Protein AF-0000000084521783 (afdb_homodimer)

Secondary structure (DSSP, 8-state):
--EEEEEEEEEEE-SS-EEEEEEEEEETT-EEEEE--TTSSHHHHHHHHTTSS--SEEEEEETTEETTTSHHHHHTTEEEEETTTT--TTSBHHHHHHHHGGG-TT--HHHHHHHHHHTT--TTSBGGG--HHHHHHHHHHHHHTT--SEEEEESTTTT--HHHHHHHHHHHHHHHTSTT-EEEEE-S-HHHHHHH-SEEEEEETTEEEEEEEHHHHHHH-EEEEE-GGG--TTGGGGEEEEEE-SS-EEEEES-HHHHHHH--S-EEEPPPHHHHHHHHS---/--EEEEEEEEEEE-SS-EEEEEEEEEETT-EEEEE--TTSSHHHHHHHHTTSS--SEEEEEETTEETTTSHHHHHTTEEEEETTTT--TTSBHHHHHHHHGGG-TT--HHHHHHHHHHTT--TTSBGGG--HHHHHHHHHHHHHTT--SEEEEESTTTT--HHHHHHHHHHHHHHTTSTT-EEEEE-S-HHHHHHH-SEEEEEETTEEEEEEEHHHHHHH-EEEEE-GGG--TTGGGGEEEEEE-SS-EEEEES-HHHHHHH--S-EEEPPPHHHHHHHHS---

Radius of gyration: 25.08 Å; Cα contacts (8 Å, |Δi|>4): 1099; chains: 2; bounding box: 59×68×61 Å

Solvent-accessible surface area (backbone atoms only — not comparable to full-atom values): 30184 Å² total; per-residue (Å²): 130,59,59,40,33,40,37,40,45,28,24,35,80,54,95,92,48,48,36,55,54,28,60,52,71,40,52,52,58,32,33,32,35,39,32,46,54,81,86,14,39,67,65,61,50,52,34,34,75,71,58,79,34,79,64,74,40,59,48,50,30,42,71,84,33,47,40,89,84,35,45,69,68,46,52,45,32,43,13,60,37,54,63,81,52,96,69,64,45,85,34,25,46,49,56,48,45,63,67,54,46,76,75,31,91,53,50,33,68,67,55,28,50,49,39,35,56,75,66,70,56,60,51,82,40,42,48,66,75,46,52,73,66,52,45,48,52,49,39,45,27,63,25,60,16,30,70,37,38,34,37,40,28,39,32,69,54,68,95,50,31,63,70,60,42,50,50,49,53,51,51,52,54,57,55,48,70,45,85,68,22,25,37,41,34,31,44,63,60,47,73,61,41,74,75,62,42,44,28,36,32,35,32,52,76,16,27,61,77,46,74,46,45,41,65,60,54,40,69,49,30,32,32,38,32,34,56,56,87,69,56,47,87,68,54,52,68,52,34,62,28,78,46,77,56,98,84,20,29,43,28,36,24,70,44,55,72,56,42,66,74,70,47,79,86,49,50,76,41,81,46,53,67,55,59,54,52,54,35,68,54,62,85,122,131,60,58,39,34,40,37,40,46,28,23,34,80,54,95,92,48,47,38,55,56,29,58,52,71,40,50,52,59,30,33,33,35,40,32,47,53,83,85,15,39,66,66,60,50,52,34,34,73,72,59,77,34,77,65,74,42,59,50,50,28,43,72,84,34,47,41,89,84,35,45,68,68,46,52,45,33,43,15,59,35,55,62,83,52,95,68,63,44,87,34,25,46,48,56,46,44,64,66,52,45,75,76,31,91,55,51,34,69,66,55,30,51,49,40,36,56,75,67,69,56,61,50,82,40,42,48,65,75,48,51,72,65,52,46,47,50,49,38,45,28,63,25,60,16,28,68,38,40,34,38,40,30,40,33,69,54,68,95,49,31,62,69,60,43,50,50,50,55,51,50,52,54,56,55,48,69,45,85,69,22,25,36,40,33,31,43,63,60,49,72,61,42,74,75,63,41,46,28,35,32,34,31,50,75,16,27,63,75,47,74,46,47,41,63,60,53,40,70,48,31,31,31,38,33,33,56,55,88,69,57,47,86,70,53,52,69,52,34,64,28,77,45,77,57,98,85,19,30,43,28,36,25,70,44,57,70,57,43,65,72,71,48,80,84,50,50,76,41,80,46,52,67,56,59,54,51,52,32,70,54,58,85,121

InterPro domains:
  IPR003439 ABC transporter-like, ATP-binding domain [PF00005] (19-158)
  IPR003439 ABC transporter-like, ATP-binding domain [PS50893] (4-230)
  IPR003593 AAA+ ATPase domain [SM00382] (28-207)
  IPR017871 ABC transporter-like, conserved site [PS00211] (130-144)
  IPR027417 P-loop containing nucleoside triphosphate hydrolase [G3DSA:3.40.50.300] (1-245)
  IPR027417 P-loop containing nucleoside triphosphate hydrolase [SSF52540] (3-222)
  IPR051782 ABC Transporter Superfamily, Various Functions [PTHR42939] (1-279)

Structure (mmCIF, N/CA/C/O backbone):
data_AF-0000000084521783-model_v1
#
loop_
_entity.id
_entity.type
_entity.pdbx_description
1 polymer 'Sodium ABC transporter ATP-binding protein'
#
loop_
_atom_site.group_PDB
_atom_site.id
_atom_site.type_symbol
_atom_site.label_atom_id
_atom_site.label_alt_id
_atom_site.label_comp_id
_atom_site.label_asym_id
_atom_site.label_entity_id
_atom_site.label_seq_id
_atom_site.pdbx_PDB_ins_code
_atom_site.Cartn_x
_atom_site.Cartn_y
_atom_site.Cartn_z
_atom_site.occupancy
_atom_site.B_iso_or_equiv
_atom_site.auth_seq_id
_atom_site.auth_comp_id
_atom_site.auth_asym_id
_atom_site.auth_atom_id
_atom_site.pdbx_PDB_model_num
ATOM 1 N N . MET A 1 1 ? -7.75 -21.688 -22.938 1 65.25 1 MET A N 1
ATOM 2 C CA . MET A 1 1 ? -6.602 -21.734 -22.047 1 65.25 1 MET A CA 1
ATOM 3 C C . MET A 1 1 ? -6.844 -22.703 -20.891 1 65.25 1 MET A C 1
ATOM 5 O O . MET A 1 1 ? -7.98 -22.859 -20.438 1 65.25 1 MET A O 1
ATOM 9 N N . LYS A 1 2 ? -5.824 -23.547 -20.594 1 88.5 2 LYS A N 1
ATOM 10 C CA . LYS A 1 2 ? -5.961 -24.609 -19.594 1 88.5 2 LYS A CA 1
ATOM 11 C C . LYS A 1 2 ? -5.906 -24.031 -18.188 1 88.5 2 LYS A C 1
ATOM 13 O O . LYS A 1 2 ? -5.121 -23.125 -17.906 1 88.5 2 LYS A O 1
ATOM 18 N N . ALA A 1 3 ? -6.883 -24.469 -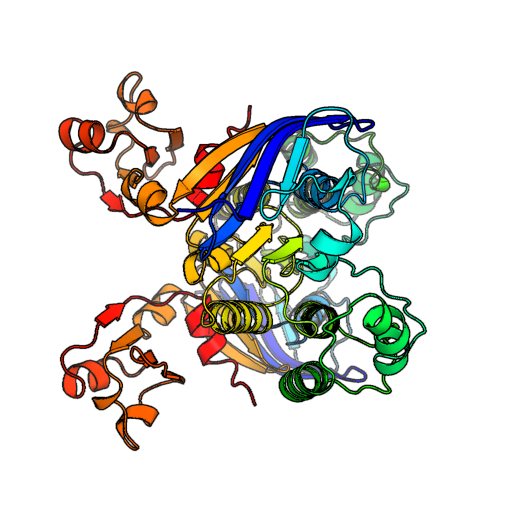17.359 1 94.69 3 ALA A N 1
ATOM 19 C CA . ALA A 1 3 ? -6.902 -24.016 -15.969 1 94.69 3 ALA A CA 1
ATOM 20 C C . ALA A 1 3 ? -5.871 -24.766 -15.133 1 94.69 3 ALA A C 1
ATOM 22 O O . ALA A 1 3 ? -5.781 -26 -15.203 1 94.69 3 ALA A O 1
ATOM 23 N N . VAL A 1 4 ? -5.062 -24.062 -14.414 1 97.31 4 VAL A N 1
ATOM 24 C CA . VAL A 1 4 ? -4.066 -24.688 -13.555 1 97.31 4 VAL A CA 1
ATOM 25 C C . VAL A 1 4 ? -4.652 -24.922 -12.164 1 97.31 4 VAL A C 1
ATOM 27 O O . VAL A 1 4 ? -4.219 -25.812 -11.43 1 97.31 4 VAL A O 1
ATOM 30 N N . LEU A 1 5 ? -5.645 -24.141 -11.766 1 97.94 5 LEU A N 1
ATOM 31 C CA . LEU A 1 5 ? -6.355 -24.234 -10.492 1 97.94 5 LEU A CA 1
ATOM 32 C C . LEU A 1 5 ? -7.848 -24 -10.688 1 97.94 5 LEU A C 1
ATOM 34 O O . LEU A 1 5 ? -8.242 -23.047 -11.375 1 97.94 5 LEU A O 1
ATOM 38 N N . GLU A 1 6 ? -8.625 -24.875 -10.172 1 97.94 6 GLU A N 1
ATOM 39 C CA . GLU A 1 6 ? -10.078 -24.75 -10.219 1 97.94 6 GLU A CA 1
ATOM 40 C C . GLU A 1 6 ? -10.688 -24.906 -8.828 1 97.94 6 GLU A C 1
ATOM 42 O O . GLU A 1 6 ? -10.398 -25.859 -8.117 1 97.94 6 GLU A O 1
ATOM 47 N N . VAL A 1 7 ? -11.422 -23.969 -8.445 1 98.12 7 VAL A N 1
ATOM 48 C CA . VAL A 1 7 ? -12.156 -23.969 -7.188 1 98.12 7 VAL A CA 1
ATOM 49 C C . VAL A 1 7 ? -13.664 -23.984 -7.465 1 98.12 7 VAL A C 1
ATOM 51 O O . VAL A 1 7 ? -14.18 -23.109 -8.156 1 98.12 7 VAL A O 1
ATOM 54 N N . ASN A 1 8 ? -14.32 -24.969 -6.953 1 97.38 8 ASN A N 1
ATOM 55 C CA . ASN A 1 8 ? -15.75 -25.125 -7.234 1 97.38 8 ASN A CA 1
ATOM 56 C C . ASN A 1 8 ? -16.562 -25.219 -5.949 1 97.38 8 ASN A C 1
ATOM 58 O O . ASN A 1 8 ? -16.375 -26.125 -5.141 1 97.38 8 ASN A O 1
ATOM 62 N N . ASN A 1 9 ? -17.469 -24.297 -5.773 1 97.5 9 ASN A N 1
ATOM 63 C CA . ASN A 1 9 ? -18.422 -24.281 -4.672 1 97.5 9 ASN A CA 1
ATOM 64 C C . ASN A 1 9 ? -17.719 -24.422 -3.32 1 97.5 9 ASN A C 1
ATOM 66 O O . ASN A 1 9 ? -18.156 -25.203 -2.475 1 97.5 9 ASN A O 1
ATOM 70 N N . LEU A 1 10 ? -16.672 -23.781 -3.178 1 97.88 10 LEU A N 1
ATOM 71 C CA . LEU A 1 10 ? -15.875 -23.875 -1.958 1 97.88 10 LEU A CA 1
ATOM 72 C C . LEU A 1 10 ? -16.578 -23.188 -0.794 1 97.88 10 LEU A C 1
ATOM 74 O O . LEU A 1 10 ? -17.016 -22.047 -0.914 1 97.88 10 LEU A O 1
ATOM 78 N N . LYS A 1 11 ? -16.734 -23.906 0.229 1 97.81 11 LYS A N 1
ATOM 79 C CA . LYS A 1 11 ? -17.312 -23.391 1.459 1 97.81 11 LYS A CA 1
ATOM 80 C C . LYS A 1 11 ? -16.391 -23.609 2.65 1 97.81 11 LYS A C 1
ATOM 82 O O . LYS A 1 11 ? -15.75 -24.656 2.76 1 97.81 11 LYS A O 1
ATOM 87 N N . LYS A 1 12 ? -16.203 -22.672 3.447 1 97.75 12 LYS A N 1
ATOM 88 C CA . LYS A 1 12 ? -15.477 -22.734 4.711 1 97.75 12 LYS A CA 1
ATOM 89 C C . LYS A 1 12 ? -16.125 -21.828 5.758 1 97.75 12 LYS A C 1
ATOM 91 O O . LYS A 1 12 ? -16.266 -20.625 5.547 1 97.75 12 LYS A O 1
ATOM 96 N N . GLU A 1 13 ? -16.5 -22.391 6.844 1 96.88 13 GLU A N 1
ATOM 97 C CA . GLU A 1 13 ? -17.125 -21.641 7.934 1 96.88 13 GLU A CA 1
ATOM 98 C C . GLU A 1 13 ? -16.125 -21.422 9.07 1 96.88 13 GLU A C 1
ATOM 100 O O . GLU A 1 13 ? -15.508 -22.359 9.555 1 96.88 13 GLU A O 1
ATOM 105 N N . LEU A 1 14 ? -15.961 -20.266 9.445 1 95.19 14 LEU A N 1
ATOM 106 C CA . LEU A 1 14 ? -15.211 -19.859 10.633 1 95.19 14 LEU A CA 1
ATOM 107 C C . LEU A 1 14 ? -16.125 -19.156 11.641 1 95.19 14 LEU A C 1
ATOM 109 O O . LEU A 1 14 ? -17.328 -1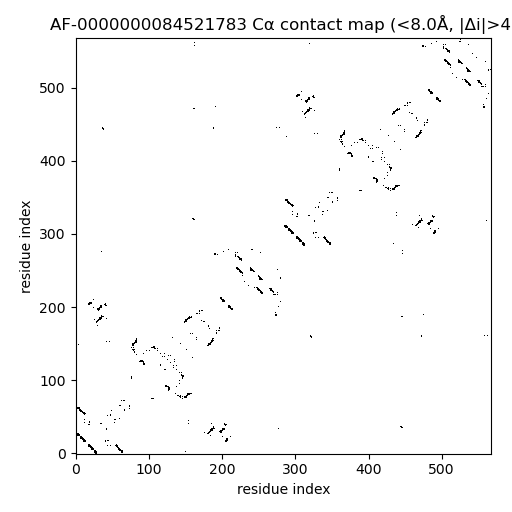9.078 11.43 1 95.19 14 LEU A O 1
ATOM 113 N N . ASP A 1 15 ? -15.68 -18.734 12.75 1 91.62 15 ASP A N 1
ATOM 114 C CA . ASP A 1 15 ? -16.5 -18.172 13.812 1 91.62 15 ASP A CA 1
ATOM 115 C C . ASP A 1 15 ? -17.266 -16.938 13.336 1 91.62 15 ASP A C 1
ATOM 117 O O . ASP A 1 15 ? -18.469 -16.844 13.516 1 91.62 15 ASP A O 1
ATOM 121 N N . ASN A 1 16 ? -16.594 -15.953 12.672 1 91.38 16 ASN A N 1
ATOM 122 C CA . ASN A 1 16 ? -17.234 -14.703 12.281 1 91.38 16 ASN A CA 1
ATOM 123 C C . ASN A 1 16 ? -17.078 -14.43 10.789 1 91.38 16 ASN A C 1
ATOM 125 O O . ASN A 1 16 ? -17.109 -13.281 10.359 1 91.38 16 ASN A O 1
ATOM 129 N N . PHE A 1 17 ? -16.844 -15.539 10.109 1 94.31 17 PHE A N 1
ATOM 130 C CA . PHE A 1 17 ? -16.625 -15.383 8.68 1 94.31 17 PHE A CA 1
ATOM 131 C C . PHE A 1 17 ? -16.875 -16.703 7.941 1 94.31 17 PHE A C 1
ATOM 133 O O . PHE A 1 17 ? -16.672 -17.781 8.508 1 94.31 17 PHE A O 1
ATOM 140 N N . SER A 1 18 ? -17.375 -16.594 6.621 1 96.31 18 SER A N 1
ATOM 141 C CA . SER A 1 18 ? -17.531 -17.812 5.828 1 96.31 18 SER A CA 1
ATOM 142 C C . SER A 1 18 ? -17.234 -17.547 4.352 1 96.31 18 SER A C 1
ATOM 144 O O . SER A 1 18 ? -17.531 -16.469 3.84 1 96.31 18 SER A O 1
ATOM 146 N N . LEU A 1 19 ? -16.531 -18.422 3.795 1 97.5 19 LEU A N 1
ATOM 147 C CA . LEU A 1 19 ? -16.531 -18.531 2.342 1 97.5 19 LEU A CA 1
ATOM 148 C C . LEU A 1 19 ? -17.812 -19.203 1.854 1 97.5 19 LEU A C 1
ATOM 150 O O . LEU A 1 19 ? -18.141 -20.312 2.299 1 97.5 19 LEU A O 1
ATOM 154 N N . ASP A 1 20 ? -18.5 -18.5 0.964 1 94.88 20 ASP A N 1
ATOM 155 C CA . ASP A 1 20 ? -19.797 -19 0.539 1 94.88 20 ASP A CA 1
ATOM 156 C C . ASP A 1 20 ? -19.828 -19.266 -0.965 1 94.88 20 ASP A C 1
ATOM 158 O O . ASP A 1 20 ? -20.125 -18.359 -1.752 1 94.88 20 ASP A O 1
ATOM 162 N N . LYS A 1 21 ? -19.688 -20.531 -1.355 1 94.94 21 LYS A N 1
ATOM 163 C CA . LYS A 1 21 ? -19.766 -21 -2.734 1 94.94 21 LYS A CA 1
ATOM 164 C C . LYS A 1 21 ? -18.797 -20.234 -3.639 1 94.94 21 LYS A C 1
ATOM 166 O O . LYS A 1 21 ? -19.203 -19.656 -4.648 1 94.94 21 LYS A O 1
ATOM 171 N N . VAL A 1 22 ? -17.594 -20.281 -3.246 1 97.5 22 VAL A N 1
ATOM 172 C CA . VAL A 1 22 ? -16.531 -19.609 -4.004 1 97.5 22 VAL A CA 1
ATOM 173 C C . VAL A 1 22 ? -16.188 -20.422 -5.25 1 97.5 22 VAL A C 1
ATOM 175 O O . VAL A 1 22 ? -15.859 -21.609 -5.152 1 97.5 22 VAL A O 1
ATOM 178 N N . ASP A 1 23 ? -16.375 -19.812 -6.43 1 97.94 23 ASP A N 1
ATOM 179 C CA . ASP A 1 23 ? -16.078 -20.422 -7.727 1 97.94 23 ASP A CA 1
ATOM 180 C C . ASP A 1 23 ? -15.133 -19.531 -8.539 1 97.94 23 ASP A C 1
ATOM 182 O O . ASP A 1 23 ? -15.453 -18.391 -8.852 1 97.94 23 ASP A O 1
ATOM 186 N N . PHE A 1 24 ? -13.977 -20.125 -8.883 1 98.12 24 PHE A N 1
ATOM 187 C CA . PHE A 1 24 ? -13.109 -19.422 -9.828 1 98.12 24 PHE A CA 1
ATOM 188 C C . PHE A 1 24 ? -12.023 -20.359 -10.352 1 98.12 24 PHE A C 1
ATOM 190 O O . PHE A 1 24 ? -11.875 -21.484 -9.867 1 98.12 24 PHE A O 1
ATOM 197 N N . SER A 1 25 ? -11.375 -19.922 -11.344 1 97.94 25 SER A N 1
ATOM 198 C CA . SER A 1 25 ? -10.25 -20.672 -11.898 1 97.94 25 SER A CA 1
ATOM 199 C C . SER A 1 25 ? -9.086 -19.734 -12.234 1 97.94 25 SER A C 1
ATOM 201 O O . SER A 1 25 ? -9.281 -18.531 -12.422 1 97.94 25 SER A O 1
ATOM 203 N N . ILE A 1 26 ? -7.945 -20.297 -12.195 1 97.75 26 ILE A N 1
ATOM 204 C CA . ILE A 1 26 ? -6.715 -19.609 -12.586 1 97.75 26 ILE A CA 1
ATOM 205 C C . ILE A 1 26 ? -6.188 -20.219 -13.883 1 97.75 26 ILE A C 1
ATOM 207 O O . ILE A 1 26 ? -6.012 -21.438 -13.984 1 97.75 26 ILE A O 1
ATOM 211 N N . LYS A 1 27 ? -5.898 -19.359 -14.828 1 96.75 27 LYS A N 1
ATOM 212 C CA . LYS A 1 27 ? -5.445 -19.812 -16.141 1 96.75 27 LYS A CA 1
ATOM 213 C C . LYS A 1 27 ? -3.932 -20.016 -16.156 1 96.75 27 LYS A C 1
ATOM 215 O O . LYS A 1 27 ? -3.186 -19.25 -15.547 1 96.75 27 LYS A O 1
ATOM 220 N N . GLU A 1 28 ? -3.566 -21.047 -16.875 1 96.69 28 GLU A N 1
ATOM 221 C CA . GLU A 1 28 ? -2.141 -21.297 -17.062 1 96.69 28 GLU A CA 1
ATOM 222 C C . GLU A 1 28 ? -1.469 -20.172 -17.828 1 96.69 28 GLU A C 1
ATOM 224 O O . GLU A 1 28 ? -2.059 -19.609 -18.766 1 96.69 28 GLU A O 1
ATOM 229 N N . GLY A 1 29 ? -0.315 -19.859 -17.391 1 96.88 29 GLY A N 1
ATOM 230 C CA . GLY A 1 29 ? 0.474 -18.891 -18.125 1 96.88 29 GLY A CA 1
ATOM 231 C C . GLY A 1 29 ? 0.111 -17.453 -17.781 1 96.88 29 GLY A C 1
ATOM 232 O O . GLY A 1 29 ? 0.516 -16.516 -18.484 1 96.88 29 GLY A O 1
ATOM 233 N N . CYS A 1 30 ? -0.661 -17.25 -16.703 1 97.75 30 CYS A N 1
ATOM 234 C CA . CYS A 1 30 ? -1.107 -15.898 -16.344 1 97.75 30 CYS A CA 1
ATOM 235 C C . CYS A 1 30 ? -0.719 -15.555 -14.914 1 97.75 30 CYS A C 1
ATOM 237 O O . CYS A 1 30 ? -0.564 -16.453 -14.078 1 97.75 30 CYS A O 1
ATOM 239 N N . ILE A 1 31 ? -0.487 -14.328 -14.719 1 98.62 31 ILE A N 1
ATOM 240 C CA . ILE A 1 31 ? -0.44 -13.789 -13.359 1 98.62 31 ILE A CA 1
ATOM 241 C C . ILE A 1 31 ? -1.831 -13.312 -12.945 1 98.62 31 ILE A C 1
ATOM 243 O O . ILE A 1 31 ? -2.395 -12.406 -13.562 1 98.62 31 ILE A O 1
ATOM 247 N N . THR A 1 32 ? -2.367 -13.938 -11.914 1 98.75 32 THR A N 1
ATOM 248 C CA . THR A 1 32 ? -3.703 -13.602 -11.438 1 98.75 32 THR A CA 1
ATOM 249 C C . THR A 1 32 ? -3.631 -12.914 -10.078 1 98.75 32 THR A C 1
ATOM 251 O O . THR A 1 32 ? -3.059 -13.453 -9.133 1 98.75 32 THR A O 1
ATOM 254 N N . GLY A 1 33 ? -4.16 -11.703 -10.039 1 98.69 33 GLY A N 1
ATOM 255 C CA . GLY A 1 33 ? -4.281 -10.984 -8.781 1 98.69 33 GLY A CA 1
ATOM 256 C C . GLY A 1 33 ? -5.586 -11.258 -8.062 1 98.69 33 GLY A C 1
ATOM 257 O O . GLY A 1 33 ? -6.66 -11.227 -8.672 1 98.69 33 GLY A O 1
ATOM 258 N N . PHE A 1 34 ? -5.484 -11.625 -6.84 1 98.62 34 PHE A N 1
ATOM 259 C CA . PHE A 1 34 ? -6.613 -11.859 -5.949 1 98.62 34 PHE A CA 1
ATOM 260 C C . PHE A 1 34 ? -6.809 -10.68 -5.004 1 98.62 34 PHE A C 1
ATOM 262 O O . PHE A 1 34 ? -6.059 -10.516 -4.039 1 98.62 34 PHE A O 1
ATOM 269 N N . ILE A 1 35 ? -7.844 -9.891 -5.281 1 98.06 35 ILE A N 1
ATOM 270 C CA . ILE A 1 35 ? -7.961 -8.617 -4.57 1 98.06 35 ILE A CA 1
ATOM 271 C C . ILE A 1 35 ? -9.258 -8.602 -3.762 1 98.06 35 ILE A C 1
ATOM 273 O O . ILE A 1 35 ? -10.172 -9.383 -4.02 1 98.06 35 ILE A O 1
ATOM 277 N N . GLY A 1 36 ? -9.328 -7.719 -2.816 1 95.88 36 GLY A N 1
ATOM 278 C CA . GLY A 1 36 ? -10.414 -7.52 -1.874 1 95.88 36 GLY A CA 1
ATOM 279 C C . GLY A 1 36 ? -10.016 -6.703 -0.659 1 95.88 36 GLY A C 1
ATOM 280 O O . GLY A 1 36 ? -8.828 -6.539 -0.383 1 95.88 36 GLY A O 1
ATOM 281 N N . ILE A 1 37 ? -11.008 -6.238 0.04 1 93.69 37 ILE A N 1
ATOM 282 C CA . ILE A 1 37 ? -10.727 -5.477 1.252 1 93.69 37 ILE A CA 1
ATOM 283 C C . ILE A 1 37 ? -10.289 -6.422 2.369 1 93.69 37 ILE A C 1
ATOM 285 O O . ILE A 1 37 ? -10.375 -7.645 2.221 1 93.69 37 ILE A O 1
ATOM 289 N N . ASN A 1 38 ? -9.781 -5.852 3.443 1 92.56 38 ASN A N 1
ATOM 290 C CA . ASN A 1 38 ? -9.406 -6.68 4.582 1 92.56 38 ASN A CA 1
ATOM 291 C C . ASN A 1 38 ? -10.609 -7.441 5.141 1 92.56 38 ASN A C 1
ATOM 293 O O . ASN A 1 38 ? -11.688 -6.875 5.293 1 92.56 38 ASN A O 1
ATOM 297 N N . GLY A 1 39 ? -10.438 -8.703 5.348 1 93.12 39 GLY A N 1
ATOM 298 C CA . GLY A 1 39 ? -11.5 -9.531 5.895 1 93.12 39 GLY A CA 1
ATOM 299 C C . GLY A 1 39 ? -12.43 -10.078 4.832 1 93.12 39 GLY A C 1
ATOM 300 O O . GLY A 1 39 ? -13.453 -10.695 5.152 1 93.12 39 GLY A O 1
ATOM 301 N N . SER A 1 40 ? -12.07 -9.922 3.584 1 95.56 40 SER A N 1
ATOM 302 C CA . SER A 1 40 ? -12.977 -10.32 2.512 1 95.56 40 SER A CA 1
ATOM 303 C C . SER A 1 40 ? -12.922 -11.828 2.27 1 95.56 40 SER A C 1
ATOM 305 O O . SER A 1 40 ? -13.797 -12.391 1.606 1 95.56 40 SER A O 1
ATOM 307 N N . GLY A 1 41 ? -11.836 -12.477 2.732 1 96.88 41 GLY A N 1
ATOM 308 C CA . GLY A 1 41 ? -11.727 -13.914 2.572 1 96.88 41 GLY A CA 1
ATOM 309 C C . GLY A 1 41 ? -10.508 -14.336 1.774 1 96.88 41 GLY A C 1
ATOM 310 O O . GLY A 1 41 ? -10.352 -15.516 1.447 1 96.88 41 GLY A O 1
ATOM 311 N N . LYS A 1 42 ? -9.617 -13.414 1.42 1 97.44 42 LYS A N 1
ATOM 312 C CA . LYS A 1 42 ? -8.438 -13.719 0.609 1 97.44 42 LYS A CA 1
ATOM 313 C C . LYS A 1 42 ? -7.57 -14.781 1.273 1 97.44 42 LYS A C 1
ATOM 315 O O . LYS A 1 42 ? -7.32 -15.836 0.689 1 97.44 42 LYS A O 1
ATOM 320 N N . THR A 1 43 ? -7.184 -14.562 2.527 1 96.5 43 THR A N 1
ATOM 3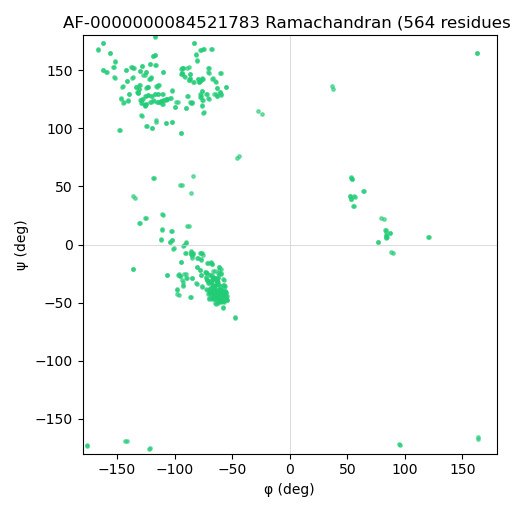21 C CA . THR A 1 43 ? -6.324 -15.469 3.277 1 96.5 43 THR A CA 1
ATOM 322 C C . THR A 1 43 ? -7.016 -16.812 3.504 1 96.5 43 THR A C 1
ATOM 324 O O . THR A 1 43 ? -6.414 -17.859 3.305 1 96.5 43 THR A O 1
ATOM 327 N N . THR A 1 44 ? -8.312 -16.781 3.885 1 97.25 44 THR A N 1
ATOM 328 C CA . THR A 1 44 ? -9.062 -18 4.105 1 97.25 44 THR A CA 1
ATOM 329 C C . THR A 1 44 ? -9.117 -18.844 2.83 1 97.25 44 THR A C 1
ATOM 331 O O . THR A 1 44 ? -8.93 -20.062 2.871 1 97.25 44 THR A O 1
ATOM 334 N N . THR A 1 45 ? -9.32 -18.172 1.719 1 98.12 45 THR A N 1
ATOM 335 C CA . THR A 1 45 ? -9.383 -18.875 0.437 1 98.12 45 THR A CA 1
ATOM 336 C C . THR A 1 45 ? -8.055 -19.547 0.115 1 98.12 45 THR A C 1
ATOM 338 O O . THR A 1 45 ? -8.016 -20.734 -0.184 1 98.12 45 THR A O 1
ATOM 341 N N . ILE A 1 46 ? -6.965 -18.812 0.222 1 97.38 46 ILE A N 1
ATOM 342 C CA . ILE A 1 46 ? -5.648 -19.312 -0.141 1 97.38 46 ILE A CA 1
ATOM 343 C C . ILE A 1 46 ? -5.254 -20.453 0.805 1 97.38 46 ILE A C 1
ATOM 345 O O . ILE A 1 46 ? -4.785 -21.5 0.363 1 97.38 46 ILE A O 1
ATOM 349 N N . LYS A 1 47 ? -5.504 -20.312 2.084 1 95.62 47 LYS A N 1
ATOM 350 C CA . LYS A 1 47 ? -5.164 -21.344 3.055 1 95.62 47 LYS A CA 1
ATOM 351 C C . LYS A 1 47 ? -5.988 -22.609 2.822 1 95.62 47 LYS A C 1
ATOM 353 O O . LYS A 1 47 ? -5.496 -23.719 3.012 1 95.62 47 LYS A O 1
ATOM 358 N N . THR A 1 48 ? -7.238 -22.406 2.439 1 96.25 48 THR A N 1
ATOM 359 C CA . THR A 1 48 ? -8.086 -23.562 2.143 1 96.25 48 THR A CA 1
ATOM 360 C C . THR A 1 48 ? -7.613 -24.266 0.877 1 96.25 48 THR A C 1
ATOM 362 O O . THR A 1 48 ? -7.57 -25.5 0.829 1 96.25 48 THR A O 1
ATOM 365 N N . ILE A 1 49 ? -7.191 -23.484 -0.097 1 96.31 49 ILE A N 1
ATOM 366 C CA . ILE A 1 49 ? -6.664 -24.031 -1.338 1 96.31 49 ILE A CA 1
ATOM 367 C C . ILE A 1 49 ? -5.422 -24.875 -1.04 1 96.31 49 ILE A C 1
ATOM 369 O O . ILE A 1 49 ? -5.262 -25.969 -1.586 1 96.31 49 ILE A O 1
ATOM 373 N N . LEU A 1 50 ? -4.617 -24.406 -0.113 1 93.88 50 LEU A N 1
ATOM 374 C CA . LEU A 1 50 ? -3.35 -25.062 0.204 1 93.88 50 LEU A CA 1
ATOM 375 C C . LEU A 1 50 ? -3.557 -26.203 1.185 1 93.88 50 LEU A C 1
ATOM 377 O O . LEU A 1 50 ? -2.609 -26.922 1.517 1 93.88 50 LEU A O 1
ATOM 381 N N . GLY A 1 51 ? -4.766 -26.328 1.691 1 92.44 51 GLY A N 1
ATOM 382 C CA . GLY A 1 51 ? -5.082 -27.406 2.617 1 92.44 51 GLY A CA 1
ATOM 383 C C . GLY A 1 51 ? -4.711 -27.094 4.051 1 92.44 51 GLY A C 1
ATOM 384 O O . GLY A 1 51 ? -4.734 -27.969 4.914 1 92.44 51 GLY A O 1
ATOM 385 N N . LEU A 1 52 ? -4.301 -25.891 4.312 1 90.69 52 LEU A N 1
ATOM 386 C CA . LEU A 1 52 ? -3.994 -25.469 5.672 1 90.69 52 LEU A CA 1
ATOM 387 C C . LEU A 1 52 ? -5.27 -25.328 6.5 1 90.69 52 LEU A C 1
ATOM 389 O O . LEU A 1 52 ? -5.238 -25.469 7.723 1 90.69 52 LEU A O 1
ATOM 393 N N . TYR A 1 53 ? -6.352 -24.922 5.859 1 93.06 53 TYR A N 1
ATOM 394 C CA . TYR A 1 53 ? -7.703 -25 6.406 1 93.06 53 TYR A CA 1
ATOM 395 C C . TYR A 1 53 ? -8.523 -26.062 5.695 1 93.06 53 TYR A C 1
ATOM 397 O O . TYR A 1 53 ? -8.625 -26.062 4.465 1 93.06 53 TYR A O 1
ATOM 405 N N . PRO A 1 54 ? -9.055 -27 6.473 1 93.88 54 PRO A N 1
ATOM 406 C CA . PRO A 1 54 ? -9.938 -27.969 5.824 1 93.88 54 PRO A CA 1
ATOM 407 C C . PRO A 1 54 ? -11.203 -27.328 5.25 1 93.88 54 PRO A C 1
ATOM 409 O O . PRO A 1 54 ? -11.867 -26.547 5.938 1 93.88 54 PRO A O 1
ATOM 412 N N . LYS A 1 55 ? -11.469 -27.609 4.055 1 95.12 55 LYS A N 1
ATOM 413 C CA . LYS A 1 55 ? -12.703 -27.094 3.459 1 95.12 55 LYS A CA 1
ATOM 414 C C . LYS A 1 55 ? -13.93 -27.797 4.055 1 95.12 55 LYS A C 1
ATOM 416 O O . LYS A 1 55 ? -13.844 -28.938 4.48 1 95.12 55 LYS A O 1
ATOM 421 N N . ASP A 1 56 ? -15.062 -27.141 4.082 1 97.06 56 ASP A N 1
ATOM 422 C CA . ASP A 1 56 ? -16.312 -27.734 4.559 1 97.06 56 ASP A CA 1
ATOM 423 C C . ASP A 1 56 ? -17.109 -28.344 3.404 1 97.06 56 ASP A C 1
ATOM 425 O O . ASP A 1 56 ? -17.844 -29.312 3.594 1 97.06 56 ASP A O 1
ATOM 429 N N . ASN A 1 57 ? -16.984 -27.75 2.244 1 96.62 57 ASN A N 1
ATOM 430 C CA . ASN A 1 57 ? -17.641 -28.219 1.03 1 96.62 57 ASN A CA 1
ATOM 431 C C . ASN A 1 57 ? -16.906 -27.75 -0.223 1 96.62 57 ASN A C 1
ATOM 433 O O . ASN A 1 57 ? -15.984 -26.938 -0.141 1 96.62 57 ASN A O 1
ATOM 437 N N . GLY A 1 58 ? -17.219 -28.359 -1.317 1 96.81 58 GLY A N 1
ATOM 438 C CA . GLY A 1 58 ? -16.656 -27.969 -2.598 1 96.81 58 GLY A CA 1
ATOM 439 C C . GLY A 1 58 ? -15.438 -28.797 -2.99 1 96.81 58 GLY A C 1
ATOM 440 O O . GLY A 1 58 ? -15.172 -29.828 -2.393 1 96.81 58 GLY A O 1
ATOM 441 N N . SER A 1 59 ? -14.828 -28.359 -4.059 1 96.44 59 SER A N 1
ATOM 442 C CA . SER A 1 59 ? -13.664 -29.094 -4.551 1 96.44 59 SER A CA 1
ATOM 443 C C . SER A 1 59 ? -12.594 -28.141 -5.07 1 96.44 59 SER A C 1
ATOM 445 O O . SER A 1 59 ? -12.906 -27.031 -5.496 1 96.44 59 SER A O 1
ATOM 447 N N . ILE A 1 60 ? -11.414 -28.594 -4.953 1 96.81 60 ILE A N 1
ATOM 448 C CA . ILE A 1 60 ? -10.242 -27.859 -5.438 1 96.81 60 ILE A CA 1
ATOM 449 C C . ILE A 1 60 ? -9.383 -28.781 -6.293 1 96.81 60 ILE A C 1
ATOM 451 O O . ILE A 1 60 ? -9.023 -29.891 -5.867 1 96.81 60 ILE A O 1
ATOM 455 N N . SER A 1 61 ? -9.133 -28.391 -7.449 1 96.5 61 SER A N 1
ATOM 456 C CA . SER A 1 61 ? -8.258 -29.141 -8.336 1 96.5 61 SER A CA 1
ATOM 457 C C . SER A 1 61 ? -7.09 -28.281 -8.82 1 96.5 61 SER A C 1
ATOM 459 O O . SER A 1 61 ? -7.27 -27.109 -9.141 1 96.5 61 SER A O 1
ATOM 461 N N . VAL A 1 62 ? -5.934 -28.844 -8.805 1 96.19 62 VAL A N 1
ATOM 462 C CA . VAL A 1 62 ? -4.719 -28.203 -9.305 1 96.19 62 VAL A CA 1
ATOM 463 C C . VAL A 1 62 ? -4.055 -29.109 -10.344 1 96.19 62 VAL A C 1
ATOM 465 O O . VAL A 1 62 ? -3.848 -30.297 -10.102 1 96.19 62 VAL A O 1
ATOM 468 N N . PHE A 1 63 ? -3.795 -28.547 -11.43 1 95.56 63 PHE A N 1
ATOM 469 C CA . PHE A 1 63 ? -3.227 -29.297 -12.539 1 95.56 63 PHE A CA 1
ATOM 470 C C . PHE A 1 63 ? -4.102 -30.5 -12.883 1 95.56 63 PHE A C 1
ATOM 472 O O . PHE A 1 63 ? -3.59 -31.594 -13.133 1 95.56 63 PHE A O 1
ATOM 479 N N . GLY A 1 64 ? -5.34 -30.312 -12.711 1 93.5 64 GLY A N 1
ATOM 480 C CA . GLY A 1 64 ? -6.301 -31.344 -13.102 1 93.5 64 GLY A CA 1
ATOM 481 C C . GLY A 1 64 ? -6.484 -32.406 -12.047 1 93.5 64 GLY A C 1
ATOM 482 O O . GLY A 1 64 ? -7.191 -33.406 -12.281 1 93.5 64 GLY A O 1
ATOM 483 N N . LYS A 1 65 ? -5.906 -32.25 -10.938 1 94.5 65 LYS A N 1
ATOM 484 C CA . LYS A 1 65 ? -5.988 -33.25 -9.875 1 94.5 65 LYS A CA 1
ATOM 485 C C . LYS A 1 65 ? -6.602 -32.656 -8.609 1 94.5 65 LYS A C 1
ATOM 487 O O . LYS A 1 65 ? -6.324 -31.516 -8.25 1 94.5 65 LYS A O 1
ATOM 492 N N . GLU A 1 66 ? -7.336 -33.469 -7.98 1 92.12 66 GLU A N 1
ATOM 493 C CA . GLU A 1 66 ? -7.863 -33.031 -6.684 1 92.12 66 GLU A CA 1
ATOM 494 C C . GLU A 1 66 ? -6.766 -33 -5.629 1 92.12 66 GLU A C 1
ATOM 496 O O . GLU A 1 66 ? -6.051 -33.969 -5.426 1 92.12 66 GLU A O 1
ATOM 501 N N . ILE A 1 67 ? -6.656 -31.953 -4.961 1 88.38 67 ILE A N 1
ATOM 502 C CA . ILE A 1 67 ? -5.523 -31.719 -4.07 1 88.38 67 ILE A CA 1
ATOM 503 C C . ILE A 1 67 ? -5.559 -32.719 -2.912 1 88.38 67 ILE A C 1
ATOM 505 O O . ILE A 1 67 ? -4.52 -33.219 -2.502 1 88.38 67 ILE A O 1
ATOM 509 N N . GLU A 1 68 ? -6.703 -33.031 -2.383 1 86.88 68 GLU A N 1
ATOM 510 C CA . GLU A 1 68 ? -6.828 -33.875 -1.217 1 86.88 68 GLU A CA 1
ATOM 511 C C . GLU A 1 68 ? -6.309 -35.281 -1.516 1 86.88 68 GLU A C 1
ATOM 513 O O . GLU A 1 68 ? -5.715 -35.938 -0.651 1 86.88 68 GLU A O 1
ATOM 518 N N . LYS A 1 69 ? -6.465 -35.688 -2.738 1 89.5 69 LYS A N 1
ATOM 519 C CA . LYS A 1 69 ? -6.113 -37.062 -3.123 1 89.5 69 LYS A CA 1
ATOM 520 C C . LYS A 1 69 ? -4.695 -37.125 -3.686 1 89.5 69 LYS A C 1
ATOM 522 O O . LYS A 1 69 ? -4.129 -38.219 -3.83 1 89.5 69 LYS A O 1
ATOM 527 N N . ASN A 1 70 ? -4.184 -36 -4.008 1 91.81 70 ASN A N 1
ATOM 528 C CA . ASN A 1 70 ? -2.889 -35.969 -4.68 1 91.81 70 ASN A CA 1
ATOM 529 C C . ASN A 1 70 ? -1.986 -34.875 -4.066 1 91.81 70 ASN A C 1
ATOM 531 O O . ASN A 1 70 ? -1.316 -34.156 -4.785 1 91.81 70 ASN A O 1
ATOM 535 N N . GLU A 1 71 ? -2.008 -34.781 -2.812 1 88.62 71 GLU A N 1
ATOM 536 C CA . GLU A 1 71 ? -1.387 -33.688 -2.084 1 88.62 71 GLU A CA 1
ATOM 537 C C . GLU A 1 71 ? 0.105 -33.594 -2.391 1 88.62 71 GLU A C 1
ATOM 539 O O . GLU A 1 71 ? 0.604 -32.531 -2.754 1 88.62 71 GLU A O 1
ATOM 544 N N . TYR A 1 72 ? 0.766 -34.719 -2.318 1 89.56 72 TYR A N 1
ATOM 545 C CA . TYR A 1 72 ? 2.215 -34.719 -2.496 1 89.56 72 TYR A CA 1
ATOM 546 C C . TYR A 1 72 ? 2.59 -34.281 -3.906 1 89.56 72 TYR A C 1
ATOM 548 O O . TYR A 1 72 ? 3.441 -33.406 -4.086 1 89.56 72 TYR A O 1
ATOM 556 N N . ILE A 1 73 ? 1.909 -34.781 -4.863 1 91.31 73 ILE A N 1
ATOM 557 C CA . ILE A 1 73 ? 2.199 -34.5 -6.266 1 91.31 73 ILE A CA 1
ATOM 558 C C . ILE A 1 73 ? 1.913 -33.031 -6.566 1 91.31 73 ILE A C 1
ATOM 560 O O . ILE A 1 73 ? 2.723 -32.375 -7.199 1 91.31 73 ILE A O 1
ATOM 564 N N . VAL A 1 74 ? 0.83 -32.625 -6.062 1 92.44 74 VAL A N 1
ATOM 565 C CA . VAL A 1 74 ? 0.392 -31.266 -6.332 1 92.44 74 VAL A CA 1
ATOM 566 C C . VAL A 1 74 ? 1.297 -30.266 -5.602 1 92.44 74 VAL A C 1
ATOM 568 O O . VAL A 1 74 ? 1.783 -29.312 -6.195 1 92.44 74 VAL A O 1
ATOM 571 N N . LYS A 1 75 ? 1.63 -30.562 -4.41 1 91.81 75 LYS A N 1
ATOM 572 C CA . LYS A 1 75 ? 2.402 -29.641 -3.586 1 91.81 75 LYS A CA 1
ATOM 573 C C . LYS A 1 75 ? 3.848 -29.562 -4.066 1 91.81 75 LYS A C 1
ATOM 575 O O . LYS A 1 75 ? 4.508 -28.531 -3.881 1 91.81 75 LYS A O 1
ATOM 580 N N . ASN A 1 76 ? 4.266 -30.625 -4.727 1 95.38 76 ASN A N 1
ATOM 581 C CA . ASN A 1 76 ? 5.602 -30.625 -5.312 1 95.38 76 ASN A CA 1
ATOM 582 C C . ASN A 1 76 ? 5.711 -29.625 -6.457 1 95.38 76 ASN A C 1
ATOM 584 O O . ASN A 1 76 ? 6.812 -29.234 -6.836 1 95.38 76 ASN A O 1
ATOM 588 N N . ARG A 1 77 ? 4.566 -29.203 -6.953 1 96.19 77 ARG A N 1
ATOM 589 C CA . ARG A 1 77 ? 4.547 -28.375 -8.148 1 96.19 77 ARG A CA 1
ATOM 590 C C . ARG A 1 77 ? 4.09 -26.953 -7.82 1 96.19 77 ARG A C 1
ATOM 592 O O . ARG A 1 77 ? 3.928 -26.125 -8.719 1 96.19 77 ARG A O 1
ATOM 599 N N . ILE A 1 78 ? 3.871 -26.688 -6.523 1 97.5 78 ILE A N 1
ATOM 600 C CA . ILE A 1 78 ? 3.373 -25.391 -6.109 1 97.5 78 ILE A CA 1
ATOM 601 C C . ILE A 1 78 ? 4.395 -24.703 -5.195 1 97.5 78 ILE A C 1
ATOM 603 O O . ILE A 1 78 ? 4.898 -25.328 -4.258 1 97.5 78 ILE A O 1
ATOM 607 N N . GLY A 1 79 ? 4.809 -23.516 -5.562 1 97.56 79 GLY A N 1
ATOM 608 C CA . GLY A 1 79 ? 5.516 -22.656 -4.625 1 97.56 79 GLY A CA 1
ATOM 609 C C . GLY A 1 79 ? 4.586 -21.797 -3.785 1 97.56 79 GLY A C 1
ATOM 610 O O . GLY A 1 79 ? 3.574 -21.297 -4.285 1 97.56 79 GLY A O 1
ATOM 611 N N . VAL A 1 80 ? 4.949 -21.641 -2.51 1 96.88 80 VAL A N 1
ATOM 612 C CA . VAL A 1 80 ? 4.039 -20.953 -1.609 1 96.88 80 VAL A CA 1
ATOM 613 C C . VAL A 1 80 ? 4.805 -19.891 -0.82 1 96.88 80 VAL A C 1
ATOM 615 O O . VAL A 1 80 ? 5.902 -20.141 -0.322 1 96.88 80 VAL A O 1
ATOM 618 N N . VAL A 1 81 ? 4.254 -18.672 -0.8 1 96.94 81 VAL A N 1
ATOM 619 C CA . VAL A 1 81 ? 4.723 -17.594 0.066 1 96.94 81 VAL A CA 1
ATOM 620 C C . VAL A 1 81 ? 3.559 -17.047 0.886 1 96.94 81 VAL A C 1
ATOM 622 O O . VAL A 1 81 ? 2.588 -16.516 0.329 1 96.94 81 VAL A O 1
ATOM 625 N N . LEU A 1 82 ? 3.654 -17.109 2.152 1 94.5 82 LEU A N 1
ATOM 626 C CA . LEU A 1 82 ? 2.607 -16.609 3.037 1 94.5 82 LEU A CA 1
ATOM 627 C C . LEU A 1 82 ? 3.072 -15.359 3.775 1 94.5 82 LEU A C 1
ATOM 629 O O . LEU A 1 82 ? 4.277 -15.141 3.938 1 94.5 82 LEU A O 1
ATOM 633 N N . ASP A 1 83 ? 2.273 -14.359 4.145 1 83.56 83 ASP A N 1
ATOM 634 C CA . ASP A 1 83 ? 2.568 -13.078 4.77 1 83.56 83 ASP A CA 1
ATOM 635 C C . ASP A 1 83 ? 3.504 -13.242 5.965 1 83.56 83 ASP A C 1
ATOM 637 O O . ASP A 1 83 ? 4.5 -12.531 6.086 1 83.56 83 ASP A O 1
ATOM 641 N N . GLU A 1 84 ? 3.371 -13.852 7.043 1 71.19 84 GLU A N 1
ATOM 642 C CA . GLU A 1 84 ? 4.25 -13.953 8.203 1 71.19 84 GLU A CA 1
ATOM 643 C C . GLU A 1 84 ? 5.219 -15.125 8.062 1 71.19 84 GLU A C 1
ATOM 645 O O . GLU A 1 84 ? 6.148 -15.266 8.859 1 71.19 84 GLU A O 1
ATOM 650 N N . GLY A 1 85 ? 5.289 -15.539 6.969 1 71.81 85 GLY A N 1
ATOM 651 C CA . GLY A 1 85 ? 6.109 -16.734 6.836 1 71.81 85 GLY A CA 1
ATOM 652 C C . GLY A 1 85 ? 5.969 -17.688 8 1 71.81 85 GLY A C 1
ATOM 653 O O . GLY A 1 85 ? 5.453 -17.312 9.062 1 71.81 85 GLY A O 1
ATOM 654 N N . TYR A 1 86 ? 5.812 -18.953 7.977 1 80.56 86 TYR A N 1
ATOM 655 C CA . TYR A 1 86 ? 5.777 -19.938 9.047 1 80.56 86 TYR A CA 1
ATOM 656 C C . TYR A 1 86 ? 7.16 -20.547 9.281 1 80.56 86 TYR A C 1
ATOM 658 O O . TYR A 1 86 ? 7.324 -21.766 9.258 1 80.56 86 TYR A O 1
ATOM 666 N N . PHE A 1 87 ? 8.117 -19.516 9.43 1 90.75 87 PHE A N 1
ATOM 667 C CA . PHE A 1 87 ? 9.484 -19.984 9.625 1 90.75 87 PHE A CA 1
ATOM 668 C C . PHE A 1 87 ? 9.797 -20.109 11.109 1 90.75 87 PHE A C 1
ATOM 670 O O . PHE A 1 87 ? 9.227 -19.406 11.938 1 90.75 87 PHE A O 1
ATOM 677 N N . TYR A 1 88 ? 10.68 -21 11.414 1 93.56 88 TYR A N 1
ATOM 678 C CA . TYR A 1 88 ? 11.25 -21.062 12.75 1 93.56 88 TYR A CA 1
ATOM 679 C C . TYR A 1 88 ? 12.258 -19.938 12.969 1 93.56 88 TYR A C 1
ATOM 681 O O . TYR A 1 88 ? 13.375 -20 12.461 1 93.56 88 TYR A O 1
ATOM 689 N N . GLU A 1 89 ? 11.961 -19.078 13.797 1 94.56 89 GLU A N 1
ATOM 690 C CA . GLU A 1 89 ? 12.68 -17.812 13.93 1 94.56 89 GLU A CA 1
ATOM 691 C C . GLU A 1 89 ? 14.109 -18.031 14.422 1 94.56 89 GLU A C 1
ATOM 693 O O . GLU A 1 89 ? 15.008 -17.266 14.094 1 94.56 89 GLU A O 1
ATOM 698 N N . GLU A 1 90 ? 14.25 -19.062 15.156 1 96.75 90 GLU A N 1
ATOM 699 C CA . GLU A 1 90 ? 15.547 -19.281 15.789 1 96.75 90 GLU A CA 1
ATOM 700 C C . GLU A 1 90 ? 16.5 -20.031 14.844 1 96.75 90 GLU A C 1
ATOM 702 O O . GLU A 1 90 ? 17.688 -20.156 15.125 1 96.75 90 GLU A O 1
ATOM 707 N N . MET A 1 91 ? 16.078 -20.484 13.734 1 97.81 91 MET A N 1
ATOM 708 C CA . MET A 1 91 ? 16.906 -21.188 12.766 1 97.81 91 MET A CA 1
ATOM 709 C C . MET A 1 91 ? 17.578 -20.203 11.812 1 97.81 91 MET A C 1
ATOM 711 O O . MET A 1 91 ? 17.062 -19.109 11.578 1 97.81 91 MET A O 1
ATOM 715 N N . THR A 1 92 ? 18.703 -20.625 11.32 1 98.31 92 THR A N 1
ATOM 716 C CA . THR A 1 92 ? 19.328 -19.906 10.227 1 98.31 92 THR A CA 1
ATOM 717 C C . THR A 1 92 ? 18.641 -20.219 8.898 1 98.31 92 THR A C 1
ATOM 719 O O . THR A 1 92 ? 17.844 -21.141 8.812 1 98.31 92 THR A O 1
ATOM 722 N N . LEU A 1 93 ? 18.969 -19.438 7.91 1 98.44 93 LEU A N 1
ATOM 723 C CA . LEU A 1 93 ? 18.406 -19.688 6.586 1 98.44 93 LEU A CA 1
ATOM 724 C C . LEU A 1 93 ? 18.812 -21.062 6.078 1 98.44 93 LEU A C 1
ATOM 726 O O . LEU A 1 93 ? 18 -21.781 5.492 1 98.44 93 LEU A O 1
ATOM 730 N N . LYS A 1 94 ? 20.01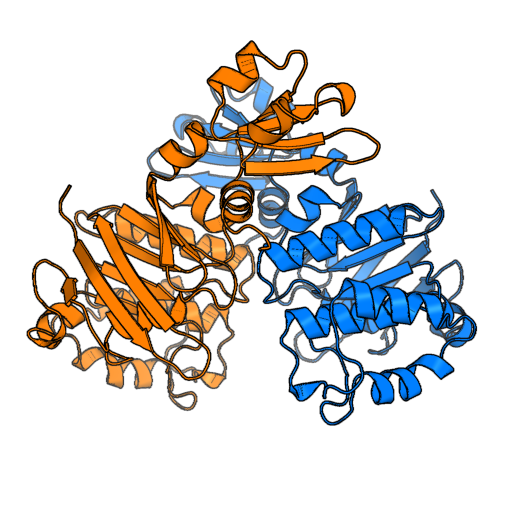6 -21.391 6.348 1 98.5 94 LYS A N 1
ATOM 731 C CA . LYS A 1 94 ? 20.531 -22.703 5.934 1 98.5 94 LYS A CA 1
ATOM 732 C C . LYS A 1 94 ? 19.797 -23.828 6.629 1 98.5 94 LYS A C 1
ATOM 734 O O . LYS A 1 94 ? 19.406 -24.812 5.988 1 98.5 94 LYS A O 1
ATOM 739 N N . GLU A 1 95 ? 19.594 -23.688 7.902 1 98.44 95 GLU A N 1
ATOM 740 C CA . GLU A 1 95 ? 18.875 -24.703 8.664 1 98.44 95 GLU A CA 1
ATOM 741 C C . GLU A 1 95 ? 17.438 -24.844 8.188 1 98.44 95 GLU A C 1
ATOM 743 O O . GLU A 1 95 ? 16.938 -25.953 8.008 1 98.44 95 GLU A O 1
ATOM 748 N N . MET A 1 96 ? 16.828 -23.734 7.992 1 97.69 96 MET A N 1
ATOM 749 C CA . MET A 1 96 ? 15.445 -23.75 7.527 1 97.69 96 MET A CA 1
ATOM 750 C C . MET A 1 96 ? 15.344 -24.406 6.156 1 97.69 96 MET A C 1
ATOM 752 O O . MET A 1 96 ? 14.445 -25.219 5.914 1 97.69 96 MET A O 1
ATOM 756 N N . LYS A 1 97 ? 16.266 -24.031 5.301 1 98.19 97 LYS A N 1
ATOM 757 C CA . LYS A 1 97 ? 16.312 -24.656 3.984 1 98.19 97 LYS A CA 1
ATOM 758 C C . LYS A 1 97 ? 16.438 -26.172 4.102 1 98.19 97 LYS A C 1
ATOM 760 O O . LYS A 1 97 ? 15.773 -26.922 3.379 1 98.19 97 LYS A O 1
ATOM 765 N N . SER A 1 98 ? 17.219 -26.641 5.02 1 98.06 98 SER A N 1
ATOM 766 C CA . SER A 1 98 ? 17.453 -28.078 5.199 1 98.06 98 SER A CA 1
ATOM 767 C C . SER A 1 98 ? 16.188 -28.781 5.664 1 98.06 98 SER A C 1
ATOM 769 O O . SER A 1 98 ? 15.992 -29.969 5.395 1 98.06 98 SER A O 1
ATOM 771 N N . VAL A 1 99 ? 15.398 -28.062 6.332 1 96.88 99 VAL A N 1
ATOM 772 C CA . VAL A 1 99 ? 14.125 -28.609 6.797 1 96.88 99 VAL A CA 1
ATOM 773 C C . VAL A 1 99 ? 13.141 -28.672 5.633 1 96.88 99 VAL A C 1
ATOM 775 O O . VAL A 1 99 ? 12.391 -29.656 5.508 1 96.88 99 VAL A O 1
ATOM 778 N N . ILE A 1 100 ? 13.141 -27.75 4.727 1 96.12 100 ILE A N 1
ATOM 779 C CA . ILE A 1 100 ? 12.109 -27.562 3.715 1 96.12 100 ILE A CA 1
ATOM 780 C C . ILE A 1 100 ? 12.492 -28.312 2.443 1 96.12 100 ILE A C 1
ATOM 782 O O . ILE A 1 100 ? 11.648 -28.953 1.811 1 96.12 100 ILE A O 1
ATOM 786 N N . ALA A 1 101 ? 13.734 -28.359 2.115 1 97.56 101 ALA A N 1
ATOM 787 C CA . ALA A 1 101 ? 14.234 -28.859 0.832 1 97.56 101 ALA A CA 1
ATOM 788 C C . ALA A 1 101 ? 13.844 -30.312 0.617 1 97.56 101 ALA A C 1
ATOM 790 O O . ALA A 1 101 ? 13.398 -30.688 -0.469 1 97.56 101 ALA A O 1
ATOM 791 N N . PRO A 1 102 ? 13.883 -31.109 1.644 1 96.69 102 PRO A N 1
ATOM 792 C CA . PRO A 1 102 ? 13.602 -32.531 1.441 1 96.69 102 PRO A CA 1
ATOM 793 C C . PRO A 1 102 ? 12.148 -32.781 1.08 1 96.69 102 PRO A C 1
ATOM 795 O O . PRO A 1 102 ? 11.812 -33.875 0.599 1 96.69 102 PRO A O 1
ATOM 798 N N . ALA A 1 103 ? 11.32 -31.906 1.281 1 94.44 103 ALA A N 1
ATOM 799 C CA . ALA A 1 103 ? 9.898 -32.094 0.99 1 94.44 103 ALA A CA 1
ATOM 800 C C . ALA A 1 103 ? 9.641 -32 -0.512 1 94.44 103 ALA A C 1
ATOM 802 O O . ALA A 1 103 ? 8.555 -32.375 -0.975 1 94.44 103 ALA A O 1
ATOM 803 N N . TYR A 1 104 ? 10.664 -31.625 -1.253 1 97 104 TYR A N 1
ATOM 804 C CA . TYR A 1 104 ? 10.484 -31.453 -2.689 1 97 104 TYR A CA 1
ATOM 805 C C . TYR A 1 104 ? 11.398 -32.375 -3.473 1 97 104 TYR A C 1
ATOM 807 O O . TYR A 1 104 ? 12.617 -32.375 -3.289 1 97 104 TYR A O 1
ATOM 815 N N . THR A 1 105 ? 10.82 -33.094 -4.359 1 96.44 105 THR A N 1
ATOM 816 C CA . THR A 1 105 ? 11.578 -34.062 -5.148 1 96.44 105 THR A CA 1
ATOM 817 C C . THR A 1 105 ? 12.445 -33.344 -6.18 1 96.44 105 THR A C 1
ATOM 819 O O . THR A 1 105 ? 13.484 -33.875 -6.59 1 96.44 105 THR A O 1
ATOM 822 N N . ASN A 1 106 ? 12.102 -32.156 -6.57 1 95.94 106 ASN A N 1
ATOM 823 C CA . ASN A 1 106 ? 12.812 -31.453 -7.625 1 95.94 106 ASN A CA 1
ATOM 824 C C . ASN A 1 106 ? 13.586 -30.266 -7.074 1 95.94 106 ASN A C 1
ATOM 826 O O . ASN A 1 106 ? 13.758 -29.25 -7.762 1 95.94 106 ASN A O 1
ATOM 830 N N . TRP A 1 107 ? 13.898 -30.438 -5.824 1 97.88 107 TRP A N 1
ATOM 831 C CA . TRP A 1 107 ? 14.695 -29.359 -5.242 1 97.88 107 TRP A CA 1
ATOM 832 C C . TRP A 1 107 ? 15.969 -29.125 -6.055 1 97.88 107 TRP A C 1
ATOM 834 O O . TRP A 1 107 ? 16.641 -30.078 -6.449 1 97.88 107 TRP A O 1
ATOM 844 N N . ASP A 1 108 ? 16.266 -27.906 -6.297 1 98.44 108 ASP A N 1
ATOM 845 C CA . ASP A 1 108 ? 17.453 -27.5 -7.047 1 98.44 108 ASP A CA 1
ATOM 846 C C . ASP A 1 108 ? 18.312 -26.531 -6.238 1 98.44 108 ASP A C 1
ATOM 848 O O . ASP A 1 108 ? 18.047 -25.328 -6.207 1 98.44 108 ASP A O 1
ATOM 852 N N . GLU A 1 109 ? 19.375 -27.062 -5.688 1 98.31 109 GLU A N 1
ATOM 853 C CA . GLU A 1 109 ? 20.25 -26.297 -4.805 1 98.31 109 GLU A CA 1
ATOM 854 C C . GLU A 1 109 ? 20.906 -25.141 -5.543 1 98.31 109 GLU A C 1
ATOM 856 O O . GLU A 1 109 ? 21.109 -24.062 -4.969 1 98.31 109 GLU A O 1
ATOM 861 N N . SER A 1 110 ? 21.203 -25.281 -6.742 1 98.44 110 SER A N 1
ATOM 862 C CA . SER A 1 110 ? 21.828 -24.234 -7.527 1 98.44 110 SER A CA 1
ATOM 863 C C . SER A 1 110 ? 20.891 -23.047 -7.707 1 98.44 110 SER A C 1
ATOM 865 O O . SER A 1 110 ? 21.312 -21.891 -7.578 1 98.44 110 SER A O 1
ATOM 867 N N . VAL A 1 111 ? 19.656 -23.375 -7.988 1 97.94 111 VAL A N 1
ATOM 868 C CA . VAL A 1 111 ? 18.656 -22.312 -8.133 1 97.94 111 VAL A CA 1
ATOM 869 C C . VAL A 1 111 ? 18.5 -21.578 -6.805 1 97.94 111 VAL A C 1
ATOM 871 O O . VAL A 1 111 ? 18.484 -20.344 -6.773 1 97.94 111 VAL A O 1
ATOM 874 N N . PHE A 1 112 ? 18.438 -22.375 -5.754 1 98.56 112 PHE A N 1
ATOM 875 C CA . PHE A 1 112 ? 18.297 -21.781 -4.422 1 98.56 112 PHE A CA 1
ATOM 876 C C . PHE A 1 112 ? 19.453 -20.828 -4.133 1 98.56 112 PHE A C 1
ATOM 878 O O . PHE A 1 112 ? 19.219 -19.672 -3.754 1 98.56 112 PHE A O 1
ATOM 885 N N . LEU A 1 113 ? 20.641 -21.219 -4.355 1 98.5 113 LEU A N 1
ATOM 886 C CA . LEU A 1 113 ? 21.812 -20.422 -4.059 1 98.5 113 LEU A CA 1
ATOM 887 C C . LEU A 1 113 ? 21.875 -19.188 -4.949 1 98.5 113 LEU A C 1
ATOM 889 O O . LEU A 1 113 ? 22.328 -18.125 -4.52 1 98.5 113 LEU A O 1
ATOM 893 N N . ASN A 1 114 ? 21.453 -19.328 -6.133 1 98 114 ASN A N 1
ATOM 894 C CA . ASN A 1 114 ? 21.391 -18.172 -7.031 1 98 114 ASN A CA 1
ATOM 895 C C . ASN A 1 114 ? 20.469 -17.094 -6.492 1 98 114 ASN A C 1
ATOM 897 O O . ASN A 1 114 ? 20.797 -15.906 -6.547 1 98 114 ASN A O 1
ATOM 901 N N . TYR A 1 115 ? 19.312 -17.516 -6 1 97.81 115 TYR A N 1
ATOM 902 C CA . TYR A 1 115 ? 18.391 -16.547 -5.422 1 97.81 115 TYR A CA 1
ATOM 903 C C . TYR A 1 115 ? 18.953 -15.93 -4.148 1 97.81 115 TYR A C 1
ATOM 905 O O . TYR A 1 115 ? 18.828 -14.727 -3.91 1 97.81 115 TYR A O 1
ATOM 913 N N . ILE A 1 116 ? 19.594 -16.75 -3.299 1 98.44 116 ILE A N 1
ATOM 914 C CA . ILE A 1 116 ? 20.203 -16.266 -2.07 1 98.44 116 ILE A CA 1
ATOM 915 C C . ILE A 1 116 ? 21.234 -15.18 -2.404 1 98.44 116 ILE A C 1
ATOM 917 O O . ILE A 1 116 ? 21.266 -14.125 -1.76 1 98.44 116 ILE A O 1
ATOM 921 N N . ASN A 1 117 ? 21.969 -15.398 -3.428 1 98.06 117 ASN A N 1
ATOM 922 C CA . ASN A 1 117 ? 22.969 -14.438 -3.869 1 98.06 117 ASN A CA 1
ATOM 923 C C . ASN A 1 117 ? 22.312 -13.188 -4.457 1 98.06 117 ASN A C 1
ATOM 925 O O . ASN A 1 117 ? 22.688 -12.062 -4.105 1 98.06 117 ASN A O 1
ATOM 929 N N . ARG A 1 118 ? 21.359 -13.414 -5.297 1 96.06 118 ARG A N 1
ATOM 930 C CA . ARG A 1 118 ? 20.641 -12.312 -5.938 1 96.06 118 ARG A CA 1
ATOM 931 C C . ARG A 1 118 ? 20 -11.398 -4.902 1 96.06 118 ARG A C 1
ATOM 933 O O . ARG A 1 118 ? 19.969 -10.18 -5.078 1 96.06 118 ARG A O 1
ATOM 940 N N . PHE A 1 119 ? 19.562 -12.039 -3.844 1 96.94 119 PHE A N 1
ATOM 941 C CA . PHE A 1 119 ? 18.828 -11.297 -2.826 1 96.94 119 PHE A CA 1
ATOM 942 C C . PHE A 1 119 ? 19.766 -10.789 -1.74 1 96.94 119 PHE A C 1
ATOM 944 O O . PHE A 1 119 ? 19.328 -10.148 -0.784 1 96.94 119 PHE A O 1
ATOM 951 N N . HIS A 1 120 ? 21.062 -11.094 -1.844 1 96.75 120 HIS A N 1
ATOM 952 C CA . HIS A 1 120 ? 22.094 -10.68 -0.894 1 96.75 120 HIS A CA 1
ATOM 953 C C . HIS A 1 120 ? 21.75 -11.133 0.52 1 96.75 120 HIS A C 1
ATOM 955 O O . HIS A 1 120 ? 21.844 -10.352 1.47 1 96.75 120 HIS A O 1
ATOM 961 N N . LEU A 1 121 ? 21.281 -12.32 0.622 1 98 121 LEU A N 1
ATOM 962 C CA . LEU A 1 121 ? 20.984 -12.938 1.912 1 98 121 LEU A CA 1
ATOM 963 C C . LEU A 1 121 ? 22.172 -13.766 2.391 1 98 121 LEU A C 1
ATOM 965 O O . LEU A 1 121 ? 22.969 -14.242 1.581 1 98 121 LEU A O 1
ATOM 969 N N . LYS A 1 122 ? 22.328 -13.891 3.695 1 98 122 LYS A N 1
ATOM 970 C CA . LYS A 1 122 ? 23.391 -14.703 4.309 1 98 122 LYS A CA 1
ATOM 971 C C . LYS A 1 122 ? 22.812 -15.977 4.914 1 98 122 LYS A C 1
ATOM 973 O O . LYS A 1 122 ? 21.984 -15.922 5.828 1 98 122 LYS A O 1
ATOM 978 N N . LEU A 1 123 ? 23.297 -17.062 4.535 1 98.25 123 LEU A N 1
ATOM 979 C CA . LEU A 1 123 ? 22.734 -18.359 4.902 1 98.25 123 LEU A CA 1
ATOM 980 C C . LEU A 1 123 ? 22.891 -18.625 6.398 1 98.25 123 LEU A C 1
ATOM 982 O O . LEU A 1 123 ? 22.078 -19.344 6.996 1 98.25 123 LEU A O 1
ATOM 986 N N . ASN A 1 124 ? 23.875 -18.031 6.988 1 98.06 124 ASN A N 1
ATOM 987 C CA . ASN A 1 124 ? 24.156 -18.297 8.398 1 98.06 124 ASN A CA 1
ATOM 988 C C . ASN A 1 124 ? 23.406 -17.344 9.312 1 98.06 124 ASN A C 1
ATOM 990 O O . ASN A 1 124 ? 23.484 -17.453 10.531 1 98.06 124 ASN A O 1
ATOM 994 N N . GLN A 1 125 ? 22.641 -16.5 8.758 1 97.31 125 GLN A N 1
ATOM 995 C CA . GLN A 1 125 ? 21.875 -15.531 9.531 1 97.31 125 GLN A CA 1
ATOM 996 C C . GLN A 1 125 ? 20.594 -16.141 10.055 1 97.31 125 GLN A C 1
ATOM 998 O O . GLN A 1 125 ? 19.922 -16.906 9.352 1 97.31 125 GLN A O 1
ATOM 1003 N N . LYS A 1 126 ? 20.281 -15.805 11.266 1 97.81 126 LYS A N 1
ATOM 1004 C CA . LYS A 1 126 ? 19.031 -16.25 11.844 1 97.81 126 LYS A CA 1
ATOM 1005 C C . LYS A 1 126 ? 17.844 -15.555 11.195 1 97.81 126 LYS A C 1
ATOM 1007 O O . LYS A 1 126 ? 17.906 -14.359 10.898 1 97.81 126 LYS A O 1
ATOM 1012 N N . ILE A 1 127 ? 16.75 -16.219 11.102 1 96.69 127 ILE A N 1
ATOM 1013 C CA . ILE A 1 127 ? 15.555 -15.688 10.461 1 96.69 127 ILE A CA 1
ATOM 1014 C C . ILE A 1 127 ? 14.984 -14.539 11.297 1 96.69 127 ILE A C 1
ATOM 1016 O O . ILE A 1 127 ? 14.469 -13.562 10.75 1 96.69 127 ILE A O 1
ATOM 1020 N N . ALA A 1 128 ? 15.148 -14.633 12.578 1 95.88 128 ALA A N 1
ATOM 1021 C CA . ALA A 1 128 ? 14.648 -13.609 13.492 1 95.88 128 ALA A CA 1
ATOM 1022 C C . ALA A 1 128 ? 15.289 -12.258 13.211 1 95.88 128 ALA A C 1
ATOM 1024 O O . ALA A 1 128 ? 14.719 -11.211 13.531 1 95.88 128 ALA A O 1
ATOM 1025 N N . ALA A 1 129 ? 16.422 -12.234 12.586 1 95.31 129 ALA A N 1
ATOM 1026 C CA . ALA A 1 129 ? 17.172 -11.008 12.344 1 95.31 129 ALA A CA 1
ATOM 1027 C C . ALA A 1 129 ? 16.781 -10.367 11.016 1 95.31 129 ALA A C 1
ATOM 1029 O O . ALA A 1 129 ? 17.188 -9.242 10.711 1 95.31 129 ALA A O 1
ATOM 1030 N N . LEU A 1 130 ? 16 -11.023 10.266 1 94.88 130 LEU A N 1
ATOM 1031 C CA . LEU A 1 130 ? 15.656 -10.547 8.93 1 94.88 130 LEU A CA 1
ATOM 1032 C C . LEU A 1 130 ? 14.609 -9.445 9.008 1 94.88 130 LEU A C 1
ATOM 1034 O O . LEU A 1 130 ? 13.68 -9.516 9.812 1 94.88 130 LEU A O 1
ATOM 1038 N N . SER A 1 131 ? 14.797 -8.453 8.148 1 92.81 131 SER A N 1
ATOM 1039 C CA . SER A 1 131 ? 13.711 -7.508 7.926 1 92.81 131 SER A CA 1
ATOM 1040 C C . SER A 1 131 ? 12.539 -8.172 7.207 1 92.81 131 SER A C 1
ATOM 1042 O O . SER A 1 131 ? 12.664 -9.297 6.715 1 92.81 131 SER A O 1
ATOM 1044 N N . LYS A 1 132 ? 11.43 -7.527 7.148 1 92.31 132 LYS A N 1
ATOM 1045 C CA . LYS A 1 132 ? 10.258 -8.047 6.453 1 92.31 132 LYS A CA 1
ATOM 1046 C C . LYS A 1 132 ? 10.562 -8.32 4.98 1 92.31 132 LYS A C 1
ATOM 1048 O O . LYS A 1 132 ? 10.156 -9.344 4.434 1 92.31 132 LYS A O 1
ATOM 1053 N N . GLY A 1 133 ? 11.289 -7.367 4.344 1 94.19 133 GLY A N 1
ATOM 1054 C CA . GLY A 1 133 ? 11.672 -7.547 2.951 1 94.19 133 GLY A CA 1
ATOM 1055 C C . GLY A 1 133 ? 12.602 -8.727 2.732 1 94.19 133 GLY A C 1
ATOM 1056 O O . GLY A 1 133 ? 12.438 -9.484 1.773 1 94.19 133 GLY A O 1
ATOM 1057 N N . MET A 1 134 ? 13.5 -8.891 3.631 1 94.94 134 MET A N 1
ATOM 1058 C CA . MET A 1 134 ? 14.438 -10.008 3.545 1 94.94 134 MET A CA 1
ATOM 1059 C C . MET A 1 134 ? 13.727 -11.336 3.756 1 94.94 134 MET A C 1
ATOM 1061 O O . MET A 1 134 ? 14.039 -12.328 3.092 1 94.94 134 MET A O 1
ATOM 1065 N N . ARG A 1 135 ? 12.844 -11.344 4.684 1 95.62 135 ARG A N 1
ATOM 1066 C CA . ARG A 1 135 ? 12.07 -12.547 4.953 1 95.62 135 ARG A CA 1
ATOM 1067 C C . ARG A 1 135 ? 11.266 -12.961 3.727 1 95.62 135 ARG A C 1
ATOM 1069 O O . ARG A 1 135 ? 11.211 -14.148 3.383 1 95.62 135 ARG A O 1
ATOM 1076 N N . MET A 1 136 ? 10.602 -12.008 3.137 1 95.81 136 MET A N 1
ATOM 1077 C CA . MET A 1 136 ? 9.844 -12.273 1.915 1 95.81 136 MET A CA 1
ATOM 1078 C C . MET A 1 136 ? 10.758 -12.836 0.827 1 95.81 136 MET A C 1
ATOM 1080 O O . MET A 1 136 ? 10.398 -13.805 0.158 1 95.81 136 MET A O 1
ATOM 1084 N N . LYS A 1 137 ? 11.945 -12.273 0.666 1 96.56 137 LYS A N 1
ATOM 1085 C CA . LYS A 1 137 ? 12.906 -12.734 -0.328 1 96.56 137 LYS A CA 1
ATOM 1086 C C . LYS A 1 137 ? 13.344 -14.172 -0.052 1 96.56 137 LYS A C 1
ATOM 1088 O O . LYS A 1 137 ? 13.453 -14.984 -0.977 1 96.56 137 LYS A O 1
ATOM 1093 N N . PHE A 1 138 ? 13.539 -14.469 1.214 1 97.38 138 PHE A N 1
ATOM 1094 C CA . PHE A 1 138 ? 13.922 -15.828 1.585 1 97.38 138 PHE A CA 1
ATOM 1095 C C . PHE A 1 138 ? 12.789 -16.812 1.275 1 97.38 138 PHE A C 1
ATOM 1097 O O . PHE A 1 138 ? 13.023 -17.875 0.698 1 97.38 138 PHE A O 1
ATOM 1104 N N . ALA A 1 139 ? 11.586 -16.422 1.673 1 97.12 139 ALA A N 1
ATOM 1105 C CA . ALA A 1 139 ? 10.43 -17.25 1.36 1 97.12 139 ALA A CA 1
ATOM 1106 C C . ALA A 1 139 ? 10.328 -17.516 -0.141 1 97.12 139 ALA A C 1
ATOM 1108 O O . ALA A 1 139 ? 10.047 -18.641 -0.568 1 97.12 139 ALA A O 1
ATOM 1109 N N . LEU A 1 140 ? 10.586 -16.5 -0.885 1 97.44 140 LEU A N 1
ATOM 1110 C CA . LEU A 1 140 ? 10.539 -16.609 -2.34 1 97.44 140 LEU A CA 1
ATOM 1111 C C . LEU A 1 140 ? 11.625 -17.547 -2.852 1 97.44 140 LEU A C 1
ATOM 1113 O O . LEU A 1 140 ? 11.375 -18.359 -3.742 1 97.44 140 LEU A O 1
ATOM 1117 N N . ALA A 1 141 ? 12.805 -17.359 -2.314 1 97.62 141 ALA A N 1
ATOM 1118 C CA . ALA A 1 141 ? 13.906 -18.234 -2.707 1 97.62 141 ALA A CA 1
ATOM 1119 C C . ALA A 1 141 ? 13.539 -19.703 -2.504 1 97.62 141 ALA A C 1
ATOM 1121 O O . ALA A 1 141 ? 13.789 -20.547 -3.373 1 97.62 141 ALA A O 1
ATOM 1122 N N . LEU A 1 142 ? 12.945 -20 -1.401 1 97.44 142 LEU A N 1
ATOM 1123 C CA . LEU A 1 142 ? 12.523 -21.359 -1.118 1 97.44 142 LEU A CA 1
ATOM 1124 C C . LEU A 1 142 ? 11.445 -21.812 -2.1 1 97.44 142 LEU A C 1
ATOM 1126 O O . LEU A 1 142 ? 11.516 -22.922 -2.641 1 97.44 142 LEU A O 1
ATOM 1130 N N . ALA A 1 143 ? 10.516 -20.922 -2.369 1 97.44 143 ALA A N 1
ATOM 1131 C CA . ALA A 1 143 ? 9.352 -21.25 -3.193 1 97.44 143 ALA A CA 1
ATOM 1132 C C . ALA A 1 143 ? 9.758 -21.484 -4.645 1 97.44 143 ALA A C 1
ATOM 1134 O O . ALA A 1 143 ? 9.109 -22.25 -5.363 1 97.44 143 ALA A O 1
ATOM 1135 N N . LEU A 1 144 ? 10.844 -20.891 -5.062 1 97.5 144 LEU A N 1
ATOM 1136 C CA . LEU A 1 144 ? 11.211 -20.891 -6.473 1 97.5 144 LEU A CA 1
ATOM 1137 C C . LEU A 1 144 ? 12.312 -21.906 -6.738 1 97.5 144 LEU A C 1
ATOM 1139 O O . LEU A 1 144 ? 12.742 -22.094 -7.883 1 97.5 144 LEU A O 1
ATOM 1143 N N . SER A 1 145 ? 12.719 -22.672 -5.742 1 98.19 145 SER A N 1
ATOM 1144 C CA . SER A 1 145 ? 13.938 -23.469 -5.875 1 98.19 145 SER A CA 1
ATOM 1145 C C . SER A 1 145 ? 13.609 -24.938 -6.141 1 98.19 145 SER A C 1
ATOM 1147 O O . SER A 1 145 ? 14.477 -25.797 -6.008 1 98.19 145 SER A O 1
ATOM 1149 N N . HIS A 1 146 ? 12.391 -25.25 -6.438 1 97.75 146 HIS A N 1
ATOM 1150 C CA . HIS A 1 146 ? 12.039 -26.625 -6.746 1 97.75 146 HIS A CA 1
ATOM 1151 C C . HIS A 1 146 ? 11.234 -26.719 -8.039 1 97.75 146 HIS A C 1
ATOM 1153 O O . HIS A 1 146 ? 10.461 -27.656 -8.234 1 97.75 146 HIS A O 1
ATOM 1159 N N . HIS A 1 147 ? 11.352 -25.625 -8.812 1 96.44 147 HIS A N 1
ATOM 1160 C CA . HIS A 1 147 ? 10.789 -25.578 -10.156 1 96.44 147 HIS A CA 1
ATOM 1161 C C . HIS A 1 147 ? 9.266 -25.688 -10.125 1 96.44 147 HIS A C 1
ATOM 1163 O O . HIS A 1 147 ? 8.688 -26.5 -10.844 1 96.44 147 HIS A O 1
ATOM 1169 N N . ALA A 1 148 ? 8.672 -24.953 -9.266 1 97.31 148 ALA A N 1
ATOM 1170 C CA . ALA A 1 148 ? 7.215 -24.922 -9.164 1 97.31 148 ALA A CA 1
ATOM 1171 C C . ALA A 1 148 ? 6.586 -24.438 -10.469 1 97.31 148 ALA A C 1
ATOM 1173 O O . ALA A 1 148 ? 7.168 -23.609 -11.18 1 97.31 148 ALA A O 1
ATOM 1174 N N . ASP A 1 149 ? 5.418 -24.953 -10.758 1 97.75 149 ASP A N 1
ATOM 1175 C CA . ASP A 1 149 ? 4.668 -24.547 -11.945 1 97.75 149 ASP A CA 1
ATOM 1176 C C . ASP A 1 149 ? 3.656 -23.453 -11.602 1 97.75 149 ASP A C 1
ATOM 1178 O O . ASP A 1 149 ? 3.283 -22.656 -12.461 1 97.75 149 ASP A O 1
ATOM 1182 N N . LEU A 1 150 ? 3.227 -23.453 -10.391 1 98.31 150 LEU A N 1
ATOM 1183 C CA . LEU A 1 150 ? 2.277 -22.469 -9.875 1 98.31 150 LEU A CA 1
ATOM 1184 C C . LEU A 1 150 ? 2.791 -21.828 -8.594 1 98.31 150 LEU A C 1
ATOM 1186 O O . LEU A 1 150 ? 3.15 -22.531 -7.645 1 98.31 150 LEU A O 1
ATOM 1190 N N . LEU A 1 151 ? 2.93 -20.531 -8.586 1 98.56 151 LEU A N 1
ATOM 1191 C CA . LEU A 1 151 ? 3.305 -19.781 -7.391 1 98.56 151 LEU A CA 1
ATOM 1192 C C . LEU A 1 151 ? 2.08 -19.156 -6.738 1 98.56 151 LEU A C 1
ATOM 1194 O O . LEU A 1 151 ? 1.343 -18.406 -7.383 1 98.56 151 LEU A O 1
ATOM 1198 N N . ILE A 1 152 ? 1.775 -19.516 -5.508 1 98.38 152 ILE A N 1
ATOM 1199 C CA . ILE A 1 152 ? 0.66 -18.969 -4.742 1 98.38 152 ILE A CA 1
ATOM 1200 C C . ILE A 1 152 ? 1.19 -18.141 -3.574 1 98.38 152 ILE A C 1
ATOM 1202 O O . ILE A 1 152 ? 1.977 -18.625 -2.762 1 98.38 152 ILE A O 1
ATOM 1206 N N . MET A 1 153 ? 0.788 -16.906 -3.523 1 98.31 153 MET A N 1
ATOM 1207 C CA . MET A 1 153 ? 1.289 -16.031 -2.463 1 98.31 153 MET A CA 1
ATOM 1208 C C . MET A 1 153 ? 0.143 -15.305 -1.771 1 98.31 153 MET A C 1
ATOM 1210 O O . MET A 1 153 ? -0.804 -14.867 -2.426 1 98.31 153 MET A O 1
ATOM 1214 N N . ASP A 1 154 ? 0.204 -15.242 -0.524 1 97.62 154 ASP A N 1
ATOM 1215 C CA . ASP A 1 154 ? -0.778 -14.516 0.276 1 97.62 154 ASP A CA 1
ATOM 1216 C C . ASP A 1 154 ? -0.186 -13.227 0.836 1 97.62 154 ASP A C 1
ATOM 1218 O O . ASP A 1 154 ? 0.594 -13.258 1.79 1 97.62 154 ASP A O 1
ATOM 1222 N N . GLU A 1 155 ? -0.535 -12.094 0.268 1 96.25 155 GLU A N 1
ATOM 1223 C CA . GLU A 1 155 ? -0.132 -10.75 0.67 1 96.25 155 GLU A CA 1
ATOM 1224 C C . GLU A 1 155 ? 1.387 -10.641 0.776 1 96.25 155 GLU A C 1
ATOM 1226 O O . GLU A 1 155 ? 1.911 -10.188 1.798 1 96.25 155 GLU A O 1
ATOM 1231 N N . PRO A 1 156 ? 2.047 -10.93 -0.307 1 96.12 156 PRO A N 1
ATOM 1232 C CA . PRO A 1 156 ? 3.51 -10.953 -0.25 1 96.12 156 PRO A CA 1
ATOM 1233 C C . PRO A 1 156 ? 4.117 -9.555 -0.129 1 96.12 156 PRO A C 1
ATOM 1235 O O . PRO A 1 156 ? 5.297 -9.422 0.212 1 96.12 156 PRO A O 1
ATOM 1238 N N . THR A 1 157 ? 3.297 -8.555 -0.413 1 93.38 157 THR A N 1
ATOM 1239 C CA . THR A 1 157 ? 3.861 -7.211 -0.446 1 93.38 157 THR A CA 1
ATOM 1240 C C . THR A 1 157 ? 3.469 -6.43 0.804 1 93.38 157 THR A C 1
ATOM 1242 O O . THR A 1 157 ? 3.783 -5.242 0.925 1 93.38 157 THR A O 1
ATOM 1245 N N . SER A 1 158 ? 2.795 -7.055 1.65 1 90.62 158 SER A N 1
ATOM 1246 C CA . SER A 1 158 ? 2.328 -6.367 2.852 1 90.62 158 SER A CA 1
ATOM 1247 C C . SER A 1 158 ? 3.498 -5.824 3.666 1 90.62 158 SER A C 1
ATOM 1249 O O . SER A 1 158 ? 4.453 -6.547 3.951 1 90.62 158 SER A O 1
ATOM 1251 N N . GLY A 1 159 ? 3.414 -4.543 4.004 1 89.69 159 GLY A N 1
ATOM 1252 C CA . GLY A 1 159 ? 4.426 -3.926 4.848 1 89.69 159 GLY A CA 1
ATOM 1253 C C . GLY A 1 159 ? 5.707 -3.607 4.109 1 89.69 159 GLY A C 1
ATOM 1254 O O . GLY A 1 159 ? 6.672 -3.123 4.707 1 89.69 159 GLY A O 1
ATOM 1255 N N . LEU A 1 160 ? 5.762 -3.863 2.82 1 93.56 160 LEU A N 1
ATOM 1256 C CA . LEU A 1 160 ? 6.965 -3.613 2.033 1 93.56 160 LEU A CA 1
ATOM 1257 C C . LEU A 1 160 ? 6.91 -2.238 1.378 1 93.56 160 LEU A C 1
ATOM 1259 O O . LEU A 1 160 ? 5.832 -1.754 1.028 1 93.56 160 LEU A O 1
ATOM 1263 N N . ASP A 1 161 ? 8.055 -1.631 1.224 1 94 161 ASP A N 1
ATOM 1264 C CA . ASP A 1 161 ? 8.109 -0.346 0.533 1 94 161 ASP A CA 1
ATOM 1265 C C . ASP A 1 161 ? 8.148 -0.538 -0.982 1 94 161 ASP A C 1
ATOM 1267 O O . ASP A 1 161 ? 8.258 -1.665 -1.468 1 94 161 ASP A O 1
ATOM 1271 N N . PRO A 1 162 ? 8.07 0.52 -1.753 1 93.88 162 PRO A N 1
ATOM 1272 C CA . PRO A 1 162 ? 7.949 0.419 -3.209 1 93.88 162 PRO A CA 1
ATOM 1273 C C . PRO A 1 162 ? 9.172 -0.232 -3.859 1 93.88 162 PRO A C 1
ATOM 1275 O O . PRO A 1 162 ? 9.039 -0.915 -4.879 1 93.88 162 PRO A O 1
ATOM 1278 N N . LEU A 1 163 ? 10.312 -0.048 -3.277 1 92.88 163 LEU A N 1
ATOM 1279 C CA . LEU A 1 163 ? 11.523 -0.619 -3.859 1 92.88 163 LEU A CA 1
ATOM 1280 C C . LEU A 1 163 ? 11.477 -2.143 -3.838 1 92.88 163 LEU A C 1
ATOM 1282 O O . LEU A 1 163 ? 11.672 -2.789 -4.867 1 92.88 163 LEU A O 1
ATOM 1286 N N . ILE A 1 164 ? 11.172 -2.686 -2.693 1 94.19 164 ILE A N 1
ATOM 1287 C CA . ILE A 1 164 ? 11.117 -4.133 -2.52 1 94.19 164 ILE A CA 1
ATOM 1288 C C . ILE A 1 164 ? 9.93 -4.703 -3.289 1 94.19 164 ILE A C 1
ATOM 1290 O O . ILE A 1 164 ? 10.023 -5.781 -3.879 1 94.19 164 ILE A O 1
ATOM 1294 N N . ARG A 1 165 ? 8.852 -4.016 -3.309 1 95.12 165 ARG A N 1
ATOM 1295 C CA . ARG A 1 165 ? 7.684 -4.453 -4.062 1 95.12 165 ARG A CA 1
ATOM 1296 C C . ARG A 1 165 ? 8 -4.555 -5.551 1 95.12 165 ARG A C 1
ATOM 1298 O O . ARG A 1 165 ? 7.625 -5.531 -6.203 1 95.12 165 ARG A O 1
ATOM 1305 N N . ASN A 1 166 ? 8.656 -3.537 -6.043 1 92.88 166 ASN A N 1
ATOM 1306 C CA . ASN A 1 166 ? 9.039 -3.561 -7.453 1 92.88 166 ASN A CA 1
ATOM 1307 C C . ASN A 1 166 ? 9.969 -4.73 -7.762 1 92.88 166 ASN A C 1
ATOM 1309 O O . ASN A 1 166 ? 9.867 -5.344 -8.82 1 92.88 166 ASN A O 1
ATOM 1313 N N . GLU A 1 167 ? 10.852 -4.957 -6.863 1 93.56 167 GLU A N 1
ATOM 1314 C CA . GLU A 1 167 ? 11.734 -6.102 -7.031 1 93.56 167 GLU A CA 1
ATOM 1315 C C . GLU A 1 167 ? 10.945 -7.402 -7.133 1 93.56 167 GLU A C 1
ATOM 1317 O O . GLU A 1 167 ? 11.234 -8.242 -7.988 1 93.56 167 GLU A O 1
ATOM 1322 N N . LEU A 1 168 ? 9.984 -7.551 -6.266 1 96.5 168 LEU A N 1
ATOM 1323 C CA . LEU A 1 168 ? 9.141 -8.742 -6.316 1 96.5 168 LEU A CA 1
ATOM 1324 C C . LEU A 1 168 ? 8.438 -8.844 -7.664 1 96.5 168 LEU A C 1
ATOM 1326 O O . LEU A 1 168 ? 8.383 -9.93 -8.258 1 96.5 168 LEU A O 1
ATOM 1330 N N . MET A 1 169 ? 7.875 -7.758 -8.148 1 96.19 169 MET A N 1
ATOM 1331 C CA . MET A 1 169 ? 7.195 -7.773 -9.445 1 96.19 169 MET A CA 1
ATOM 1332 C C . MET A 1 169 ? 8.141 -8.227 -10.555 1 96.19 169 MET A C 1
ATOM 1334 O O . MET A 1 169 ? 7.75 -9 -11.422 1 96.19 169 MET A O 1
ATOM 1338 N N . GLU A 1 170 ? 9.359 -7.734 -10.469 1 92.94 170 GLU A N 1
ATOM 1339 C CA . GLU A 1 170 ? 10.352 -8.133 -11.461 1 92.94 170 GLU A CA 1
ATOM 1340 C C . GLU A 1 170 ? 10.633 -9.633 -11.398 1 92.94 170 GLU A C 1
ATOM 1342 O O . GLU A 1 170 ? 10.766 -10.289 -12.43 1 92.94 170 GLU A O 1
ATOM 1347 N N . ILE A 1 171 ? 10.727 -10.117 -10.234 1 95.69 171 ILE A N 1
ATOM 1348 C CA . ILE A 1 171 ? 10.984 -11.539 -10.039 1 95.69 171 ILE A CA 1
ATOM 1349 C C . ILE A 1 171 ? 9.82 -12.359 -10.602 1 95.69 171 ILE A C 1
ATOM 1351 O O . ILE A 1 171 ? 10.039 -13.398 -11.242 1 95.69 171 ILE A O 1
ATOM 1355 N N . LEU A 1 172 ? 8.594 -11.906 -10.414 1 97.44 172 LEU A N 1
ATOM 1356 C CA . LEU A 1 172 ? 7.426 -12.602 -10.945 1 97.44 172 LEU A CA 1
ATOM 1357 C C . LEU A 1 172 ? 7.445 -12.617 -12.469 1 97.44 172 LEU A C 1
ATOM 1359 O O . LEU A 1 172 ? 7.125 -13.633 -13.086 1 97.44 172 LEU A O 1
ATOM 1363 N N . LEU A 1 173 ? 7.848 -11.5 -13.047 1 95.06 173 LEU A N 1
ATOM 1364 C CA . LEU A 1 173 ? 7.926 -11.43 -14.5 1 95.06 173 LEU A CA 1
ATOM 1365 C C . LEU A 1 173 ? 8.992 -12.375 -15.031 1 95.06 173 LEU A C 1
ATOM 1367 O O . LEU A 1 173 ? 8.789 -13.047 -16.047 1 95.06 173 LEU A O 1
ATOM 1371 N N . ASP A 1 174 ? 10.109 -12.438 -14.305 1 93.88 174 ASP A N 1
ATOM 1372 C CA . ASP A 1 174 ? 11.156 -13.391 -14.672 1 93.88 174 ASP A CA 1
ATOM 1373 C C . ASP A 1 174 ? 10.648 -14.828 -14.594 1 93.88 174 ASP A C 1
ATOM 1375 O O . ASP A 1 174 ? 10.906 -15.625 -15.492 1 93.88 174 ASP A O 1
ATOM 1379 N N . PHE A 1 175 ? 9.969 -15.148 -13.562 1 96.38 175 PHE A N 1
ATOM 1380 C CA . PHE A 1 175 ? 9.391 -16.469 -13.352 1 96.38 175 PHE A CA 1
ATOM 1381 C C . PHE A 1 175 ? 8.477 -16.859 -14.508 1 96.38 175 PHE A C 1
ATOM 1383 O O . PHE A 1 175 ? 8.484 -18 -14.961 1 96.38 175 PHE A O 1
ATOM 1390 N N . MET A 1 176 ? 7.789 -15.891 -15.055 1 96.75 176 MET A N 1
ATOM 1391 C CA . MET A 1 176 ? 6.785 -16.125 -16.094 1 96.75 176 MET A CA 1
ATOM 1392 C C . MET A 1 176 ? 7.438 -16.312 -17.453 1 96.75 176 MET A C 1
ATOM 1394 O O . MET A 1 176 ? 6.773 -16.703 -18.422 1 96.75 176 MET A O 1
ATOM 1398 N N . GLU A 1 177 ? 8.664 -16.031 -17.562 1 93.25 177 GLU A N 1
ATOM 1399 C CA . GLU A 1 177 ? 9.352 -16.172 -18.828 1 93.25 177 GLU A CA 1
ATOM 1400 C C . GLU A 1 177 ? 9.383 -17.641 -19.281 1 93.25 177 GLU A C 1
ATOM 1402 O O . GLU A 1 177 ? 9.406 -17.922 -20.484 1 93.25 177 GLU A O 1
ATOM 1407 N N . GLU A 1 178 ? 9.391 -18.5 -18.297 1 92.44 178 GLU A N 1
ATOM 1408 C CA . GLU A 1 178 ? 9.328 -19.922 -18.625 1 92.44 178 GLU A CA 1
ATOM 1409 C C . GLU A 1 178 ? 7.898 -20.344 -18.969 1 92.44 178 GLU A C 1
ATOM 1411 O O . GLU A 1 178 ? 6.945 -19.922 -18.297 1 92.44 178 GLU A O 1
ATOM 1416 N N . GLU A 1 179 ? 7.758 -21.125 -19.891 1 91.31 179 GLU A N 1
ATOM 1417 C CA . GLU A 1 179 ? 6.434 -21.562 -20.328 1 91.31 179 GLU A CA 1
ATOM 1418 C C . GLU A 1 179 ? 5.758 -22.422 -19.266 1 91.31 179 GLU A C 1
ATOM 1420 O O . GLU A 1 179 ? 6.422 -23.203 -18.578 1 91.31 179 GLU A O 1
ATOM 1425 N N . GLY A 1 180 ? 4.512 -22.219 -19.172 1 93.31 180 GLY A N 1
ATOM 1426 C CA . GLY A 1 180 ? 3.713 -23.078 -18.297 1 93.31 180 GLY A CA 1
ATOM 1427 C C . GLY A 1 180 ? 3.629 -22.547 -16.875 1 93.31 180 GLY A C 1
ATOM 1428 O O . GLY A 1 180 ? 2.902 -23.109 -16.047 1 93.31 180 GLY A O 1
ATOM 1429 N N . LYS A 1 181 ? 4.363 -21.516 -16.547 1 97.38 181 LYS A N 1
ATOM 1430 C CA . LYS A 1 181 ? 4.367 -20.969 -15.195 1 97.38 181 LYS A CA 1
ATOM 1431 C C . LYS A 1 181 ? 3.145 -20.078 -14.953 1 97.38 181 LYS A C 1
ATOM 1433 O O . LYS A 1 181 ? 2.658 -19.422 -15.875 1 97.38 181 LYS A O 1
ATOM 1438 N N . SER A 1 182 ? 2.615 -20.141 -13.773 1 98.44 182 SER A N 1
ATOM 1439 C CA . SER A 1 182 ? 1.468 -19.344 -13.367 1 98.44 182 SER A CA 1
ATOM 1440 C C . SER A 1 182 ? 1.665 -18.75 -11.977 1 98.44 182 SER A C 1
ATOM 1442 O O . SER A 1 182 ? 2.391 -19.312 -11.156 1 98.44 182 SER A O 1
ATOM 1444 N N . VAL A 1 183 ? 1.047 -17.641 -11.75 1 98.69 183 VAL A N 1
ATOM 1445 C CA . VAL A 1 183 ? 1.133 -16.984 -10.445 1 98.69 183 VAL A CA 1
ATOM 1446 C C . VAL A 1 183 ? -0.266 -16.609 -9.969 1 98.69 183 VAL A C 1
ATOM 1448 O O . VAL A 1 183 ? -1.102 -16.156 -10.758 1 98.69 183 VAL A O 1
ATOM 1451 N N . PHE A 1 184 ? -0.526 -16.891 -8.766 1 98.75 184 PHE A N 1
ATOM 1452 C CA . PHE A 1 184 ? -1.727 -16.469 -8.055 1 98.75 184 PHE A CA 1
ATOM 1453 C C . PHE A 1 184 ? -1.365 -15.805 -6.727 1 98.75 184 PHE A C 1
ATOM 1455 O O . PHE A 1 184 ? -0.848 -16.469 -5.82 1 98.75 184 PHE A O 1
ATOM 1462 N N . PHE A 1 185 ? -1.608 -14.406 -6.633 1 98.31 185 PHE A N 1
ATOM 1463 C CA . PHE A 1 185 ? -1.246 -13.828 -5.348 1 98.31 185 PHE A CA 1
ATOM 1464 C C . PHE A 1 185 ? -2.266 -12.773 -4.922 1 98.31 185 PHE A C 1
ATOM 1466 O O . PHE A 1 185 ? -2.828 -12.07 -5.762 1 98.31 185 PHE A O 1
ATOM 1473 N N . SER A 1 186 ? -2.543 -12.781 -3.65 1 98 186 SER A N 1
ATOM 1474 C CA . SER A 1 186 ? -3.443 -11.789 -3.072 1 98 186 SER A CA 1
ATOM 1475 C C . SER A 1 186 ? -2.691 -10.516 -2.691 1 98 186 SER A C 1
ATOM 1477 O O . SER A 1 186 ? -1.506 -10.562 -2.357 1 98 186 SER A O 1
ATOM 1479 N N . THR A 1 187 ? -3.312 -9.422 -2.803 1 95.75 187 THR A N 1
ATOM 1480 C CA . THR A 1 187 ? -2.734 -8.156 -2.363 1 95.75 187 THR A CA 1
ATOM 1481 C C . THR A 1 187 ? -3.818 -7.098 -2.199 1 95.75 187 THR A C 1
ATOM 1483 O O . THR A 1 187 ? -4.848 -7.145 -2.875 1 95.75 187 THR A O 1
ATOM 1486 N N . HIS A 1 188 ? -3.561 -6.207 -1.3 1 91.94 188 HIS A N 1
ATOM 1487 C CA . HIS A 1 188 ? -4.422 -5.031 -1.196 1 91.94 188 HIS A CA 1
ATOM 1488 C C . HIS A 1 188 ? -3.779 -3.816 -1.854 1 91.94 188 HIS A C 1
ATOM 1490 O O . HIS A 1 188 ? -4.391 -2.746 -1.921 1 91.94 188 HIS A O 1
ATOM 1496 N N . ILE A 1 189 ? -2.629 -3.957 -2.309 1 92.12 189 ILE A N 1
ATOM 1497 C CA . ILE A 1 189 ? -1.939 -2.904 -3.047 1 92.12 189 ILE A CA 1
ATOM 1498 C C . ILE A 1 189 ? -2.146 -3.105 -4.547 1 92.12 189 ILE A C 1
ATOM 1500 O O . ILE A 1 189 ? -1.329 -3.742 -5.215 1 92.12 189 ILE A O 1
ATOM 1504 N N . THR A 1 190 ? -3.047 -2.482 -5.133 1 93.81 190 THR A N 1
ATOM 1505 C CA . THR A 1 190 ? -3.51 -2.771 -6.484 1 93.81 190 THR A CA 1
ATOM 1506 C C . THR A 1 190 ? -2.541 -2.207 -7.52 1 93.81 190 THR A C 1
ATOM 1508 O O . THR A 1 190 ? -2.52 -2.656 -8.672 1 93.81 190 THR A O 1
ATOM 1511 N N . SER A 1 191 ? -1.745 -1.205 -7.121 1 92.19 191 SER A N 1
ATOM 1512 C CA . SER A 1 191 ? -0.797 -0.628 -8.07 1 92.19 191 SER A CA 1
ATOM 1513 C C . SER A 1 191 ? 0.223 -1.664 -8.531 1 92.19 191 SER A C 1
ATOM 1515 O O . SER A 1 191 ? 0.748 -1.573 -9.641 1 92.19 191 SER A O 1
ATOM 1517 N N . ASP A 1 192 ? 0.497 -2.627 -7.688 1 94.69 192 ASP A N 1
ATOM 1518 C CA . ASP A 1 192 ? 1.403 -3.707 -8.062 1 94.69 192 ASP A CA 1
ATOM 1519 C C . ASP A 1 192 ? 0.822 -4.539 -9.203 1 94.69 192 ASP A C 1
ATOM 1521 O O . ASP A 1 192 ? 1.556 -4.992 -10.086 1 94.69 192 ASP A O 1
ATOM 1525 N N . LEU A 1 193 ? -0.455 -4.68 -9.156 1 96.62 193 LEU A N 1
ATOM 1526 C CA . LEU A 1 193 ? -1.148 -5.496 -10.148 1 96.62 193 LEU A CA 1
ATOM 1527 C C . LEU A 1 193 ? -1.188 -4.789 -11.5 1 96.62 193 LEU A C 1
ATOM 1529 O O . LEU A 1 193 ? -1.198 -5.441 -12.539 1 96.62 193 LEU A O 1
ATOM 1533 N N . ASP A 1 194 ? -1.174 -3.473 -11.469 1 92 194 ASP A N 1
ATOM 1534 C CA . ASP A 1 194 ? -1.107 -2.709 -12.711 1 92 194 ASP A CA 1
ATOM 1535 C C . ASP A 1 194 ? 0.126 -3.09 -13.523 1 92 194 ASP A C 1
ATOM 1537 O O . ASP A 1 194 ? 0.074 -3.135 -14.758 1 92 194 ASP A O 1
ATOM 1541 N N . LYS A 1 195 ? 1.111 -3.461 -12.852 1 89.69 195 LYS A N 1
ATOM 1542 C CA . LYS A 1 195 ? 2.406 -3.695 -13.484 1 89.69 195 LYS A CA 1
ATOM 1543 C C . LYS A 1 195 ? 2.486 -5.102 -14.062 1 89.69 195 LYS A C 1
ATOM 1545 O O . LYS A 1 195 ? 3.158 -5.324 -15.078 1 89.69 195 LYS A O 1
ATOM 1550 N N . VAL A 1 196 ? 1.725 -6.016 -13.422 1 96.12 196 VAL A N 1
ATOM 1551 C CA . VAL A 1 196 ? 2.158 -7.363 -13.773 1 96.12 196 VAL A CA 1
ATOM 1552 C C . VAL A 1 196 ? 0.939 -8.242 -14.047 1 96.12 196 VAL A C 1
ATOM 1554 O O . VAL A 1 196 ? 1.055 -9.297 -14.68 1 96.12 196 VAL A O 1
ATOM 1557 N N . ALA A 1 197 ? -0.238 -7.914 -13.57 1 98.19 197 ALA A N 1
ATOM 1558 C CA . ALA A 1 197 ? -1.356 -8.852 -13.57 1 98.19 197 ALA A CA 1
ATOM 1559 C C . ALA A 1 197 ? -1.964 -8.992 -14.961 1 98.19 197 ALA A C 1
ATOM 1561 O O . ALA A 1 197 ? -2.096 -8 -15.688 1 98.19 197 ALA A O 1
ATOM 1562 N N . ASP A 1 198 ? -2.371 -10.195 -15.305 1 98 198 ASP A N 1
ATOM 1563 C CA . ASP A 1 198 ? -3.166 -10.492 -16.484 1 98 198 ASP A CA 1
ATOM 1564 C C . ASP A 1 198 ? -4.648 -10.602 -16.141 1 98 198 ASP A C 1
ATOM 1566 O O . ASP A 1 198 ? -5.504 -10.117 -16.891 1 98 198 ASP A O 1
ATOM 1570 N N . MET A 1 199 ? -4.883 -11.258 -15.062 1 98.44 199 MET A N 1
ATOM 1571 C CA . MET A 1 199 ? -6.234 -11.555 -14.594 1 98.44 199 MET A CA 1
ATOM 1572 C C . MET A 1 199 ? -6.465 -10.977 -13.203 1 98.44 199 MET A C 1
ATOM 1574 O O . MET A 1 199 ? -5.516 -10.812 -12.43 1 98.44 199 MET A O 1
ATOM 1578 N N . LEU A 1 200 ? -7.711 -10.742 -12.922 1 98.5 200 LEU A N 1
ATOM 1579 C CA . LEU A 1 200 ? -8.102 -10.25 -11.609 1 98.5 200 LEU A CA 1
ATOM 1580 C C . LEU A 1 200 ? -9.289 -11.031 -11.062 1 98.5 200 LEU A C 1
ATOM 1582 O O . LEU A 1 200 ? -10.227 -11.336 -11.805 1 98.5 200 LEU A O 1
ATOM 1586 N N . ILE A 1 201 ? -9.219 -11.391 -9.844 1 98.62 201 ILE A N 1
ATOM 1587 C CA . ILE A 1 201 ? -10.328 -11.969 -9.094 1 98.62 201 ILE A CA 1
ATOM 1588 C C . ILE A 1 201 ? -10.641 -11.102 -7.879 1 98.62 201 ILE A C 1
ATOM 1590 O O . ILE A 1 201 ? -9.758 -10.82 -7.066 1 98.62 201 ILE A O 1
ATOM 1594 N N . LEU A 1 202 ? -11.797 -10.656 -7.789 1 98 202 LEU A N 1
ATOM 1595 C CA . LEU A 1 202 ? -12.234 -9.836 -6.66 1 98 202 LEU A CA 1
ATOM 1596 C C . LEU A 1 202 ? -13.148 -10.633 -5.734 1 98 202 LEU A C 1
ATOM 1598 O O . LEU A 1 202 ? -14.133 -11.219 -6.18 1 98 202 LEU A O 1
ATOM 1602 N N . ILE A 1 203 ? -12.805 -10.672 -4.531 1 97.88 203 ILE A N 1
ATOM 1603 C CA . ILE A 1 203 ? -13.633 -11.336 -3.527 1 97.88 203 ILE A CA 1
ATOM 1604 C C . ILE A 1 203 ? -14.164 -10.305 -2.537 1 97.88 203 ILE A C 1
ATOM 1606 O O . ILE A 1 203 ? -13.453 -9.375 -2.154 1 97.88 203 ILE A O 1
ATOM 1610 N N . ASP A 1 204 ? -15.367 -10.445 -2.217 1 96.31 204 ASP A N 1
ATOM 1611 C CA . ASP A 1 204 ? -16.031 -9.594 -1.235 1 96.31 204 ASP A CA 1
ATOM 1612 C C . ASP A 1 204 ? -16.969 -10.406 -0.352 1 96.31 204 ASP A C 1
ATOM 1614 O O . ASP A 1 204 ? -17.859 -11.109 -0.854 1 96.31 204 ASP A O 1
ATOM 1618 N N . LYS A 1 205 ? -16.766 -10.336 0.968 1 95.06 205 LYS A N 1
ATOM 1619 C CA . LYS A 1 205 ? -17.594 -11 1.962 1 95.06 205 LYS A CA 1
ATOM 1620 C C . LYS A 1 205 ? -17.719 -12.492 1.659 1 95.06 205 LYS A C 1
ATOM 1622 O O . LYS A 1 205 ? -18.828 -13.047 1.692 1 95.06 205 LYS A O 1
ATOM 1627 N N . GLY A 1 206 ? -16.641 -13.055 1.223 1 96.88 206 GLY A N 1
ATOM 1628 C CA . GLY A 1 206 ? -16.562 -14.492 1.058 1 96.88 206 GLY A CA 1
ATOM 1629 C C . GLY A 1 206 ? -17.141 -14.977 -0.265 1 96.88 206 GLY A C 1
ATOM 1630 O O . GLY A 1 206 ? -17.312 -16.172 -0.471 1 96.88 206 GLY A O 1
ATOM 1631 N N . ARG A 1 207 ? -17.438 -14.055 -1.187 1 96.75 207 ARG A N 1
ATOM 1632 C CA . ARG A 1 207 ? -17.969 -14.398 -2.502 1 96.75 207 ARG A CA 1
ATOM 1633 C C . ARG A 1 207 ? -17.141 -13.758 -3.609 1 96.75 207 ARG A C 1
ATOM 1635 O O . ARG A 1 207 ? -16.672 -12.625 -3.467 1 96.75 207 ARG A O 1
ATOM 1642 N N . ILE A 1 208 ? -17.016 -14.445 -4.719 1 97.81 208 ILE A N 1
ATOM 1643 C CA . ILE A 1 208 ? -16.312 -13.891 -5.871 1 97.81 208 ILE A CA 1
ATOM 1644 C C . ILE A 1 208 ? -17.219 -12.891 -6.59 1 97.81 208 ILE A C 1
ATOM 1646 O O . ILE A 1 208 ? -18.344 -13.219 -6.961 1 97.81 208 ILE A O 1
ATOM 1650 N N . VAL A 1 209 ? -16.75 -11.727 -6.797 1 96.38 209 VAL A N 1
ATOM 1651 C CA . VAL A 1 209 ? -17.516 -10.648 -7.41 1 96.38 209 VAL A CA 1
ATOM 1652 C C . VAL A 1 209 ? -17.188 -10.562 -8.898 1 96.38 209 VAL A C 1
ATOM 1654 O O . VAL A 1 209 ? -18.078 -10.297 -9.719 1 96.38 209 VAL A O 1
ATOM 1657 N N . LEU A 1 210 ? -15.961 -10.766 -9.266 1 95.81 210 LEU A N 1
ATOM 1658 C CA . LEU A 1 210 ? -15.539 -10.781 -10.664 1 95.81 210 LEU A CA 1
ATOM 1659 C C . LEU A 1 210 ? -14.297 -11.648 -10.852 1 95.81 210 LEU A C 1
ATOM 1661 O O . LEU A 1 210 ? -13.547 -11.867 -9.898 1 95.81 210 LEU A O 1
ATOM 1665 N N . ASN A 1 211 ? -14.117 -12.164 -11.93 1 97 211 ASN A N 1
ATOM 1666 C CA . ASN A 1 211 ? -12.984 -12.953 -12.414 1 97 211 ASN A CA 1
ATOM 1667 C C . ASN A 1 211 ? -12.766 -12.758 -13.914 1 97 211 ASN A C 1
ATOM 1669 O O . ASN A 1 211 ? -13.383 -13.445 -14.734 1 97 211 ASN A O 1
ATOM 1673 N N . GLU A 1 212 ? -11.828 -11.906 -14.234 1 96.88 212 GLU A N 1
ATOM 1674 C CA . GLU A 1 212 ? -11.711 -11.562 -15.648 1 96.88 212 GLU A CA 1
ATOM 1675 C C . GLU A 1 212 ? -10.352 -10.93 -15.953 1 96.88 212 GLU A C 1
ATOM 1677 O O . GLU A 1 212 ? -9.547 -10.711 -15.039 1 96.88 212 GLU A O 1
ATOM 1682 N N . SER A 1 213 ? -10.156 -10.734 -17.234 1 97.81 213 SER A N 1
ATOM 1683 C CA . SER A 1 213 ? -8.93 -10.086 -17.703 1 97.81 213 SER A CA 1
ATOM 1684 C C . SER A 1 213 ? -8.844 -8.648 -17.188 1 97.81 213 SER A C 1
ATOM 1686 O O . SER A 1 213 ? -9.836 -7.91 -17.219 1 97.81 213 SER A O 1
ATOM 1688 N N . LYS A 1 214 ? -7.625 -8.281 -16.688 1 98.19 214 LYS A N 1
ATOM 1689 C CA . LYS A 1 214 ? -7.398 -6.93 -16.188 1 98.19 214 LYS A CA 1
ATOM 1690 C C . LYS A 1 214 ? -7.73 -5.887 -17.25 1 98.19 214 LYS A C 1
ATOM 1692 O O . LYS A 1 214 ? -8.477 -4.941 -16.984 1 98.19 214 LYS A O 1
ATOM 1697 N N . ASP A 1 215 ? -7.266 -6.113 -18.453 1 96.94 215 ASP A N 1
ATOM 1698 C CA . ASP A 1 215 ? -7.441 -5.133 -19.516 1 96.94 215 ASP A CA 1
ATOM 1699 C C . ASP A 1 215 ? -8.906 -5.039 -19.938 1 96.94 215 ASP A C 1
ATOM 1701 O O . ASP A 1 215 ? -9.438 -3.941 -20.125 1 96.94 215 ASP A O 1
ATOM 1705 N N . GLU A 1 216 ? -9.508 -6.195 -20.031 1 96.81 216 GLU A N 1
ATOM 1706 C CA . GLU A 1 216 ? -10.922 -6.195 -20.391 1 96.81 216 GLU A CA 1
ATOM 1707 C C . GLU A 1 216 ? -11.75 -5.469 -19.328 1 96.81 216 GLU A C 1
ATOM 1709 O O . GLU A 1 216 ? -12.648 -4.691 -19.656 1 96.81 216 GLU A O 1
ATOM 1714 N N . LEU A 1 217 ? -11.398 -5.727 -18.125 1 96.88 217 LEU A N 1
ATOM 1715 C CA . LEU A 1 217 ? -12.094 -5.086 -17.016 1 96.88 217 LEU A CA 1
ATOM 1716 C C . LEU A 1 217 ? -11.953 -3.568 -17.094 1 96.88 217 LEU A C 1
ATOM 1718 O O . LEU A 1 217 ? -12.945 -2.844 -16.984 1 96.88 217 LEU A O 1
ATOM 1722 N N . LEU A 1 218 ? -10.758 -3.084 -17.281 1 97.06 218 LEU A N 1
ATOM 1723 C CA . LEU A 1 218 ? -10.492 -1.649 -17.266 1 97.06 218 LEU A CA 1
ATOM 1724 C C . LEU A 1 218 ? -11.055 -0.986 -18.531 1 97.06 218 LEU A C 1
ATOM 1726 O O . LEU A 1 218 ? -11.484 0.168 -18.484 1 97.06 218 LEU A O 1
ATOM 1730 N N . ASP A 1 219 ? -11.102 -1.709 -19.625 1 96.06 219 ASP A N 1
ATOM 1731 C CA . ASP A 1 219 ? -11.617 -1.168 -20.875 1 96.06 219 ASP A CA 1
ATOM 1732 C C . ASP A 1 219 ? -13.133 -1.002 -20.812 1 96.06 219 ASP A C 1
ATOM 1734 O O . ASP A 1 219 ? -13.695 -0.112 -21.453 1 96.06 219 ASP A O 1
ATOM 1738 N N . ARG A 1 220 ? -13.734 -1.838 -20.062 1 95.19 220 ARG A N 1
ATOM 1739 C CA . ARG A 1 220 ? -15.188 -1.816 -19.984 1 95.19 220 ARG A CA 1
ATOM 1740 C C . ARG A 1 220 ? -15.664 -0.808 -18.938 1 95.19 220 ARG A C 1
ATOM 1742 O O . ARG A 1 220 ? -16.859 -0.495 -18.875 1 95.19 220 ARG A O 1
ATOM 1749 N N . HIS A 1 221 ? -14.773 -0.274 -18.203 1 97.19 221 HIS A N 1
ATOM 1750 C CA . HIS A 1 221 ? -15.109 0.703 -17.172 1 97.19 221 HIS A CA 1
ATOM 1751 C C . HIS A 1 221 ? -14.469 2.055 -17.469 1 97.19 221 HIS A C 1
ATOM 1753 O O . HIS A 1 221 ? -13.562 2.148 -18.297 1 97.19 221 HIS A O 1
ATOM 1759 N N . ALA A 1 222 ? -14.984 3.064 -16.797 1 97.56 222 ALA A N 1
ATOM 1760 C CA . ALA A 1 222 ? -14.414 4.398 -16.938 1 97.56 222 ALA A CA 1
ATOM 1761 C C . ALA A 1 222 ? -14.641 5.23 -15.68 1 97.56 222 ALA A C 1
ATOM 1763 O O . ALA A 1 222 ? -15.633 5.039 -14.977 1 97.56 222 ALA A O 1
ATOM 1764 N N . LEU A 1 223 ? -13.664 6.02 -15.414 1 96.56 223 LEU A N 1
ATOM 1765 C CA . LEU A 1 223 ? -13.844 7.098 -14.453 1 96.56 223 LEU A CA 1
ATOM 1766 C C . LEU A 1 223 ? -14.406 8.344 -15.125 1 96.56 223 LEU A C 1
ATOM 1768 O O . LEU A 1 223 ? -13.812 8.867 -16.078 1 96.56 223 LEU A O 1
ATOM 1772 N N . VAL A 1 224 ? -15.547 8.836 -14.656 1 96.75 224 VAL A N 1
ATOM 1773 C CA . VAL A 1 224 ? -16.219 9.977 -15.273 1 96.75 224 VAL A CA 1
ATOM 1774 C C . VAL A 1 224 ? -16.281 11.141 -14.289 1 96.75 224 VAL A C 1
ATOM 1776 O O . VAL A 1 224 ? -16.641 10.953 -13.125 1 96.75 224 VAL A O 1
ATOM 1779 N N . LYS A 1 225 ? -15.867 12.234 -14.75 1 96.06 225 LYS A N 1
ATOM 1780 C CA . LYS A 1 225 ? -15.953 13.469 -13.969 1 96.06 225 LYS A CA 1
ATOM 1781 C C . LYS A 1 225 ? -16.766 14.531 -14.703 1 96.06 225 LYS A C 1
ATOM 1783 O O . LYS A 1 225 ? -16.656 14.664 -15.922 1 96.06 225 LYS A O 1
ATOM 1788 N N . GLY A 1 226 ? -17.547 15.312 -13.992 1 95.75 226 GLY A N 1
ATOM 1789 C CA . GLY A 1 226 ? -18.344 16.344 -14.609 1 95.75 226 GLY A CA 1
ATOM 1790 C C . GLY A 1 226 ? -19.109 17.203 -13.609 1 95.75 226 GLY A C 1
ATOM 1791 O O . GLY A 1 226 ? -18.844 17.125 -12.406 1 95.75 226 GLY A O 1
ATOM 1792 N N . ASP A 1 227 ? -19.922 18.016 -14.156 1 95.5 227 ASP A N 1
ATOM 1793 C CA . ASP A 1 227 ? -20.719 18.938 -13.344 1 95.5 227 ASP A CA 1
ATOM 1794 C C . ASP A 1 227 ? -21.875 18.219 -12.664 1 95.5 227 ASP A C 1
ATOM 1796 O O . ASP A 1 227 ? -22.516 17.344 -13.266 1 95.5 227 ASP A O 1
ATOM 1800 N N . ASN A 1 228 ? -22.125 18.656 -11.461 1 95.62 228 ASN A N 1
ATOM 1801 C CA . ASN A 1 228 ? -23.203 18.047 -10.68 1 95.62 228 ASN A CA 1
ATOM 1802 C C . ASN A 1 228 ? -24.547 18.188 -11.391 1 95.62 228 ASN A C 1
ATOM 1804 O O . ASN A 1 228 ? -25.469 17.406 -11.125 1 95.62 228 ASN A O 1
ATOM 1808 N N . ARG A 1 229 ? -24.719 19.172 -12.242 1 94.19 229 ARG A N 1
ATOM 1809 C CA . ARG A 1 229 ? -25.984 19.406 -12.961 1 94.19 229 ARG A CA 1
ATOM 1810 C C . ARG A 1 229 ? -26.328 18.203 -13.844 1 94.19 229 ARG A C 1
ATOM 1812 O O . ARG A 1 229 ? -27.484 18.031 -14.211 1 94.19 229 ARG A O 1
ATOM 1819 N N . LEU A 1 230 ? -25.297 17.422 -14.109 1 94.25 230 LEU A N 1
ATOM 1820 C CA . LEU A 1 230 ? -25.5 16.281 -15 1 94.25 230 LEU A CA 1
ATOM 1821 C C . LEU A 1 230 ? -26.031 15.086 -14.227 1 94.25 230 LEU A C 1
ATOM 1823 O O . LEU A 1 230 ? -26.422 14.078 -14.828 1 94.25 230 LEU A O 1
ATOM 1827 N N . ILE A 1 231 ? -26.016 15.133 -12.961 1 95 231 ILE A N 1
ATOM 1828 C CA . ILE A 1 231 ? -26.422 14 -12.133 1 95 231 ILE A CA 1
ATOM 1829 C C . ILE A 1 231 ? -27.875 14.164 -11.695 1 95 231 ILE A C 1
ATOM 1831 O O . ILE A 1 231 ? -28.25 15.203 -11.148 1 95 231 ILE A O 1
ATOM 1835 N N . ASN A 1 232 ? -28.734 13.219 -11.992 1 94.5 232 ASN A N 1
ATOM 1836 C CA . ASN A 1 232 ? -30.125 13.133 -11.578 1 94.5 232 ASN A CA 1
ATOM 1837 C C . ASN A 1 232 ? -30.547 11.688 -11.281 1 94.5 232 ASN A C 1
ATOM 1839 O O . ASN A 1 232 ? -29.688 10.805 -11.188 1 94.5 232 ASN A O 1
ATOM 1843 N N . LYS A 1 233 ? -31.828 11.445 -11.109 1 94 233 LYS A N 1
ATOM 1844 C CA . LYS A 1 233 ? -32.312 10.125 -10.719 1 94 233 LYS A CA 1
ATOM 1845 C C . LYS A 1 233 ? -32 9.094 -11.797 1 94 233 LYS A C 1
ATOM 1847 O O . LYS A 1 233 ? -31.781 7.922 -11.492 1 94 233 LYS A O 1
ATOM 1852 N N . HIS A 1 234 ? -31.953 9.492 -12.953 1 92.31 234 HIS A N 1
ATOM 1853 C CA . HIS A 1 234 ? -31.75 8.586 -14.07 1 92.31 234 HIS A CA 1
ATOM 1854 C C . HIS A 1 234 ? -30.25 8.359 -14.312 1 92.31 234 HIS A C 1
ATOM 1856 O O . HIS A 1 234 ? -29.812 7.215 -14.43 1 92.31 234 HIS A O 1
ATOM 1862 N N . THR A 1 235 ? -29.516 9.445 -14.289 1 94 235 THR A N 1
ATOM 1863 C CA . THR A 1 235 ? -28.109 9.344 -14.672 1 94 235 THR A CA 1
ATOM 1864 C C . THR A 1 235 ? -27.281 8.742 -13.531 1 94 235 THR A C 1
ATOM 1866 O O . THR A 1 235 ? -26.219 8.172 -13.766 1 94 235 THR A O 1
ATOM 1869 N N . SER A 1 236 ? -27.719 8.898 -12.305 1 95 236 SER A N 1
ATOM 1870 C CA . SER A 1 236 ? -27 8.336 -11.164 1 95 236 SER A CA 1
ATOM 1871 C C . SER A 1 236 ? -26.938 6.812 -11.25 1 95 236 SER A C 1
ATOM 1873 O O . SER A 1 236 ? -25.984 6.199 -10.766 1 95 236 SER A O 1
ATOM 1875 N N . LYS A 1 237 ? -27.891 6.207 -11.953 1 94.81 237 LYS A N 1
ATOM 1876 C CA . LYS A 1 237 ? -27.984 4.754 -12.062 1 94.81 237 LYS A CA 1
ATOM 1877 C C . LYS A 1 237 ? -26.953 4.211 -13.047 1 94.81 237 LYS A C 1
ATOM 1879 O O . LYS A 1 237 ? -26.703 3.004 -13.094 1 94.81 237 LYS A O 1
ATOM 1884 N N . LEU A 1 238 ? -26.375 5.129 -13.781 1 95.38 238 LEU A N 1
ATOM 1885 C CA . LEU A 1 238 ? -25.391 4.715 -14.773 1 95.38 238 LEU A CA 1
ATOM 1886 C C . LEU A 1 238 ? -24.047 4.402 -14.117 1 95.38 238 LEU A C 1
ATOM 1888 O O . LEU A 1 238 ? -23.156 3.846 -14.758 1 95.38 238 LEU A O 1
ATOM 1892 N N . PHE A 1 239 ? -23.969 4.691 -12.852 1 96.44 239 PHE A N 1
ATOM 1893 C CA . PHE A 1 239 ? -22.672 4.594 -12.188 1 96.44 239 PHE A CA 1
ATOM 1894 C C . PHE A 1 239 ? -22.703 3.516 -11.109 1 96.44 239 PHE A C 1
ATOM 1896 O O . PHE A 1 239 ? -23.688 3.393 -10.375 1 96.44 239 PHE A O 1
ATOM 1903 N N . LEU A 1 240 ? -21.641 2.744 -11.102 1 95.5 240 LEU A N 1
ATOM 1904 C CA . LEU A 1 240 ? -21.438 1.773 -10.031 1 95.5 240 LEU A CA 1
ATOM 1905 C C . LEU A 1 240 ? -21.125 2.475 -8.711 1 95.5 240 LEU A C 1
ATOM 1907 O O . LEU A 1 240 ? -21.484 1.989 -7.641 1 95.5 240 LEU A O 1
ATOM 1911 N N . SER A 1 241 ? -20.328 3.492 -8.828 1 94.25 241 SER A N 1
ATOM 1912 C CA . SER A 1 241 ? -20.016 4.383 -7.711 1 94.25 241 SER A CA 1
ATOM 1913 C C . SER A 1 241 ? -20.062 5.844 -8.141 1 94.25 241 SER A C 1
ATOM 1915 O O . SER A 1 241 ? -19.719 6.18 -9.273 1 94.25 241 SER A O 1
ATOM 1917 N N . LEU A 1 242 ? -20.531 6.691 -7.238 1 94.5 242 LEU A N 1
ATOM 1918 C CA . LEU A 1 242 ? -20.703 8.109 -7.547 1 94.5 242 LEU A CA 1
ATOM 1919 C C . LEU A 1 242 ? -20.438 8.969 -6.316 1 94.5 242 LEU A C 1
ATOM 1921 O O . LEU A 1 242 ? -20.953 8.68 -5.23 1 94.5 242 LEU A O 1
ATOM 1925 N N . ARG A 1 243 ? -19.547 9.891 -6.508 1 91.69 243 ARG A N 1
ATOM 1926 C CA . ARG A 1 243 ? -19.25 10.859 -5.457 1 91.69 243 ARG A CA 1
ATOM 1927 C C . ARG A 1 243 ? -19.453 12.281 -5.953 1 91.69 243 ARG A C 1
ATOM 1929 O O . ARG A 1 243 ? -18.938 12.664 -7.004 1 91.69 243 ARG A O 1
ATOM 1936 N N . GLN A 1 244 ? -20.188 13.023 -5.211 1 92.06 244 GLN A N 1
ATOM 1937 C CA . GLN A 1 244 ? -20.453 14.422 -5.559 1 92.06 244 GLN A CA 1
ATOM 1938 C C . GLN A 1 244 ? -19.828 15.367 -4.535 1 92.06 244 GLN A C 1
ATOM 1940 O O . GLN A 1 244 ? -19.906 15.117 -3.328 1 92.06 244 GLN A O 1
ATOM 1945 N N . THR A 1 245 ? -19.141 16.266 -5.074 1 86.69 245 THR A N 1
ATOM 1946 C CA . THR A 1 245 ? -18.578 17.328 -4.25 1 86.69 245 THR A CA 1
ATOM 1947 C C . THR A 1 245 ? -19.047 18.688 -4.727 1 86.69 245 THR A C 1
ATOM 1949 O O . THR A 1 245 ? -19.891 18.781 -5.629 1 86.69 245 THR A O 1
ATOM 1952 N N . ALA A 1 246 ? -18.531 19.812 -4.113 1 84.44 246 ALA A N 1
ATOM 1953 C CA . ALA A 1 246 ? -18.906 21.172 -4.484 1 84.44 246 ALA A CA 1
ATOM 1954 C C . ALA A 1 246 ? -18.453 21.5 -5.902 1 84.44 246 ALA A C 1
ATOM 1956 O O . ALA A 1 246 ? -19.094 22.297 -6.598 1 84.4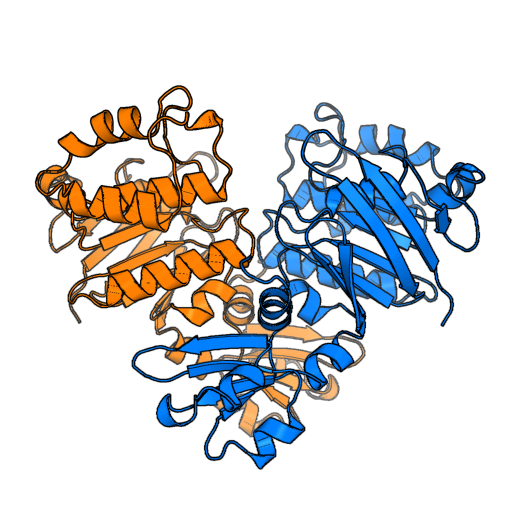4 246 ALA A O 1
ATOM 1957 N N . VAL A 1 247 ? -17.469 20.781 -6.371 1 87.19 247 VAL A N 1
ATOM 1958 C CA . VAL A 1 247 ? -16.844 21.141 -7.641 1 87.19 247 VAL A CA 1
ATOM 1959 C C . VAL A 1 247 ? -17.453 20.312 -8.766 1 87.19 247 VAL A C 1
ATOM 1961 O O . VAL A 1 247 ? -17.375 20.688 -9.938 1 87.19 247 VAL A O 1
ATOM 1964 N N . GLY A 1 248 ? -17.922 19.219 -8.391 1 94.19 248 GLY A N 1
ATOM 1965 C CA . GLY A 1 248 ? -18.469 18.312 -9.398 1 94.19 248 GLY A CA 1
ATOM 1966 C C . GLY A 1 248 ? -18.641 16.891 -8.891 1 94.19 248 GLY A C 1
ATOM 1967 O O . GLY A 1 248 ? -18.703 16.656 -7.684 1 94.19 248 GLY A O 1
ATOM 1968 N 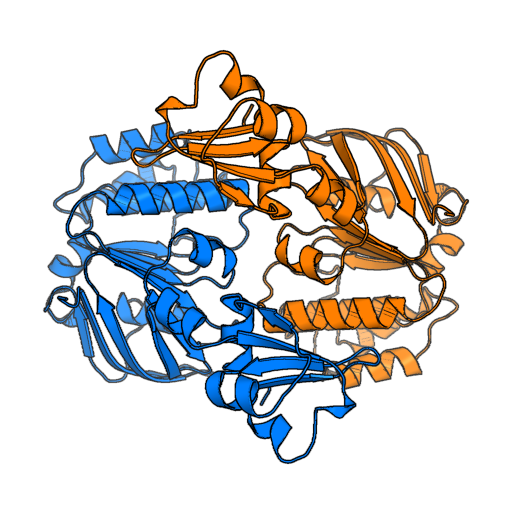N . PHE A 1 249 ? -18.844 16.047 -9.922 1 95.38 249 PHE A N 1
ATOM 1969 C CA . PHE A 1 249 ? -19 14.641 -9.531 1 95.38 249 PHE A CA 1
ATOM 1970 C C . PHE A 1 249 ? -17.891 13.789 -10.117 1 95.38 249 PHE A C 1
ATOM 1972 O O . PHE A 1 249 ? -17.219 14.203 -11.07 1 95.38 249 PHE A O 1
ATOM 1979 N N . GLU A 1 250 ? -17.609 12.734 -9.492 1 95.38 250 GLU A N 1
ATOM 1980 C CA . GLU A 1 250 ? -16.734 11.664 -9.969 1 95.38 250 GLU A CA 1
ATOM 1981 C C . GLU A 1 250 ? -17.391 10.297 -9.773 1 95.38 250 GLU A C 1
ATOM 1983 O O . GLU A 1 250 ? -17.953 10.023 -8.711 1 95.38 250 GLU A O 1
ATOM 1988 N N . GLY A 1 251 ? -17.375 9.477 -10.852 1 95.81 251 GLY A N 1
ATOM 1989 C CA . GLY A 1 251 ? -18 8.172 -10.727 1 95.81 251 GLY A CA 1
ATOM 1990 C C . GLY A 1 251 ? -17.391 7.129 -11.641 1 95.81 251 GLY A C 1
ATOM 1991 O O . GLY A 1 251 ? -16.734 7.469 -12.625 1 95.81 251 GLY A O 1
ATOM 1992 N N . ILE A 1 252 ? -17.547 5.883 -11.273 1 97.25 252 ILE A N 1
ATOM 1993 C CA . ILE A 1 252 ? -17.125 4.75 -12.094 1 97.25 252 ILE A CA 1
ATOM 1994 C C . ILE A 1 252 ? -18.344 4.145 -12.789 1 97.25 252 ILE A C 1
ATOM 1996 O O . ILE A 1 252 ? -19.375 3.896 -12.156 1 97.25 252 ILE A O 1
ATOM 2000 N N . THR A 1 253 ? -18.219 3.91 -14.047 1 97.5 253 THR A N 1
ATOM 2001 C CA . THR A 1 253 ? -19.312 3.324 -14.789 1 97.5 253 THR A CA 1
ATOM 2002 C C . THR A 1 253 ? -18.844 2.131 -15.617 1 97.5 253 THR A C 1
ATOM 2004 O O . THR A 1 253 ? -17.672 2.045 -15.977 1 97.5 253 THR A O 1
ATOM 2007 N N . ASP A 1 254 ? -19.797 1.148 -15.805 1 96.19 254 ASP A N 1
ATOM 2008 C CA . ASP A 1 254 ? -19.578 0.073 -16.766 1 96.19 254 ASP A CA 1
ATOM 2009 C C . ASP A 1 254 ? -20.516 0.209 -17.953 1 96.19 254 ASP A C 1
ATOM 2011 O O . ASP A 1 254 ? -20.703 -0.745 -18.719 1 96.19 254 ASP A O 1
ATOM 2015 N N . LYS A 1 255 ? -21.156 1.362 -18.078 1 95.88 255 LYS A N 1
ATOM 2016 C CA . LYS A 1 255 ? -22.062 1.688 -19.172 1 95.88 255 LYS A CA 1
ATOM 2017 C C . LYS A 1 255 ? -21.562 2.883 -19.969 1 95.88 255 LYS A C 1
ATOM 2019 O O . LYS A 1 255 ? -22.281 3.854 -20.172 1 95.88 255 LYS A O 1
ATOM 2024 N N . LEU A 1 256 ? -20.391 2.68 -20.422 1 92.12 256 LEU A N 1
ATOM 2025 C CA . LEU A 1 256 ? -19.688 3.777 -21.078 1 92.12 256 LEU A CA 1
ATOM 2026 C C . LEU A 1 256 ? -20.469 4.281 -22.281 1 92.12 256 LEU A C 1
ATOM 2028 O O . LEU A 1 256 ? -20.562 5.488 -22.516 1 92.12 256 LEU A O 1
ATOM 2032 N N . ASP A 1 257 ? -21.062 3.406 -23.016 1 92.12 257 ASP A N 1
ATOM 2033 C CA . ASP A 1 257 ? -21.812 3.756 -24.219 1 92.12 257 ASP A CA 1
ATOM 2034 C C . ASP A 1 257 ? -22.984 4.68 -23.891 1 92.12 257 ASP A C 1
ATOM 2036 O O . ASP A 1 257 ? -23.234 5.645 -24.609 1 92.12 257 ASP A O 1
ATOM 2040 N N . VAL A 1 258 ? -23.594 4.387 -22.844 1 93.06 258 VAL A N 1
ATOM 2041 C CA . VAL A 1 258 ? -24.75 5.176 -22.438 1 93.06 258 VAL A CA 1
ATOM 2042 C C . VAL A 1 258 ? -24.297 6.543 -21.938 1 93.06 258 VAL A C 1
ATOM 2044 O O . VAL A 1 258 ? -24.938 7.562 -22.219 1 93.06 258 VAL A O 1
ATOM 2047 N N . VAL A 1 259 ? -23.156 6.527 -21.203 1 92.88 259 VAL A N 1
ATOM 2048 C CA . VAL A 1 259 ? -22.609 7.777 -20.688 1 92.88 259 VAL A CA 1
ATOM 2049 C C . VAL A 1 259 ? -22.219 8.695 -21.844 1 92.88 259 VAL A C 1
ATOM 2051 O O . VAL A 1 259 ? -22.531 9.891 -21.828 1 92.88 259 VAL A O 1
ATOM 2054 N N . TYR A 1 260 ? -21.625 8.164 -22.844 1 89 260 TYR A N 1
ATOM 2055 C CA . TYR A 1 260 ? -21.234 8.938 -24.016 1 89 260 TYR A CA 1
ATOM 2056 C C . TYR A 1 260 ? -22.438 9.555 -24.688 1 89 260 TYR A C 1
ATOM 2058 O O . TYR A 1 260 ? -22.375 10.68 -25.203 1 89 260 TYR A O 1
ATOM 2066 N N . GLU A 1 261 ? -23.469 8.883 -24.672 1 90.12 261 GLU A N 1
ATOM 2067 C CA . GLU A 1 261 ? -24.688 9.32 -25.375 1 90.12 261 GLU A CA 1
ATOM 2068 C C . GLU A 1 261 ? -25.453 10.344 -24.547 1 90.12 261 GLU A C 1
ATOM 2070 O O . GLU A 1 261 ? -26.016 11.297 -25.109 1 90.12 261 GLU A O 1
ATOM 2075 N N . GLN A 1 262 ? -25.391 10.172 -23.281 1 90.25 262 GLN A N 1
ATOM 2076 C CA . GLN A 1 262 ? -26.328 10.922 -22.469 1 90.25 262 GLN A CA 1
ATOM 2077 C C . GLN A 1 262 ? -25.625 12.062 -21.734 1 90.25 262 GLN A C 1
ATOM 2079 O O . GLN A 1 262 ? -26.281 12.992 -21.25 1 90.25 262 GLN A O 1
ATOM 2084 N N . MET A 1 263 ? -24.438 11.945 -21.5 1 89.38 263 MET A N 1
ATOM 2085 C CA . MET A 1 263 ? -23.719 12.945 -20.688 1 89.38 263 MET A CA 1
ATOM 2086 C C . MET A 1 263 ? -22.656 13.641 -21.516 1 89.38 263 MET A C 1
ATOM 2088 O O . MET A 1 263 ? -21.562 13.094 -21.719 1 89.38 263 MET A O 1
ATOM 2092 N N . ASN A 1 264 ? -23.062 14.875 -21.781 1 84.75 264 ASN A N 1
ATOM 2093 C CA . ASN A 1 264 ? -22.141 15.68 -22.562 1 84.75 264 ASN A CA 1
ATOM 2094 C C . ASN A 1 264 ? -21.203 16.484 -21.672 1 84.75 264 ASN A C 1
ATOM 2096 O O . ASN A 1 264 ? -21.516 16.734 -20.5 1 84.75 264 ASN A O 1
ATOM 2100 N N . ASP A 1 265 ? -19.906 16.719 -22.047 1 89.56 265 ASP A N 1
ATOM 2101 C CA . ASP A 1 265 ? -18.969 17.609 -21.375 1 89.56 265 ASP A CA 1
ATOM 2102 C C . ASP A 1 265 ? -18.375 16.953 -20.125 1 89.56 265 ASP A C 1
ATOM 2104 O O . ASP A 1 265 ? -18.203 17.609 -19.094 1 89.56 265 ASP A O 1
ATOM 2108 N N . CYS A 1 266 ? -18.391 15.656 -20.094 1 94.25 266 CYS A N 1
ATOM 2109 C CA . CYS A 1 266 ? -17.719 14.953 -19.016 1 94.25 266 CYS A CA 1
ATOM 2110 C C . CYS A 1 266 ? -16.297 14.562 -19.406 1 94.25 266 CYS A C 1
ATOM 2112 O O . CYS A 1 266 ? -16.016 14.383 -20.594 1 94.25 266 CYS A O 1
ATOM 2114 N N . LEU A 1 267 ? -15.5 14.57 -18.469 1 95.12 267 LEU A N 1
ATOM 2115 C CA . LEU A 1 267 ? -14.164 14.008 -18.656 1 95.12 267 LEU A CA 1
ATOM 2116 C C . LEU A 1 267 ? -14.172 12.5 -18.406 1 95.12 267 LEU A C 1
ATOM 2118 O O . LEU A 1 267 ? -14.609 12.047 -17.344 1 95.12 267 LEU A O 1
ATOM 2122 N N . ILE A 1 268 ? -13.781 11.758 -19.359 1 95.38 268 ILE A N 1
ATOM 2123 C CA . ILE A 1 268 ? -13.758 10.297 -19.266 1 95.38 268 ILE A CA 1
ATOM 2124 C C . ILE A 1 268 ? -12.32 9.797 -19.281 1 95.38 268 ILE A C 1
ATOM 2126 O O . ILE A 1 268 ? -11.555 10.109 -20.203 1 95.38 268 ILE A O 1
ATOM 2130 N N . GLU A 1 269 ? -11.938 9.078 -18.266 1 94.94 269 GLU A N 1
ATOM 2131 C CA . GLU A 1 269 ? -10.578 8.57 -18.109 1 94.94 269 GLU A CA 1
ATOM 2132 C C . GLU A 1 269 ? -10.57 7.066 -17.844 1 94.94 269 GLU A C 1
ATOM 2134 O O . GLU A 1 269 ? -11.57 6.512 -17.375 1 94.94 269 GLU A O 1
ATOM 2139 N N . ARG A 1 270 ? -9.461 6.445 -18.234 1 94.62 270 ARG A N 1
ATOM 2140 C CA . ARG A 1 270 ? -9.258 5.051 -17.859 1 94.62 270 ARG A CA 1
ATOM 2141 C C . ARG A 1 270 ? -9.164 4.895 -16.344 1 94.62 270 ARG A C 1
ATOM 2143 O O . ARG A 1 270 ? -8.414 5.617 -15.68 1 94.62 270 ARG A O 1
ATOM 2150 N N . PRO A 1 271 ? -9.938 4.02 -15.773 1 95.25 271 PRO A N 1
ATOM 2151 C CA . PRO A 1 271 ? -9.922 3.885 -14.312 1 95.25 271 PRO A CA 1
ATOM 2152 C C . PRO A 1 271 ? -8.742 3.049 -13.812 1 95.25 271 PRO A C 1
ATOM 2154 O O . PRO A 1 271 ? -8.109 2.334 -14.594 1 95.25 271 PRO A O 1
ATOM 2157 N N . SER A 1 272 ? -8.406 3.23 -12.586 1 93.75 272 SER A N 1
ATOM 2158 C CA . SER A 1 272 ? -7.441 2.352 -11.93 1 93.75 272 SER A CA 1
ATOM 2159 C C . SER A 1 272 ? -8.102 1.063 -11.453 1 93.75 272 SER A C 1
ATOM 2161 O O . SER A 1 272 ? -9.328 0.994 -11.336 1 93.75 272 SER A O 1
ATOM 2163 N N . ILE A 1 273 ? -7.305 0.062 -11.148 1 96.5 273 ILE A N 1
ATOM 2164 C CA . ILE A 1 273 ? -7.809 -1.181 -10.578 1 96.5 273 ILE A CA 1
ATOM 2165 C C . ILE A 1 273 ? -8.508 -0.893 -9.25 1 96.5 273 ILE A C 1
ATOM 2167 O O . ILE A 1 273 ? -9.594 -1.415 -8.984 1 96.5 273 ILE A O 1
ATOM 2171 N N . GLU A 1 274 ? -7.941 -0.035 -8.477 1 94.81 274 GLU A N 1
ATOM 2172 C CA . GLU A 1 274 ? -8.477 0.306 -7.164 1 94.81 274 GLU A CA 1
ATOM 2173 C C . GLU A 1 274 ? -9.867 0.919 -7.277 1 94.81 274 GLU A C 1
ATOM 2175 O O . GLU A 1 274 ? -10.781 0.547 -6.535 1 94.81 274 GLU A O 1
ATOM 2180 N N . SER A 1 275 ? -10 1.872 -8.195 1 93.75 275 SER A N 1
ATOM 2181 C CA . SER A 1 275 ? -11.289 2.547 -8.352 1 93.75 275 SER A CA 1
ATOM 2182 C C . SER A 1 275 ? -12.375 1.571 -8.773 1 93.75 275 SER A C 1
ATOM 2184 O O . SER A 1 275 ? -13.508 1.65 -8.297 1 93.75 275 SER A O 1
ATOM 2186 N N . VAL A 1 276 ? -12 0.665 -9.664 1 95.56 276 VAL A N 1
ATOM 2187 C CA . VAL A 1 276 ? -12.961 -0.334 -10.117 1 95.56 276 VAL A CA 1
ATOM 2188 C C . VAL A 1 276 ? -13.312 -1.277 -8.969 1 95.56 276 VAL A C 1
ATOM 2190 O O . VAL A 1 276 ? -14.484 -1.564 -8.727 1 95.56 276 VAL A O 1
ATOM 2193 N N . MET A 1 277 ? -12.273 -1.741 -8.266 1 95.38 277 MET A N 1
ATOM 2194 C CA . MET A 1 277 ? -12.492 -2.621 -7.117 1 95.38 277 MET A CA 1
ATOM 2195 C C . MET A 1 277 ? -13.453 -1.99 -6.121 1 95.38 277 MET A C 1
ATOM 2197 O O . MET A 1 277 ? -14.422 -2.625 -5.703 1 95.38 277 MET A O 1
ATOM 2201 N N . LEU A 1 278 ? -13.219 -0.762 -5.801 1 94.44 278 LEU A N 1
ATOM 2202 C CA . LEU A 1 278 ? -14.008 -0.073 -4.789 1 94.44 278 LEU A CA 1
ATOM 2203 C C . LEU A 1 278 ? -15.438 0.142 -5.27 1 94.44 278 LEU A C 1
ATOM 2205 O O . LEU A 1 278 ? -16.375 0.172 -4.465 1 94.44 278 LEU A O 1
ATOM 2209 N N . ALA A 1 279 ? -15.594 0.302 -6.555 1 95.31 279 ALA A N 1
ATOM 2210 C CA . ALA A 1 279 ? -16.922 0.491 -7.125 1 95.31 279 ALA A CA 1
ATOM 2211 C C . ALA A 1 279 ? -17.781 -0.755 -6.938 1 95.31 279 ALA A C 1
ATOM 2213 O O . ALA A 1 279 ? -19.016 -0.663 -6.859 1 95.31 279 ALA A O 1
ATOM 2214 N N . TYR A 1 280 ? -17.125 -1.894 -6.891 1 94.75 280 TYR A N 1
ATOM 2215 C CA . TYR A 1 280 ? -17.859 -3.15 -6.773 1 94.75 280 TYR A CA 1
ATOM 2216 C C . TYR A 1 280 ? -18.078 -3.521 -5.309 1 94.75 280 TYR A C 1
ATOM 2218 O O . TYR A 1 280 ? -18.922 -4.359 -4.996 1 94.75 280 TYR A O 1
ATOM 2226 N N . VAL A 1 281 ? -17.172 -3.094 -4.441 1 90.31 281 VAL A N 1
ATOM 2227 C CA . VAL A 1 281 ? -17.25 -3.471 -3.033 1 90.31 281 VAL A CA 1
ATOM 2228 C C . VAL A 1 281 ? -18.188 -2.529 -2.289 1 90.31 281 VAL A C 1
ATOM 2230 O O . VAL A 1 281 ? -17.984 -1.312 -2.289 1 90.31 281 VAL A O 1
ATOM 2233 N N . LYS A 1 282 ? -19.484 -2.369 -2.619 1 63.72 282 LYS A N 1
ATOM 2234 C CA . LYS A 1 282 ? -20.594 -1.566 -2.084 1 63.72 282 LYS A CA 1
ATOM 2235 C C . LYS A 1 282 ? -20.359 -1.235 -0.612 1 63.72 282 LYS A C 1
ATOM 2237 O O . LYS A 1 282 ? -19.812 -2.053 0.138 1 63.72 282 LYS A O 1
ATOM 2242 N N . GLU A 1 283 ? -20.109 0.089 -0.224 1 56.53 283 GLU A N 1
ATOM 2243 C CA . GLU A 1 283 ? -20.406 0.345 1.183 1 56.53 283 GLU A CA 1
ATOM 2244 C C . GLU A 1 283 ? -21.75 -0.247 1.579 1 56.53 283 GLU A C 1
ATOM 2246 O O . GLU A 1 283 ? -22.766 0.006 0.921 1 56.53 283 GLU A O 1
ATOM 2251 N N . ARG A 1 284 ? -22.016 -1.486 1.77 1 39.53 284 ARG A N 1
ATOM 2252 C CA . ARG A 1 284 ? -23.297 -1.714 2.439 1 39.53 284 ARG A CA 1
ATOM 2253 C C . ARG A 1 284 ? -23.359 -0.966 3.766 1 39.53 284 ARG A C 1
ATOM 2255 O O . ARG A 1 284 ? -22.328 -0.783 4.43 1 39.53 284 ARG A O 1
ATOM 2262 N N . MET B 1 1 ? 4.082 32.125 0.784 1 65.5 1 MET B N 1
ATOM 2263 C CA . MET B 1 1 ? 3.27 31.297 1.659 1 65.5 1 MET B CA 1
ATOM 2264 C C . MET B 1 1 ? 3.965 31.062 2.996 1 65.5 1 MET B C 1
ATOM 2266 O O . MET B 1 1 ? 5.191 30.984 3.059 1 65.5 1 MET B O 1
ATOM 2270 N N . LYS B 1 2 ? 3.199 31.219 4.117 1 88.56 2 LYS B N 1
ATOM 2271 C CA . LYS B 1 2 ? 3.76 31.156 5.465 1 88.56 2 LYS B CA 1
ATOM 2272 C C . LYS B 1 2 ? 4.043 29.703 5.867 1 88.56 2 LYS B C 1
ATOM 2274 O O . LYS B 1 2 ? 3.254 28.812 5.566 1 88.56 2 LYS B O 1
ATOM 2279 N N . ALA B 1 3 ? 5.258 29.484 6.398 1 94.69 3 ALA B N 1
ATOM 2280 C CA . ALA B 1 3 ? 5.625 28.156 6.859 1 94.69 3 ALA B CA 1
ATOM 2281 C C . ALA B 1 3 ? 4.992 27.844 8.211 1 94.69 3 ALA B C 1
ATOM 2283 O O . ALA B 1 3 ? 5.062 28.656 9.133 1 94.69 3 ALA B O 1
ATOM 2284 N N . VAL B 1 4 ? 4.348 26.734 8.32 1 97.31 4 VAL B N 1
ATOM 2285 C CA . VAL B 1 4 ? 3.74 26.344 9.586 1 97.31 4 VAL B CA 1
ATOM 2286 C C . VAL B 1 4 ? 4.73 25.5 10.391 1 97.31 4 VAL B C 1
ATOM 2288 O O . VAL B 1 4 ? 4.656 25.453 11.617 1 97.31 4 VAL B O 1
ATOM 2291 N N . LEU B 1 5 ? 5.66 24.844 9.742 1 97.94 5 LEU B N 1
ATOM 2292 C CA . LEU B 1 5 ? 6.715 24.031 10.352 1 97.94 5 LEU B CA 1
ATOM 2293 C C . LEU B 1 5 ? 8.039 24.234 9.625 1 97.94 5 LEU B C 1
ATOM 2295 O O . LEU B 1 5 ? 8.086 24.219 8.391 1 97.94 5 LEU B O 1
ATOM 2299 N N . GLU B 1 6 ? 9.047 24.516 10.375 1 97.94 6 GLU B N 1
ATOM 2300 C CA . GLU B 1 6 ? 10.391 24.672 9.836 1 97.94 6 GLU B CA 1
ATOM 2301 C C . GLU B 1 6 ? 11.391 23.781 10.586 1 97.94 6 GLU B C 1
ATOM 2303 O O . GLU B 1 6 ? 11.461 23.828 11.812 1 97.94 6 GLU B O 1
ATOM 2308 N N . VAL B 1 7 ? 12.062 23.016 9.883 1 98.12 7 VAL B N 1
ATOM 2309 C CA . VAL B 1 7 ? 13.117 22.156 10.406 1 98.12 7 VAL B CA 1
ATOM 2310 C C . VAL B 1 7 ? 14.461 22.578 9.82 1 98.12 7 VAL B C 1
ATOM 2312 O O . VAL B 1 7 ? 14.633 22.609 8.602 1 98.12 7 VAL B O 1
ATOM 2315 N N . ASN B 1 8 ? 15.375 22.906 10.68 1 97.44 8 ASN B N 1
ATOM 2316 C CA . ASN B 1 8 ? 16.672 23.422 10.227 1 97.44 8 ASN B CA 1
ATOM 2317 C C . ASN B 1 8 ? 17.828 22.609 10.805 1 97.44 8 ASN B C 1
ATOM 2319 O O . ASN B 1 8 ? 18 22.547 12.023 1 97.44 8 ASN B O 1
ATOM 2323 N N . ASN B 1 9 ? 18.594 22.016 9.953 1 97.5 9 ASN B N 1
ATOM 2324 C CA . ASN B 1 9 ? 19.812 21.297 10.297 1 97.5 9 ASN B CA 1
ATOM 2325 C C . ASN B 1 9 ? 19.562 20.266 11.391 1 97.5 9 ASN B C 1
ATOM 2327 O O . ASN B 1 9 ? 20.328 20.172 12.359 1 97.5 9 ASN B O 1
ATOM 2331 N N . LEU B 1 10 ? 18.516 19.609 11.297 1 97.88 10 LEU B N 1
ATOM 2332 C CA . LEU B 1 10 ? 18.125 18.625 12.305 1 97.88 10 LEU B CA 1
ATOM 2333 C C . LEU B 1 10 ? 19.031 17.406 12.258 1 97.88 10 LEU B C 1
ATOM 2335 O O . LEU B 1 10 ? 19.25 16.828 11.188 1 97.88 10 LEU B O 1
ATOM 2339 N N . LYS B 1 11 ? 19.578 17.109 13.359 1 97.81 11 LYS B N 1
ATOM 2340 C CA . LYS B 1 11 ? 20.406 15.922 13.508 1 97.81 11 LYS B CA 1
ATOM 2341 C C . LYS B 1 11 ? 19.906 15.023 14.633 1 97.81 11 LYS B C 1
ATOM 2343 O O . LYS B 1 11 ? 19.469 15.508 15.68 1 97.81 11 LYS B O 1
ATOM 2348 N N . LYS B 1 12 ? 19.844 13.797 14.43 1 97.75 12 LYS B N 1
ATOM 2349 C CA . LYS B 1 12 ? 19.516 12.766 15.414 1 97.75 12 LYS B CA 1
ATOM 2350 C C . LYS B 1 12 ? 20.312 11.492 15.148 1 97.75 12 LYS B C 1
ATOM 2352 O O . LYS B 1 12 ? 20.203 10.906 14.07 1 97.75 12 LYS B O 1
ATOM 2357 N N . GLU B 1 13 ? 21.062 11.07 16.094 1 96.88 13 GLU B N 1
ATOM 2358 C CA . GLU B 1 13 ? 21.844 9.852 15.984 1 96.88 13 GLU B CA 1
ATOM 2359 C C . GLU B 1 13 ? 21.203 8.703 16.766 1 96.88 13 GLU B C 1
ATOM 2361 O O . GLU B 1 13 ? 20.891 8.844 17.938 1 96.88 13 GLU B O 1
ATOM 2366 N N . LEU B 1 14 ? 21 7.66 16.125 1 95.19 14 LEU B N 1
ATOM 2367 C CA . LEU B 1 14 ? 20.562 6.398 16.719 1 95.19 14 LEU B CA 1
ATOM 2368 C C . LEU B 1 14 ? 21.625 5.312 16.516 1 95.19 14 LEU B C 1
ATOM 2370 O O . LEU B 1 14 ? 22.703 5.586 15.992 1 95.19 14 LEU B O 1
ATOM 2374 N N . ASP B 1 15 ? 21.453 4.152 16.984 1 91.69 15 ASP B N 1
ATOM 2375 C CA . ASP B 1 15 ? 22.469 3.096 16.953 1 91.69 15 ASP B CA 1
ATOM 2376 C C . ASP B 1 15 ? 22.875 2.781 15.508 1 91.69 15 ASP B C 1
ATOM 2378 O O . ASP B 1 15 ? 24.062 2.76 15.188 1 91.69 15 ASP B O 1
ATOM 2382 N N . ASN B 1 16 ? 21.922 2.549 14.57 1 91.31 16 ASN B N 1
ATOM 2383 C CA . ASN B 1 16 ? 22.266 2.146 13.203 1 91.31 16 ASN B CA 1
ATOM 2384 C C . ASN B 1 16 ? 21.656 3.094 12.18 1 91.31 16 ASN B C 1
ATOM 2386 O O . ASN B 1 16 ? 21.406 2.701 11.031 1 91.31 16 ASN B O 1
ATOM 2390 N N . PHE B 1 17 ? 21.375 4.297 12.695 1 94.25 17 PHE B N 1
ATOM 2391 C CA . PHE B 1 17 ? 20.734 5.254 11.812 1 94.25 17 PHE B CA 1
ATOM 2392 C C . PHE B 1 17 ? 20.938 6.68 12.312 1 94.25 17 PHE B C 1
ATOM 2394 O O . PHE B 1 17 ? 21.062 6.906 13.516 1 94.25 17 PHE B O 1
ATOM 2401 N N . SER B 1 18 ? 21.016 7.688 11.328 1 96.25 18 SER B N 1
ATOM 2402 C CA . SER B 1 18 ? 21.109 9.086 11.734 1 96.25 18 SER B CA 1
ATOM 2403 C C . SER B 1 18 ? 20.375 10 10.766 1 96.25 18 SER B C 1
ATOM 2405 O O . SER B 1 18 ? 20.359 9.75 9.555 1 96.25 18 SER B O 1
ATOM 2407 N N . LEU B 1 19 ? 19.656 10.883 11.312 1 97.5 19 LEU B N 1
ATOM 2408 C CA . LEU B 1 19 ? 19.266 12.055 10.547 1 97.5 19 LEU B CA 1
ATOM 2409 C C . LEU B 1 19 ? 20.422 13.039 10.406 1 97.5 19 LEU B C 1
ATOM 2411 O O . LEU B 1 19 ? 21.016 13.453 11.406 1 97.5 19 LEU B O 1
ATOM 2415 N N . ASP B 1 20 ? 20.719 13.352 9.164 1 94.81 20 ASP B N 1
ATOM 2416 C CA . ASP B 1 20 ? 21.906 14.172 8.922 1 94.81 20 ASP B CA 1
ATOM 2417 C C . ASP B 1 20 ? 21.531 15.484 8.242 1 94.81 20 ASP B C 1
ATOM 2419 O O . ASP B 1 20 ? 21.484 15.562 7.016 1 94.81 20 ASP B O 1
ATOM 2423 N N . LYS B 1 21 ? 21.453 16.562 9.016 1 94.94 21 LYS B N 1
ATOM 2424 C CA . LYS B 1 21 ? 21.203 17.922 8.555 1 94.94 21 LYS B CA 1
ATOM 2425 C C . LYS B 1 21 ? 19.938 18 7.723 1 94.94 21 LYS B C 1
ATOM 2427 O O . LYS B 1 21 ? 19.953 18.469 6.578 1 94.94 21 LYS B O 1
ATOM 2432 N N . VAL B 1 22 ? 18.891 17.562 8.336 1 97.5 22 VAL B N 1
ATOM 2433 C CA . VAL B 1 22 ? 17.578 17.562 7.68 1 97.5 22 VAL B CA 1
ATOM 2434 C C . VAL B 1 22 ? 17.016 18.984 7.676 1 97.5 22 VAL B C 1
ATOM 2436 O O . VAL B 1 22 ? 16.891 19.609 8.727 1 97.5 22 VAL B O 1
ATOM 2439 N N . ASP B 1 23 ? 16.766 19.516 6.465 1 97.94 23 ASP B N 1
ATOM 2440 C CA . ASP B 1 23 ? 16.188 20.844 6.258 1 97.94 23 ASP B CA 1
ATOM 2441 C C . ASP B 1 23 ? 14.938 20.781 5.387 1 97.94 23 ASP B C 1
ATOM 2443 O O . ASP B 1 23 ? 15 20.328 4.242 1 97.94 23 ASP B O 1
ATOM 2447 N N . PHE B 1 24 ? 13.828 21.25 5.957 1 98.12 24 PHE B N 1
ATOM 2448 C CA . PHE B 1 24 ? 12.633 21.406 5.133 1 98.12 24 PHE B CA 1
ATOM 2449 C C . PHE B 1 24 ? 11.586 22.25 5.848 1 98.12 24 PHE B C 1
ATOM 2451 O O . PHE B 1 24 ? 11.742 22.578 7.027 1 98.12 24 PHE B O 1
ATOM 2458 N N . SER B 1 25 ? 10.633 22.641 5.129 1 97.94 25 SER B N 1
ATOM 2459 C CA . SER B 1 25 ? 9.508 23.375 5.699 1 97.94 25 SER B CA 1
ATOM 2460 C C . SER B 1 25 ? 8.18 22.891 5.133 1 97.94 25 SER B C 1
ATOM 2462 O O . SER B 1 25 ? 8.141 22.297 4.055 1 97.94 25 SER B O 1
ATOM 2464 N N . ILE B 1 26 ? 7.184 23.047 5.91 1 97.81 26 ILE B N 1
ATOM 2465 C CA . ILE B 1 26 ? 5.809 22.75 5.523 1 97.81 26 ILE B CA 1
ATOM 2466 C C . ILE B 1 26 ? 5.02 24.062 5.383 1 97.81 26 ILE B C 1
ATOM 2468 O O . ILE B 1 26 ? 5.004 24.875 6.301 1 97.81 26 ILE B O 1
ATOM 2472 N N . LYS B 1 27 ? 4.352 24.188 4.262 1 96.88 27 LYS B N 1
ATOM 2473 C CA . LYS B 1 27 ? 3.607 25.422 3.977 1 96.88 27 LYS B CA 1
ATOM 2474 C C . LYS B 1 27 ? 2.201 25.359 4.566 1 96.88 27 LYS B C 1
ATOM 2476 O O . LYS B 1 27 ? 1.558 24.312 4.543 1 96.88 27 LYS B O 1
ATOM 2481 N N . GLU B 1 28 ? 1.796 26.5 5.031 1 96.69 28 GLU B N 1
ATOM 2482 C CA . GLU B 1 28 ? 0.43 26.594 5.535 1 96.69 28 GLU B CA 1
ATOM 2483 C C . GLU B 1 28 ? -0.588 26.375 4.422 1 96.69 28 GLU B C 1
ATOM 2485 O O . GLU B 1 28 ? -0.373 26.812 3.285 1 96.69 28 GLU B O 1
ATOM 2490 N N . GLY B 1 29 ? -1.601 25.688 4.773 1 96.94 29 GLY B N 1
ATOM 2491 C CA . GLY B 1 29 ? -2.695 25.516 3.83 1 96.94 29 GLY B CA 1
ATOM 2492 C C . GLY B 1 29 ? -2.453 24.406 2.826 1 96.94 29 GLY B C 1
ATOM 2493 O O . GLY B 1 29 ? -3.168 24.297 1.828 1 96.94 29 GLY B O 1
ATOM 2494 N N . CYS B 1 30 ? -1.435 23.562 3.072 1 97.75 30 CYS B N 1
ATOM 2495 C CA . CYS B 1 30 ? -1.097 22.5 2.125 1 97.75 30 CYS B CA 1
ATOM 2496 C C . CYS B 1 30 ? -1.103 21.141 2.807 1 97.75 30 CYS B C 1
ATOM 2498 O O . CYS B 1 30 ? -0.891 21.031 4.016 1 97.75 30 CYS B O 1
ATOM 2500 N N . ILE B 1 31 ? -1.438 20.172 2.055 1 98.62 31 ILE B N 1
ATOM 2501 C CA . ILE B 1 31 ? -1.17 18.797 2.447 1 98.62 31 ILE B CA 1
ATOM 2502 C C . ILE B 1 31 ? 0.201 18.359 1.928 1 98.62 31 ILE B C 1
ATOM 2504 O O . ILE B 1 31 ? 0.431 18.328 0.716 1 98.62 31 ILE B O 1
ATOM 2508 N N . THR B 1 32 ? 1.093 18.047 2.838 1 98.75 32 THR B N 1
ATOM 2509 C CA . THR B 1 32 ? 2.449 17.656 2.477 1 98.75 32 THR B CA 1
ATOM 2510 C C . THR B 1 32 ? 2.678 16.172 2.766 1 98.75 32 THR B C 1
ATOM 2512 O O . THR B 1 32 ? 2.484 15.719 3.895 1 98.75 32 THR B O 1
ATOM 2515 N N . GLY B 1 33 ? 3.014 15.445 1.712 1 98.69 33 GLY B N 1
ATOM 2516 C CA . GLY B 1 33 ? 3.393 14.047 1.859 1 98.69 33 GLY B CA 1
ATOM 2517 C C . GLY B 1 33 ? 4.875 13.859 2.115 1 98.69 33 GLY B C 1
ATOM 2518 O O . GLY B 1 33 ? 5.711 14.453 1.433 1 98.69 33 GLY B O 1
ATOM 2519 N N . PHE B 1 34 ? 5.18 13.141 3.133 1 98.62 34 PHE B N 1
ATOM 2520 C CA . PHE B 1 34 ? 6.539 12.766 3.504 1 98.62 34 PHE B CA 1
ATOM 2521 C C . PHE B 1 34 ? 6.832 11.328 3.098 1 98.62 34 PHE B C 1
ATOM 2523 O O . PHE B 1 34 ? 6.375 10.391 3.75 1 98.62 34 PHE B O 1
ATOM 2530 N N . ILE B 1 35 ? 7.621 11.172 2.039 1 98.06 35 ILE B N 1
ATOM 2531 C CA . ILE B 1 35 ? 7.762 9.844 1.455 1 98.06 35 ILE B CA 1
ATOM 2532 C C . ILE B 1 35 ? 9.219 9.398 1.535 1 98.06 35 ILE B C 1
ATOM 2534 O O . ILE B 1 35 ? 10.117 10.219 1.719 1 98.06 35 ILE B O 1
ATOM 2538 N N . GLY B 1 36 ? 9.445 8.125 1.396 1 95.88 36 GLY B N 1
ATOM 2539 C CA . GLY B 1 36 ? 10.719 7.434 1.478 1 95.88 36 GLY B CA 1
ATOM 2540 C C . GLY B 1 36 ? 10.578 5.938 1.678 1 95.88 36 GLY B C 1
ATOM 2541 O O . GLY B 1 36 ? 9.5 5.457 2.053 1 95.88 36 GLY B O 1
ATOM 2542 N N . ILE B 1 37 ? 11.648 5.25 1.445 1 93.75 37 ILE B N 1
ATOM 2543 C CA . ILE B 1 37 ? 11.633 3.807 1.651 1 93.75 37 ILE B CA 1
ATOM 2544 C C . ILE B 1 37 ? 11.672 3.498 3.146 1 93.75 37 ILE B C 1
ATOM 2546 O O . ILE B 1 37 ? 11.875 4.398 3.967 1 93.75 37 ILE B O 1
ATOM 2550 N N . ASN B 1 38 ? 11.414 2.244 3.484 1 92.62 38 ASN B N 1
ATOM 2551 C CA . ASN B 1 38 ? 11.5 1.851 4.887 1 92.62 38 ASN B CA 1
ATOM 2552 C C . ASN B 1 38 ? 12.906 2.07 5.445 1 92.62 38 ASN B C 1
ATOM 2554 O O . ASN B 1 38 ? 13.898 1.744 4.793 1 92.62 38 ASN B O 1
ATOM 2558 N N . GLY B 1 39 ? 12.977 2.697 6.574 1 93.19 39 GLY B N 1
ATOM 2559 C CA . GLY B 1 39 ? 14.258 2.953 7.211 1 93.19 39 GLY B CA 1
ATOM 2560 C C . GLY B 1 39 ? 14.914 4.238 6.742 1 93.19 39 GLY B C 1
ATOM 2561 O O . GLY B 1 39 ? 16.062 4.523 7.102 1 93.19 39 GLY B O 1
ATOM 2562 N N . SER B 1 40 ? 14.195 5.035 6.004 1 95.62 40 SER B N 1
ATOM 2563 C CA . SER B 1 40 ? 14.797 6.227 5.422 1 95.62 40 SER B CA 1
ATOM 2564 C C . SER B 1 40 ? 14.883 7.359 6.445 1 95.62 40 SER B C 1
ATOM 2566 O O . SER B 1 40 ? 15.602 8.336 6.234 1 95.62 40 SER B O 1
ATOM 2568 N N . GLY B 1 41 ? 14.078 7.27 7.52 1 96.88 41 GLY B N 1
ATOM 2569 C CA . GLY B 1 41 ? 14.125 8.289 8.555 1 96.88 41 GLY B CA 1
ATOM 2570 C C . GLY B 1 41 ? 12.805 9 8.766 1 96.88 41 GLY B C 1
ATOM 2571 O O . GLY B 1 41 ? 12.719 9.969 9.516 1 96.88 41 GLY B O 1
ATOM 2572 N N . LYS B 1 42 ? 11.727 8.555 8.109 1 97.44 42 LYS B N 1
ATOM 2573 C CA . LYS B 1 42 ? 10.422 9.203 8.211 1 97.44 42 LYS B CA 1
ATOM 2574 C C . LYS B 1 42 ? 9.938 9.25 9.656 1 97.44 42 LYS B C 1
ATOM 2576 O O . LYS B 1 42 ? 9.68 10.328 10.188 1 97.44 42 LYS B O 1
ATOM 2581 N N . THR B 1 43 ? 9.891 8.102 10.32 1 96.56 43 THR B N 1
ATOM 2582 C CA . THR B 1 43 ? 9.414 7.984 11.695 1 96.56 43 THR B CA 1
ATOM 2583 C C . THR B 1 43 ? 10.32 8.758 12.648 1 96.56 43 THR B C 1
ATOM 2585 O O . THR B 1 43 ? 9.844 9.492 13.516 1 96.56 43 THR B O 1
ATOM 2588 N N . THR B 1 44 ? 11.656 8.633 12.477 1 97.31 44 THR B N 1
ATOM 2589 C CA . THR B 1 44 ? 12.609 9.352 13.32 1 97.31 44 THR B CA 1
ATOM 2590 C C . THR B 1 44 ? 12.406 10.859 13.203 1 97.31 44 THR B C 1
ATOM 2592 O O . THR B 1 44 ? 12.414 11.57 14.203 1 97.31 44 THR B O 1
ATOM 2595 N N . THR B 1 45 ? 12.195 11.305 11.992 1 98.12 45 THR B N 1
ATOM 2596 C CA . THR B 1 45 ? 11.984 12.734 11.75 1 98.12 45 THR B CA 1
ATOM 2597 C C . THR B 1 45 ? 10.727 13.227 12.461 1 98.12 45 THR B C 1
ATOM 2599 O O . THR B 1 45 ? 10.766 14.203 13.203 1 98.12 45 THR B O 1
ATOM 2602 N N . ILE B 1 46 ? 9.625 12.523 12.273 1 97.38 46 ILE B N 1
ATOM 2603 C CA . ILE B 1 46 ? 8.344 12.945 12.828 1 97.38 46 ILE B CA 1
ATOM 2604 C C . ILE B 1 46 ? 8.398 12.891 14.352 1 97.38 46 ILE B C 1
ATOM 2606 O O . ILE B 1 46 ? 7.973 13.82 15.031 1 97.38 46 ILE B O 1
ATOM 2610 N N . LYS B 1 47 ? 8.977 11.867 14.914 1 95.62 47 LYS B N 1
ATOM 2611 C CA . LYS B 1 47 ? 9.078 11.734 16.375 1 95.62 47 LYS B CA 1
ATOM 2612 C C . LYS B 1 47 ? 9.969 12.828 16.953 1 95.62 47 LYS B C 1
ATOM 2614 O O . LYS B 1 47 ? 9.711 13.32 18.062 1 95.62 47 LYS B O 1
ATOM 2619 N N . THR B 1 48 ? 11.016 13.164 16.234 1 96.31 48 THR B N 1
ATOM 2620 C CA . THR B 1 48 ? 11.898 14.234 16.688 1 96.31 48 THR B CA 1
ATOM 2621 C C . THR B 1 48 ? 11.18 15.578 16.625 1 96.31 48 THR B C 1
ATOM 2623 O O . THR B 1 48 ? 11.297 16.391 17.547 1 96.31 48 THR B O 1
ATOM 2626 N N . ILE B 1 49 ? 10.391 15.766 15.578 1 96.31 49 ILE B N 1
ATOM 2627 C CA . ILE B 1 49 ? 9.609 16.984 15.43 1 96.31 49 ILE B CA 1
ATOM 2628 C C . ILE B 1 49 ? 8.641 17.125 16.594 1 96.31 49 ILE B C 1
ATOM 2630 O O . ILE B 1 49 ? 8.477 18.203 17.156 1 96.31 49 ILE B O 1
ATOM 2634 N N . LEU B 1 50 ? 8.086 16.016 17.016 1 93.81 50 LEU B N 1
ATOM 2635 C CA . LEU B 1 50 ? 7.062 16 18.047 1 93.81 50 LEU B CA 1
ATOM 2636 C C . LEU B 1 50 ? 7.699 16.016 19.438 1 93.81 50 LEU B C 1
ATOM 2638 O O . LEU B 1 50 ? 6.992 16.078 20.453 1 93.81 50 LEU B O 1
ATOM 2642 N N . GLY B 1 51 ? 9.008 15.867 19.484 1 92.38 51 GLY B N 1
ATOM 2643 C CA . GLY B 1 51 ? 9.719 15.891 20.75 1 92.38 51 GLY B CA 1
ATOM 2644 C C . GLY B 1 51 ? 9.734 14.539 21.453 1 92.38 51 GLY B C 1
ATOM 2645 O O . GLY B 1 51 ? 10.125 14.445 22.609 1 92.38 51 GLY B O 1
ATOM 2646 N N . LEU B 1 52 ? 9.25 13.531 20.812 1 90.69 52 LEU B N 1
ATOM 2647 C CA . LEU B 1 52 ? 9.289 12.18 21.359 1 90.69 52 LEU B CA 1
ATOM 2648 C C . LEU B 1 52 ? 10.711 11.633 21.375 1 90.69 52 LEU B C 1
ATOM 2650 O O . LEU B 1 52 ? 11.055 10.789 22.203 1 90.69 52 LEU B O 1
ATOM 2654 N N . TYR B 1 53 ? 11.508 12.031 20.391 1 93.06 53 TYR B N 1
ATOM 2655 C CA . TYR B 1 53 ? 12.953 11.844 20.375 1 93.06 53 TYR B CA 1
ATOM 2656 C C . TYR B 1 53 ? 13.68 13.172 20.531 1 93.06 53 TYR B C 1
ATOM 2658 O O . TYR B 1 53 ? 13.414 14.117 19.797 1 93.06 53 TYR B O 1
ATOM 2666 N N . PRO B 1 54 ? 14.539 13.234 21.531 1 93.94 54 PRO B N 1
ATOM 2667 C CA . PRO B 1 54 ? 15.32 14.469 21.641 1 93.94 54 PRO B CA 1
ATOM 2668 C C . PRO B 1 54 ? 16.266 14.672 20.469 1 93.94 54 PRO B C 1
ATOM 2670 O O . PRO B 1 54 ? 16.984 13.75 20.078 1 93.94 54 PRO B O 1
ATOM 2673 N N . LYS B 1 55 ? 16.219 15.805 19.906 1 95.25 55 LYS B N 1
ATOM 2674 C CA . LYS B 1 55 ? 17.141 16.109 18.812 1 95.25 55 LYS B CA 1
ATOM 2675 C C . LYS B 1 55 ? 18.578 16.266 19.344 1 95.25 55 LYS B C 1
ATOM 2677 O O . LYS B 1 55 ? 18.781 16.656 20.484 1 95.25 55 LYS B O 1
ATOM 2682 N N . ASP B 1 56 ? 19.562 15.984 18.531 1 97.12 56 ASP B N 1
ATOM 2683 C CA . ASP B 1 56 ? 20.953 16.172 18.906 1 97.12 56 ASP B CA 1
ATOM 2684 C C . ASP B 1 56 ? 21.469 17.531 18.469 1 97.12 56 ASP B C 1
ATOM 2686 O O . ASP B 1 56 ? 22.359 18.109 19.094 1 97.12 56 ASP B O 1
ATOM 2690 N N . ASN B 1 57 ? 20.922 18.031 17.375 1 96.69 57 ASN B N 1
ATOM 2691 C CA . ASN B 1 57 ? 21.266 19.344 16.828 1 96.69 57 ASN B CA 1
ATOM 2692 C C . ASN B 1 57 ? 20.141 19.906 15.961 1 96.69 57 ASN B C 1
ATOM 2694 O O . ASN B 1 57 ? 19.172 19.203 15.664 1 96.69 57 ASN B O 1
ATOM 2698 N N . GLY B 1 58 ? 20.219 21.156 15.688 1 96.88 58 GLY B N 1
ATOM 2699 C CA . GLY B 1 58 ? 19.266 21.812 14.805 1 96.88 58 GLY B CA 1
ATOM 2700 C C . GLY B 1 58 ? 18.109 22.469 15.555 1 96.88 58 GLY B C 1
ATOM 2701 O O . GLY B 1 58 ? 18.172 22.625 16.781 1 96.88 58 GLY B O 1
ATOM 2702 N N . SER B 1 59 ? 17.172 22.906 14.781 1 96.44 59 SER B N 1
ATOM 2703 C CA . SER B 1 59 ? 16.031 23.594 15.391 1 96.44 59 SER B CA 1
ATOM 2704 C C . SER B 1 59 ? 14.734 23.234 14.672 1 96.44 59 SER B C 1
ATOM 2706 O O . SER B 1 59 ? 14.75 22.891 13.492 1 96.44 59 SER B O 1
ATOM 2708 N N . ILE B 1 60 ? 13.711 23.266 15.43 1 96.81 60 ILE B N 1
ATOM 2709 C CA . ILE B 1 60 ? 12.359 23.016 14.93 1 96.81 60 ILE B CA 1
ATOM 2710 C C . ILE B 1 60 ? 11.43 24.141 15.391 1 96.81 60 ILE B C 1
ATOM 2712 O O . ILE B 1 60 ? 11.367 24.453 16.578 1 96.81 60 ILE B O 1
ATOM 2716 N N . SER B 1 61 ? 10.805 24.734 14.477 1 96.5 61 SER B N 1
ATOM 2717 C CA . SER B 1 61 ? 9.82 25.766 14.789 1 96.5 61 SER B CA 1
ATOM 2718 C C . SER B 1 61 ? 8.461 25.438 14.195 1 96.5 61 SER B C 1
ATOM 2720 O O . SER B 1 61 ? 8.367 24.969 13.055 1 96.5 61 SER B O 1
ATOM 2722 N N . VAL B 1 62 ? 7.445 25.609 14.961 1 96.19 62 VAL B N 1
ATOM 2723 C CA . VAL B 1 62 ? 6.062 25.422 14.539 1 96.19 62 VAL B CA 1
ATOM 2724 C C . VAL B 1 62 ? 5.258 26.688 14.812 1 96.19 62 VAL B C 1
ATOM 2726 O O . VAL B 1 62 ? 5.305 27.234 15.914 1 96.19 62 VAL B O 1
ATOM 2729 N N . PHE B 1 63 ? 4.621 27.125 13.82 1 95.56 63 PHE B N 1
ATOM 2730 C CA . PHE B 1 63 ? 3.867 28.359 13.914 1 95.56 63 PHE B CA 1
ATOM 2731 C C . PHE B 1 63 ? 4.766 29.516 14.375 1 95.56 63 PHE B C 1
ATOM 2733 O O . PHE B 1 63 ? 4.359 30.328 15.211 1 95.56 63 PHE B O 1
ATOM 2740 N N . GLY B 1 64 ? 5.973 29.453 13.984 1 93.5 64 GLY B N 1
ATOM 2741 C CA . GLY B 1 64 ? 6.914 30.531 14.258 1 93.5 64 GLY B CA 1
ATOM 2742 C C . GLY B 1 64 ? 7.539 30.438 15.641 1 93.5 64 GLY B C 1
ATOM 2743 O O . GLY B 1 64 ? 8.281 31.328 16.047 1 93.5 64 GLY B O 1
ATOM 2744 N N . LYS B 1 65 ? 7.285 29.406 16.344 1 94.44 65 LYS B N 1
ATOM 2745 C CA . LYS B 1 65 ? 7.809 29.234 17.688 1 94.44 65 LYS B CA 1
ATOM 2746 C C . LYS B 1 65 ? 8.672 27.984 17.797 1 94.44 65 LYS B C 1
ATOM 2748 O O . LYS B 1 65 ? 8.352 26.953 17.219 1 94.44 65 LYS B O 1
ATOM 2753 N N . GLU B 1 66 ? 9.648 28.109 18.547 1 92.12 66 GLU B N 1
ATOM 2754 C CA . GLU B 1 66 ? 10.461 26.922 18.828 1 92.12 66 GLU B CA 1
ATOM 2755 C C . GLU B 1 66 ? 9.719 25.938 19.734 1 92.12 66 GLU B C 1
ATOM 2757 O O . GLU B 1 66 ? 9.242 26.312 20.797 1 92.12 66 GLU B O 1
ATOM 2762 N N . ILE B 1 67 ? 9.672 24.75 19.359 1 88.19 67 ILE B N 1
ATOM 2763 C CA . ILE B 1 67 ? 8.828 23.766 20.016 1 88.19 67 ILE B CA 1
ATOM 2764 C C . ILE B 1 67 ? 9.328 23.531 21.438 1 88.19 67 ILE B C 1
ATOM 2766 O O . ILE B 1 67 ? 8.539 23.406 22.375 1 88.19 67 ILE B O 1
ATOM 2770 N N . GLU B 1 68 ? 10.602 23.469 21.656 1 86.75 68 GLU B N 1
ATOM 2771 C CA . GLU B 1 68 ? 11.172 23.156 22.953 1 86.75 68 GLU B CA 1
ATOM 2772 C C . GLU B 1 68 ? 10.797 24.203 24 1 86.75 68 GLU B C 1
ATOM 2774 O O . GLU B 1 68 ? 10.57 23.875 25.172 1 86.75 68 GLU B O 1
ATOM 2779 N N . LYS B 1 69 ? 10.648 25.422 23.547 1 89.25 69 LYS B N 1
ATOM 2780 C CA . LYS B 1 69 ? 10.398 26.531 24.469 1 89.25 69 LYS B CA 1
ATOM 2781 C C . LYS B 1 69 ? 8.898 26.797 24.594 1 89.25 69 LYS B C 1
ATOM 2783 O O . LYS B 1 69 ? 8.477 27.531 25.5 1 89.25 69 LYS B O 1
ATOM 2788 N N . ASN B 1 70 ? 8.164 26.266 23.703 1 91.69 70 ASN B N 1
ATOM 2789 C CA . ASN B 1 70 ? 6.738 26.562 23.641 1 91.69 70 ASN B CA 1
ATOM 2790 C C . ASN B 1 70 ? 5.906 25.297 23.453 1 91.69 70 ASN B C 1
ATOM 2792 O O . ASN B 1 70 ? 4.961 25.281 22.656 1 91.69 70 ASN B O 1
ATOM 2796 N N . GLU B 1 71 ? 6.273 24.281 24.094 1 88.5 71 GLU B N 1
ATOM 2797 C CA . GLU B 1 71 ? 5.734 22.938 23.859 1 88.5 71 GLU B CA 1
ATOM 2798 C C . GLU B 1 71 ? 4.223 22.906 24.047 1 88.5 71 GLU B C 1
ATOM 2800 O O . GLU B 1 71 ? 3.492 22.438 23.172 1 88.5 71 GLU B O 1
ATOM 2805 N N . TYR B 1 72 ? 3.781 23.469 25.125 1 89.44 72 TYR B N 1
ATOM 2806 C CA . TYR B 1 72 ? 2.357 23.422 25.438 1 89.44 72 TYR B CA 1
ATOM 2807 C C . TYR B 1 72 ? 1.536 24.156 24.406 1 89.44 72 TYR B C 1
ATOM 2809 O O . TYR B 1 72 ? 0.557 23.625 23.875 1 89.44 72 TYR B O 1
ATOM 2817 N N . ILE B 1 73 ? 1.98 25.312 24.047 1 91.25 73 ILE B N 1
ATOM 2818 C CA . ILE B 1 73 ? 1.267 26.172 23.094 1 91.25 73 ILE B CA 1
ATOM 2819 C C . ILE B 1 73 ? 1.246 25.5 21.719 1 91.25 73 ILE B C 1
ATOM 2821 O O . ILE B 1 73 ? 0.202 25.438 21.062 1 91.25 73 ILE B O 1
ATOM 2825 N N . VAL B 1 74 ? 2.355 25 21.391 1 92.31 74 VAL B N 1
ATOM 2826 C CA . VAL B 1 74 ? 2.502 24.391 20.062 1 92.31 74 VAL B CA 1
ATOM 2827 C C . VAL B 1 74 ? 1.714 23.094 20 1 92.31 74 VAL B C 1
ATOM 2829 O O . VAL B 1 74 ? 0.949 22.859 19.047 1 92.31 74 VAL B O 1
ATOM 2832 N N . LYS B 1 75 ? 1.783 22.328 21.016 1 91.69 75 LYS B N 1
ATOM 2833 C CA . LYS B 1 75 ? 1.156 21 21 1 91.69 75 LYS B CA 1
ATOM 2834 C C . LYS B 1 75 ? -0.364 21.125 21.078 1 91.69 75 LYS B C 1
ATOM 2836 O O . LYS B 1 75 ? -1.08 20.234 20.594 1 91.69 75 LYS B O 1
ATOM 2841 N N . ASN B 1 76 ? -0.794 22.25 21.625 1 95.38 76 ASN B N 1
ATOM 2842 C CA . ASN B 1 76 ? -2.229 22.516 21.672 1 95.38 76 ASN B CA 1
ATOM 2843 C C . ASN B 1 76 ? -2.801 22.734 20.281 1 95.38 76 ASN B C 1
ATOM 2845 O O . ASN B 1 76 ? -4.012 22.609 20.062 1 95.38 76 ASN B O 1
ATOM 2849 N N . ARG B 1 77 ? -1.918 23 19.344 1 96.19 77 ARG B N 1
ATOM 2850 C CA . ARG B 1 77 ? -2.363 23.375 18 1 96.19 77 ARG B CA 1
ATOM 2851 C C . ARG B 1 77 ? -2.035 22.297 16.984 1 96.19 77 ARG B C 1
ATOM 2853 O O . ARG B 1 77 ? -2.256 22.469 15.781 1 96.19 77 ARG B O 1
ATOM 2860 N N . ILE B 1 78 ? -1.496 21.172 17.484 1 97.5 78 ILE B N 1
ATOM 2861 C CA . ILE B 1 78 ? -1.088 20.094 16.578 1 97.5 78 ILE B CA 1
ATOM 2862 C C . ILE B 1 78 ? -1.884 18.828 16.891 1 97.5 78 ILE B C 1
ATOM 2864 O O . ILE B 1 78 ? -2.006 18.438 18.047 1 97.5 78 ILE B O 1
ATOM 2868 N N . GLY B 1 79 ? -2.545 18.297 15.891 1 97.56 79 GLY B N 1
ATOM 2869 C CA . GLY B 1 79 ? -3.064 16.938 15.984 1 97.56 79 GLY B CA 1
ATOM 2870 C C . GLY B 1 79 ? -2.061 15.891 15.555 1 97.56 79 GLY B C 1
ATOM 2871 O O . GLY B 1 79 ? -1.316 16.094 14.586 1 97.56 79 GLY B O 1
ATOM 2872 N N . VAL B 1 80 ? -2.062 14.773 16.281 1 96.88 80 VAL B N 1
ATOM 2873 C CA . VAL B 1 80 ? -1.038 13.773 16.016 1 96.88 80 VAL B CA 1
ATOM 2874 C C . VAL B 1 80 ? -1.684 12.391 15.883 1 96.88 80 VAL B C 1
ATOM 2876 O O . VAL B 1 80 ? -2.545 12.031 16.688 1 96.88 80 VAL B O 1
ATOM 2879 N N . VAL B 1 81 ? -1.326 11.68 14.812 1 96.94 81 VAL B N 1
ATOM 2880 C CA . VAL B 1 81 ? -1.673 10.273 14.633 1 96.94 81 VAL B CA 1
ATOM 2881 C C . VAL B 1 81 ? -0.41 9.461 14.359 1 96.94 81 VAL B C 1
ATOM 2883 O O . VAL B 1 81 ? 0.269 9.68 13.352 1 96.94 81 VAL B O 1
ATOM 2886 N N . LEU B 1 82 ? -0.125 8.539 15.18 1 94.5 82 LEU B N 1
ATOM 2887 C CA . LEU B 1 82 ? 1.052 7.695 15.008 1 94.5 82 LEU B CA 1
ATOM 2888 C C . LEU B 1 82 ? 0.65 6.273 14.625 1 94.5 82 LEU B C 1
ATOM 2890 O O . LEU B 1 82 ? -0.47 5.844 14.906 1 94.5 82 LEU B O 1
ATOM 2894 N N . ASP B 1 83 ? 1.376 5.465 13.844 1 83.81 83 ASP B N 1
ATOM 2895 C CA . ASP B 1 83 ? 1.098 4.133 13.312 1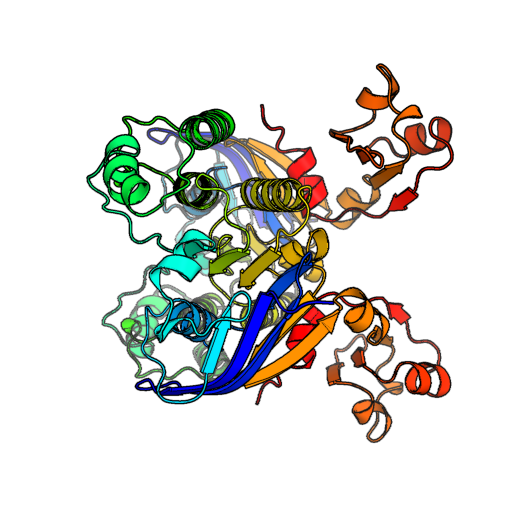 83.81 83 ASP B CA 1
ATOM 2896 C C . ASP B 1 83 ? 0.58 3.203 14.414 1 83.81 83 ASP B C 1
ATOM 2898 O O . ASP B 1 83 ? -0.432 2.523 14.227 1 83.81 83 ASP B O 1
ATOM 2902 N N . GLU B 1 84 ? 1.106 2.779 15.453 1 71.25 84 GLU B N 1
ATOM 2903 C CA . GLU B 1 84 ? 0.618 1.841 16.469 1 71.25 84 GLU B CA 1
ATOM 2904 C C . GLU B 1 84 ? -0.171 2.562 17.547 1 71.25 84 GLU B C 1
ATOM 2906 O O . GLU B 1 84 ? -0.808 1.922 18.391 1 71.25 84 GLU B O 1
ATOM 2911 N N . GLY B 1 85 ? -0.503 3.65 17.25 1 71.56 85 GLY B N 1
ATOM 2912 C CA . GLY B 1 85 ? -1.148 4.406 18.312 1 71.56 85 GLY B CA 1
ATOM 2913 C C . GLY B 1 85 ? -0.549 4.141 19.688 1 71.56 85 GLY B C 1
ATOM 2914 O O . GLY B 1 85 ? 0.189 3.17 19.875 1 71.56 85 GLY B O 1
ATOM 2915 N N . TYR B 1 86 ? -0.265 4.98 20.594 1 80.62 86 TYR B N 1
ATOM 2916 C CA . TYR B 1 86 ? 0.206 4.789 21.953 1 80.62 86 TYR B CA 1
ATOM 2917 C C . TYR B 1 86 ? -0.958 4.805 22.938 1 80.62 86 TYR B C 1
ATOM 2919 O O . TYR B 1 86 ? -0.953 5.574 23.906 1 80.62 86 TYR B O 1
ATOM 2927 N N . PHE B 1 87 ? -1.959 3.912 22.516 1 90.81 87 PHE B N 1
ATOM 2928 C CA . PHE B 1 87 ? -3.135 3.871 23.391 1 90.81 87 PHE B CA 1
ATOM 2929 C C . PHE B 1 87 ? -2.998 2.777 24.438 1 90.81 87 PHE B C 1
ATOM 2931 O O . PHE B 1 87 ? -2.316 1.774 24.219 1 90.81 87 PHE B O 1
ATOM 2938 N N . TYR B 1 88 ? -3.621 2.99 25.547 1 93.56 88 TYR B N 1
ATOM 2939 C CA . TYR B 1 88 ? -3.77 1.931 26.531 1 93.56 88 TYR B CA 1
ATOM 2940 C C . TYR B 1 88 ? -4.812 0.913 26.094 1 93.56 88 TYR B C 1
ATOM 2942 O O . TYR B 1 88 ? -6.016 1.18 26.156 1 93.56 88 TYR B O 1
ATOM 2950 N N . GLU B 1 89 ? -4.418 -0.23 25.844 1 94.62 89 GLU B N 1
ATOM 2951 C CA . GLU B 1 89 ? -5.234 -1.23 25.156 1 94.62 89 GLU B CA 1
ATOM 2952 C C . GLU B 1 89 ? -6.418 -1.653 26.031 1 94.62 89 GLU B C 1
ATOM 2954 O O . GLU B 1 89 ? -7.48 -2.01 25.5 1 94.62 89 GLU B O 1
ATOM 2959 N N . GLU B 1 90 ? -6.195 -1.577 27.281 1 96.75 90 GLU B N 1
ATOM 2960 C CA . GLU B 1 90 ? -7.219 -2.086 28.188 1 96.75 90 GLU B CA 1
ATOM 2961 C C . GLU B 1 90 ? -8.273 -1.025 28.484 1 96.75 90 GLU B C 1
ATOM 2963 O O . GLU B 1 90 ? -9.312 -1.322 29.078 1 96.75 90 GLU B O 1
ATOM 2968 N N . MET B 1 91 ? -8.125 0.159 28.047 1 97.81 91 MET B N 1
ATOM 2969 C CA . MET B 1 91 ? -9.094 1.232 28.266 1 97.81 91 MET B CA 1
ATOM 2970 C C . MET B 1 91 ? -10.133 1.255 27.156 1 97.81 91 MET B C 1
ATOM 2972 O O . MET B 1 91 ? -9.867 0.807 26.031 1 97.81 91 MET B O 1
ATOM 2976 N N . THR B 1 92 ? -11.289 1.732 27.516 1 98.31 92 THR B N 1
ATOM 2977 C CA . THR B 1 92 ? -12.305 2.021 26.516 1 98.31 92 THR B CA 1
ATOM 2978 C C . THR B 1 92 ? -11.984 3.32 25.781 1 98.31 92 THR B C 1
ATOM 2980 O O . THR B 1 92 ? -11.109 4.082 26.203 1 98.31 92 THR B O 1
ATOM 2983 N N . LEU B 1 93 ? -12.68 3.533 24.703 1 98.44 93 LEU B N 1
ATOM 2984 C CA . LEU B 1 93 ? -12.5 4.777 23.953 1 98.44 93 LEU B CA 1
ATOM 2985 C C . LEU B 1 93 ? -12.836 5.984 24.828 1 98.44 93 LEU B C 1
ATOM 2987 O O . LEU B 1 93 ? -12.125 6.992 24.797 1 98.44 93 LEU B O 1
ATOM 2991 N N . LYS B 1 94 ? -13.852 5.824 25.594 1 98.5 94 LYS B N 1
ATOM 2992 C CA . LYS B 1 94 ? -14.273 6.895 26.484 1 98.5 94 LYS B CA 1
ATOM 2993 C C . LYS B 1 94 ? -13.211 7.188 27.531 1 98.5 94 LYS B C 1
ATOM 2995 O O . LYS B 1 94 ? -12.891 8.352 27.797 1 98.5 94 LYS B O 1
ATOM 3000 N N . GLU B 1 95 ? -12.688 6.148 28.109 1 98.44 95 GLU B N 1
ATOM 3001 C CA . GLU B 1 95 ? -11.641 6.305 29.125 1 98.44 95 GLU B CA 1
ATOM 3002 C C . GLU B 1 95 ? -10.391 6.953 28.531 1 98.44 95 GLU B C 1
ATOM 3004 O O . GLU B 1 95 ? -9.812 7.859 29.125 1 98.44 95 GLU B O 1
ATOM 3009 N N . MET B 1 96 ? -10.023 6.477 27.406 1 97.69 96 MET B N 1
ATOM 3010 C CA . MET B 1 96 ? -8.844 7.031 26.75 1 97.69 96 MET B CA 1
ATOM 3011 C C . MET B 1 96 ? -9.047 8.508 26.422 1 97.69 96 MET B C 1
ATOM 3013 O O . MET B 1 96 ? -8.148 9.328 26.641 1 97.69 96 MET B O 1
ATOM 3017 N N . LYS B 1 97 ? -10.211 8.805 25.906 1 98.19 97 LYS B N 1
ATOM 3018 C CA . LYS B 1 97 ? -10.547 10.195 25.625 1 98.19 97 LYS B CA 1
ATOM 3019 C C . LYS B 1 97 ? -10.422 11.047 26.891 1 98.19 97 LYS B C 1
ATOM 3021 O O . LYS B 1 97 ? -9.891 12.164 26.844 1 98.19 97 LYS B O 1
ATOM 3026 N N . SER B 1 98 ? -10.836 10.539 28 1 98.06 98 SER B N 1
ATOM 3027 C CA . SER B 1 98 ? -10.797 11.273 29.266 1 98.06 98 SER B CA 1
ATOM 3028 C C . SER B 1 98 ? -9.367 11.539 29.703 1 98.06 98 SER B C 1
ATOM 3030 O O . SER B 1 98 ? -9.094 12.523 30.406 1 98.06 98 SER B O 1
ATOM 3032 N N . VAL B 1 99 ? -8.531 10.68 29.312 1 96.88 99 VAL B N 1
ATOM 3033 C CA . VAL B 1 99 ? -7.117 10.844 29.625 1 96.88 99 VAL B CA 1
ATOM 3034 C C . VAL B 1 99 ? -6.504 11.914 28.719 1 96.88 99 VAL B C 1
ATOM 3036 O O . VAL B 1 99 ? -5.695 12.727 29.172 1 96.88 99 VAL B O 1
ATOM 3039 N N . ILE B 1 100 ? -6.902 12.008 27.484 1 96.12 100 ILE B N 1
ATOM 3040 C CA . ILE B 1 100 ? -6.234 12.805 26.469 1 96.12 100 ILE B CA 1
ATOM 3041 C C . ILE B 1 100 ? -6.863 14.195 26.406 1 96.12 100 ILE B C 1
ATOM 3043 O O . ILE B 1 100 ? -6.152 15.195 26.281 1 96.12 100 ILE B O 1
ATOM 3047 N N . ALA B 1 101 ? -8.125 14.312 26.609 1 97.56 101 ALA B N 1
ATOM 3048 C CA . ALA B 1 101 ? -8.891 15.539 26.375 1 97.56 101 ALA B CA 1
ATOM 3049 C C . ALA B 1 101 ? -8.383 16.672 27.25 1 97.56 101 ALA B C 1
ATOM 3051 O O . ALA B 1 101 ? -8.211 17.797 26.781 1 97.56 101 ALA B O 1
ATOM 3052 N N . PRO B 1 102 ? -8.016 16.391 28.469 1 96.69 102 PRO B N 1
ATOM 3053 C CA . PRO B 1 102 ? -7.609 17.484 29.344 1 96.69 102 PRO B CA 1
ATOM 3054 C C . PRO B 1 102 ? -6.297 18.125 28.922 1 96.69 102 PRO B C 1
ATOM 3056 O O . PRO B 1 102 ? -5.973 19.234 29.375 1 96.69 102 PRO B O 1
ATOM 3059 N N . ALA B 1 103 ? -5.578 17.516 28.109 1 94.38 103 ALA B N 1
ATOM 3060 C CA . ALA B 1 103 ? -4.293 18.047 27.672 1 94.38 103 ALA B CA 1
ATOM 3061 C C . ALA B 1 103 ? -4.484 19.188 26.672 1 94.38 103 ALA B C 1
ATOM 3063 O O . ALA B 1 103 ? -3.541 19.922 26.375 1 94.38 103 ALA B O 1
ATOM 3064 N N . TYR B 1 104 ? -5.723 19.359 26.25 1 97 104 TYR B N 1
ATOM 3065 C CA . TYR B 1 104 ? -5.992 20.359 25.234 1 97 104 TYR B CA 1
ATOM 3066 C C . TYR B 1 104 ? -6.953 21.422 25.75 1 97 104 TYR B C 1
ATOM 3068 O O . TYR B 1 104 ? -8.062 21.109 26.188 1 97 104 TYR B O 1
ATOM 3076 N N . THR B 1 105 ? -6.551 22.641 25.609 1 96.44 105 THR B N 1
ATOM 3077 C CA . THR B 1 105 ? -7.359 23.734 26.094 1 96.44 105 THR B CA 1
ATOM 3078 C C . THR B 1 105 ? -8.586 23.953 25.219 1 96.44 105 THR B C 1
ATOM 3080 O O . THR B 1 105 ? -9.609 24.453 25.672 1 96.44 105 THR B O 1
ATOM 3083 N N . ASN B 1 106 ? -8.539 23.547 23.984 1 95.94 106 ASN B N 1
ATOM 3084 C CA . ASN B 1 106 ? -9.617 23.812 23.031 1 95.94 106 ASN B CA 1
ATOM 3085 C C . ASN B 1 106 ? -10.359 22.531 22.672 1 95.94 106 ASN B C 1
ATOM 3087 O O . ASN B 1 106 ? -10.859 22.391 21.562 1 95.94 106 ASN B O 1
ATOM 3091 N N . TRP B 1 107 ? -10.266 21.641 23.625 1 97.88 107 TRP B N 1
ATOM 3092 C CA . TRP B 1 107 ? -11.008 20.406 23.375 1 97.88 107 TRP B CA 1
ATOM 3093 C C . TRP B 1 107 ? -12.477 20.703 23.094 1 97.88 107 TRP B C 1
ATOM 3095 O O . TRP B 1 107 ? -13.102 21.516 23.781 1 97.88 107 TRP B O 1
ATOM 3105 N N . ASP B 1 108 ? -13 20.062 22.109 1 98.44 108 ASP B N 1
ATOM 3106 C CA . ASP B 1 108 ? -14.398 20.219 21.703 1 98.44 108 ASP B CA 1
ATOM 3107 C C . ASP B 1 108 ? -15.117 18.875 21.688 1 98.44 108 ASP B C 1
ATOM 3109 O O . ASP B 1 108 ? -15.016 18.125 20.719 1 98.44 108 ASP B O 1
ATOM 3113 N N . GLU B 1 109 ? -15.891 18.641 22.719 1 98.31 109 GLU B N 1
ATOM 3114 C CA . GLU B 1 109 ? -16.578 17.359 22.891 1 98.31 109 GLU B CA 1
ATOM 3115 C C . GLU B 1 109 ? -17.562 17.109 21.766 1 98.31 109 GLU B C 1
ATOM 3117 O O . GLU B 1 109 ? -17.75 15.961 21.344 1 98.31 109 GLU B O 1
ATOM 3122 N N . SER B 1 110 ? -18.172 18.078 21.266 1 98.44 110 SER B N 1
ATOM 3123 C CA . SER B 1 110 ? -19.141 17.922 20.188 1 98.44 110 SER B CA 1
ATOM 3124 C C . SER B 1 110 ? -18.469 17.438 18.906 1 98.44 110 SER B C 1
ATOM 3126 O O . SER B 1 110 ? -18.984 16.547 18.234 1 98.44 110 SER B O 1
ATOM 3128 N N . VAL B 1 111 ? -17.328 18.031 18.656 1 97.94 111 VAL B N 1
ATOM 3129 C CA . VAL B 1 111 ? -16.578 17.609 17.484 1 97.94 111 VAL B CA 1
ATOM 3130 C C . VAL B 1 111 ? -16.141 16.156 17.641 1 97.94 111 VAL B C 1
ATOM 3132 O O . VAL B 1 111 ? -16.297 15.352 16.719 1 97.94 111 VAL B O 1
ATOM 3135 N N . PHE B 1 112 ? -15.672 15.852 18.828 1 98.56 112 PHE B N 1
ATOM 3136 C CA . PHE B 1 112 ? -15.242 14.492 19.125 1 98.56 112 PHE B CA 1
ATOM 3137 C C . PHE B 1 112 ? -16.375 13.508 18.891 1 98.56 112 PHE B C 1
ATOM 3139 O O . PHE B 1 112 ? -16.219 12.516 18.172 1 98.56 112 PHE B O 1
ATOM 3146 N N . LEU B 1 113 ? -17.516 13.773 19.406 1 98.5 113 LEU B N 1
ATOM 3147 C CA . LEU B 1 113 ? -18.656 12.875 19.297 1 98.5 113 LEU B CA 1
ATOM 3148 C C . LEU B 1 113 ? -19.141 12.766 17.859 1 98.5 113 LEU B C 1
ATOM 3150 O O . LEU B 1 113 ? -19.594 11.703 17.438 1 98.5 113 LEU B O 1
ATOM 3154 N N . ASN B 1 114 ? -19.062 13.812 17.156 1 98.06 114 ASN B N 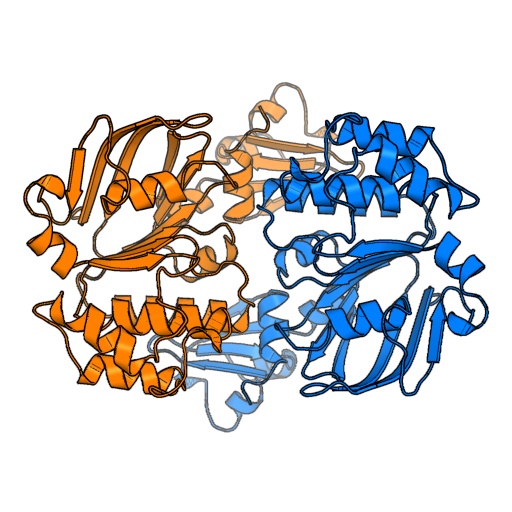1
ATOM 3155 C CA . ASN B 1 114 ? -19.422 13.781 15.742 1 98.06 114 ASN B CA 1
ATOM 3156 C C . ASN B 1 114 ? -18.547 12.812 14.961 1 98.06 114 ASN B C 1
ATOM 3158 O O . ASN B 1 114 ? -19.031 12.055 14.117 1 98.06 114 ASN B O 1
ATOM 3162 N N . TYR B 1 115 ? -17.25 12.859 15.234 1 97.81 115 TYR B N 1
ATOM 3163 C CA . TYR B 1 115 ? -16.344 11.93 14.57 1 97.81 115 TYR B CA 1
ATOM 3164 C C . TYR B 1 115 ? -16.609 10.492 15.008 1 97.81 115 TYR B C 1
ATOM 3166 O O . TYR B 1 115 ? -16.578 9.57 14.195 1 97.81 115 TYR B O 1
ATOM 3174 N N . ILE B 1 116 ? -16.844 10.289 16.312 1 98.44 116 ILE B N 1
ATOM 3175 C CA . ILE B 1 116 ? -17.141 8.953 16.828 1 98.44 116 ILE B CA 1
ATOM 3176 C C . ILE B 1 116 ? -18.359 8.383 16.094 1 98.44 116 ILE B C 1
ATOM 3178 O O . ILE B 1 116 ? -18.344 7.219 15.68 1 98.44 116 ILE B O 1
ATOM 3182 N N . ASN B 1 117 ? -19.328 9.211 15.883 1 98.06 117 ASN B N 1
ATOM 3183 C CA . ASN B 1 117 ? -20.531 8.797 15.18 1 98.06 117 ASN B CA 1
ATOM 3184 C C . ASN B 1 117 ? -20.25 8.547 13.703 1 98.06 117 ASN B C 1
ATOM 3186 O O . ASN B 1 117 ? -20.656 7.516 13.156 1 98.06 117 ASN B O 1
ATOM 3190 N N . ARG B 1 118 ? -19.562 9.445 13.109 1 96.06 118 ARG B N 1
ATOM 3191 C CA . ARG B 1 118 ? -19.219 9.336 11.695 1 96.06 118 ARG B CA 1
ATOM 3192 C C . ARG B 1 118 ? -18.453 8.047 11.414 1 96.06 118 ARG B C 1
ATOM 3194 O O . ARG B 1 118 ? -18.641 7.414 10.375 1 96.06 118 ARG B O 1
ATOM 3201 N N . PHE B 1 119 ? -17.625 7.711 12.391 1 96.94 119 PHE B N 1
ATOM 3202 C CA . PHE B 1 119 ? -16.75 6.566 12.211 1 96.94 119 PHE B CA 1
ATOM 3203 C C . PHE B 1 119 ? -17.391 5.289 12.727 1 96.94 119 PHE B C 1
ATOM 3205 O O . PHE B 1 119 ? -16.797 4.211 12.672 1 96.94 119 PHE B O 1
ATOM 3212 N N . HIS B 1 120 ? -18.625 5.387 13.273 1 96.69 120 HIS B N 1
ATOM 3213 C CA . HIS B 1 120 ? -19.375 4.262 13.805 1 96.69 120 HIS B CA 1
ATOM 3214 C C . HIS B 1 120 ? -18.594 3.521 14.883 1 96.69 120 HIS B C 1
ATOM 3216 O O . HIS B 1 120 ? -18.516 2.291 14.867 1 96.69 120 HIS B O 1
ATOM 3222 N N . LEU B 1 121 ? -17.953 4.254 15.703 1 98 121 LEU B N 1
ATOM 3223 C CA . LEU B 1 121 ? -17.234 3.701 16.844 1 98 121 LEU B CA 1
ATOM 3224 C C . LEU B 1 121 ? -18.094 3.705 18.094 1 98 121 LEU B C 1
ATOM 3226 O O . LEU B 1 121 ? -19.016 4.516 18.219 1 98 121 LEU B O 1
ATOM 3230 N N . LYS B 1 122 ? -17.859 2.783 19 1 98.06 122 LYS B N 1
ATOM 3231 C CA . LYS B 1 122 ? -18.562 2.693 20.281 1 98.06 122 LYS B CA 1
ATOM 3232 C C . LYS B 1 122 ? -17.656 3.117 21.438 1 98.06 122 LYS B C 1
ATOM 3234 O O . LYS B 1 122 ? -16.625 2.496 21.672 1 98.06 122 LYS B O 1
ATOM 3239 N N . LEU B 1 123 ? -18.078 4.02 22.188 1 98.25 123 LEU B N 1
ATOM 3240 C CA . LEU B 1 123 ? -17.266 4.641 23.234 1 98.25 123 LEU B CA 1
ATOM 3241 C C . LEU B 1 123 ? -16.953 3.641 24.328 1 98.25 123 LEU B C 1
ATOM 3243 O O . LEU B 1 123 ? -15.914 3.748 25 1 98.25 123 LEU B O 1
ATOM 3247 N N . ASN B 1 124 ? -17.797 2.688 24.516 1 98.06 124 ASN B N 1
ATOM 3248 C CA . ASN B 1 124 ? -17.625 1.747 25.609 1 98.06 124 ASN B CA 1
ATOM 3249 C C . ASN B 1 124 ? -16.797 0.541 25.203 1 98.06 124 ASN B C 1
ATOM 3251 O O . ASN B 1 124 ? -16.5 -0.329 26.016 1 98.06 124 ASN B O 1
ATOM 3255 N N . GLN B 1 125 ? -16.344 0.538 24.016 1 97.38 125 GLN B N 1
ATOM 3256 C CA . GLN B 1 125 ? -15.539 -0.567 23.516 1 97.38 125 GLN B CA 1
ATOM 3257 C C . GLN B 1 125 ? -14.07 -0.405 23.906 1 97.38 125 GLN B C 1
ATOM 3259 O O . GLN B 1 125 ? -13.539 0.704 23.891 1 97.38 125 GLN B O 1
ATOM 3264 N N . LYS B 1 126 ? -13.492 -1.498 24.266 1 97.81 126 LYS B N 1
ATOM 3265 C CA . LYS B 1 126 ? -12.062 -1.478 24.594 1 97.81 126 LYS B CA 1
ATOM 3266 C C . LYS B 1 126 ? -11.227 -1.271 23.328 1 97.81 126 LYS B C 1
ATOM 3268 O O . LYS B 1 126 ? -11.539 -1.81 22.266 1 97.81 126 LYS B O 1
ATOM 3273 N N . ILE B 1 127 ? -10.133 -0.634 23.469 1 96.69 127 ILE B N 1
ATOM 3274 C CA . ILE B 1 127 ? -9.25 -0.32 22.359 1 96.69 127 ILE B CA 1
ATOM 3275 C C . ILE B 1 127 ? -8.641 -1.605 21.797 1 96.69 127 ILE B C 1
ATOM 3277 O O . ILE B 1 127 ? -8.438 -1.736 20.594 1 96.69 127 ILE B O 1
ATOM 3281 N N . ALA B 1 128 ? -8.398 -2.541 22.672 1 95.88 128 ALA B N 1
ATOM 3282 C CA . ALA B 1 128 ? -7.809 -3.82 22.281 1 95.88 128 ALA B CA 1
ATOM 3283 C C . ALA B 1 128 ? -8.688 -4.551 21.281 1 95.88 128 ALA B C 1
ATOM 3285 O O . ALA B 1 128 ? -8.195 -5.379 20.5 1 95.88 128 ALA B O 1
ATOM 3286 N N . ALA B 1 129 ? -9.938 -4.242 21.219 1 95.31 129 ALA B N 1
ATOM 3287 C CA . ALA B 1 129 ? -10.891 -4.945 20.359 1 95.31 129 ALA B CA 1
ATOM 3288 C C . ALA B 1 129 ? -10.992 -4.281 18.984 1 95.31 129 ALA B C 1
ATOM 3290 O O . ALA B 1 129 ? -11.625 -4.82 18.078 1 95.31 129 ALA B O 1
ATOM 3291 N N . LEU B 1 130 ? -10.375 -3.184 18.828 1 94.88 130 LEU B N 1
ATOM 3292 C CA . LEU B 1 130 ? -10.5 -2.426 17.578 1 94.88 130 LEU B CA 1
ATOM 3293 C C . LEU B 1 130 ? -9.633 -3.037 16.484 1 94.88 130 LEU B C 1
ATOM 3295 O O . LEU B 1 130 ? -8.516 -3.482 16.75 1 94.88 130 LEU B O 1
ATOM 3299 N N . SER B 1 131 ? -10.195 -3.043 15.289 1 92.75 131 SER B N 1
ATOM 3300 C CA . SER B 1 131 ? -9.359 -3.324 14.125 1 92.75 131 SER B CA 1
ATOM 3301 C C . SER B 1 131 ? -8.359 -2.199 13.875 1 92.75 131 SER B C 1
ATOM 3303 O O . SER B 1 131 ? -8.461 -1.128 14.477 1 92.75 131 SER B O 1
ATOM 3305 N N . LYS B 1 132 ? -7.41 -2.408 13.023 1 92.19 132 LYS B N 1
ATOM 3306 C CA . LYS B 1 132 ? -6.422 -1.388 12.68 1 92.19 132 LYS B CA 1
ATOM 3307 C C . LYS B 1 132 ? -7.098 -0.139 12.117 1 92.19 132 LYS B C 1
ATOM 3309 O O . LYS B 1 132 ? -6.719 0.983 12.461 1 92.19 132 LYS B O 1
ATOM 3314 N N . GLY B 1 133 ? -8.102 -0.356 11.234 1 94.19 133 GLY B N 1
ATOM 3315 C CA . GLY B 1 133 ? -8.836 0.764 10.664 1 94.19 133 GLY B CA 1
ATOM 3316 C C . GLY B 1 133 ? -9.609 1.554 11.703 1 94.19 133 GLY B C 1
ATOM 3317 O O . GLY B 1 133 ? -9.617 2.785 11.68 1 94.19 133 GLY B O 1
ATOM 3318 N N . MET B 1 134 ? -10.188 0.859 12.609 1 94.94 134 MET B N 1
ATOM 3319 C CA . MET B 1 134 ? -10.945 1.503 13.68 1 94.94 134 MET B CA 1
ATOM 3320 C C . MET B 1 134 ? -10.023 2.281 14.609 1 94.94 134 MET B C 1
ATOM 3322 O O . MET B 1 134 ? -10.375 3.371 15.07 1 94.94 134 MET B O 1
ATOM 3326 N N . ARG B 1 135 ? -8.93 1.692 14.898 1 95.56 135 ARG B N 1
ATOM 3327 C CA . ARG B 1 135 ? -7.949 2.357 15.758 1 95.56 135 ARG B CA 1
ATOM 3328 C C . ARG B 1 135 ? -7.473 3.664 15.125 1 95.56 135 ARG B C 1
ATOM 3330 O O . ARG B 1 135 ? -7.355 4.684 15.812 1 95.56 135 ARG B O 1
ATOM 3337 N N . MET B 1 136 ? -7.145 3.596 13.867 1 95.81 136 MET B N 1
ATOM 3338 C CA . MET B 1 136 ? -6.742 4.797 13.141 1 95.81 136 MET B CA 1
ATOM 3339 C C . MET B 1 136 ? -7.836 5.859 13.195 1 95.81 136 MET B C 1
ATOM 3341 O O . MET B 1 136 ? -7.551 7.035 13.445 1 95.81 136 MET B O 1
ATOM 3345 N N . LYS B 1 137 ? -9.078 5.465 13.016 1 96.56 137 LYS B N 1
ATOM 3346 C CA . LYS B 1 137 ? -10.211 6.383 13.062 1 96.56 137 LYS B CA 1
ATOM 3347 C C . LYS B 1 137 ? -10.344 7.023 14.445 1 96.56 137 LYS B C 1
ATOM 3349 O O . LYS B 1 137 ? -10.609 8.227 14.555 1 96.56 137 LYS B O 1
ATOM 3354 N N . PHE B 1 138 ? -10.141 6.23 15.469 1 97.38 138 PHE B N 1
ATOM 3355 C CA . PHE B 1 138 ? -10.195 6.758 16.828 1 97.38 138 PHE B CA 1
ATOM 3356 C C . PHE B 1 138 ? -9.078 7.762 17.062 1 97.38 138 PHE B C 1
ATOM 3358 O O . PHE B 1 138 ? -9.312 8.844 17.609 1 97.38 138 PHE B O 1
ATOM 3365 N N . ALA B 1 139 ? -7.883 7.375 16.656 1 97.12 139 ALA B N 1
ATOM 3366 C CA . ALA B 1 139 ? -6.754 8.297 16.766 1 97.12 139 ALA B CA 1
ATOM 3367 C C . ALA B 1 139 ? -7.051 9.617 16.062 1 97.12 139 ALA B C 1
ATOM 3369 O O . ALA B 1 139 ? -6.746 10.688 16.594 1 97.12 139 ALA B O 1
ATOM 3370 N N . LEU B 1 140 ? -7.656 9.508 14.938 1 97.44 140 LEU B N 1
ATOM 3371 C CA . LEU B 1 140 ? -8.008 10.695 14.156 1 97.44 140 LEU B CA 1
ATOM 3372 C C . LEU B 1 140 ? -9.055 11.531 14.891 1 97.44 140 LEU B C 1
ATOM 3374 O O . LEU B 1 140 ? -8.961 12.758 14.914 1 97.44 140 LEU B O 1
ATOM 3378 N N . ALA B 1 141 ? -10.039 10.844 15.406 1 97.62 141 ALA B N 1
ATOM 3379 C CA . ALA B 1 141 ? -11.07 11.547 16.156 1 97.62 141 ALA B CA 1
ATOM 3380 C C . ALA B 1 141 ? -10.461 12.367 17.281 1 97.62 141 ALA B C 1
ATOM 3382 O O . ALA B 1 141 ? -10.836 13.523 17.5 1 97.62 141 ALA B O 1
ATOM 3383 N N . LEU B 1 142 ? -9.547 11.797 17.984 1 97.5 142 LEU B N 1
ATOM 3384 C CA . LEU B 1 142 ? -8.867 12.508 19.062 1 97.5 142 LEU B CA 1
ATOM 3385 C C . LEU B 1 142 ? -8.062 13.68 18.531 1 97.5 142 LEU B C 1
ATOM 3387 O O . LEU B 1 142 ? -8.133 14.789 19.078 1 97.5 142 LEU B O 1
ATOM 3391 N N . ALA B 1 143 ? -7.391 13.453 17.422 1 97.44 143 ALA B N 1
ATOM 3392 C CA . ALA B 1 143 ? -6.48 14.445 16.859 1 97.44 143 ALA B CA 1
ATOM 3393 C C . ALA B 1 143 ? -7.25 15.641 16.312 1 97.44 143 ALA B C 1
ATOM 3395 O O . ALA B 1 143 ? -6.734 16.766 16.297 1 97.44 143 ALA B O 1
ATOM 3396 N N . LEU B 1 144 ? -8.484 15.43 15.922 1 97.5 144 LEU B N 1
ATOM 3397 C CA . LEU B 1 144 ? -9.234 16.453 15.211 1 97.5 144 LEU B CA 1
ATOM 3398 C C . LEU B 1 144 ? -10.219 17.156 16.141 1 97.5 144 LEU B C 1
ATOM 3400 O O . LEU B 1 144 ? -10.922 18.078 15.734 1 97.5 144 LEU B O 1
ATOM 3404 N N . SER B 1 145 ? -10.203 16.812 17.422 1 98.19 145 SER B N 1
ATOM 3405 C CA . SER B 1 145 ? -11.289 17.25 18.297 1 98.19 145 SER B CA 1
ATOM 3406 C C . SER B 1 145 ? -10.859 18.422 19.156 1 98.19 145 SER B C 1
ATOM 3408 O O . SER B 1 145 ? -11.523 18.766 20.141 1 98.19 145 SER B O 1
ATOM 3410 N N . HIS B 1 146 ? -9.742 19.031 18.891 1 97.75 146 HIS B N 1
ATOM 3411 C CA . HIS B 1 146 ? -9.305 20.188 19.656 1 97.75 146 HIS B CA 1
ATOM 3412 C C . HIS B 1 146 ? -8.906 21.328 18.734 1 97.75 146 HIS B C 1
ATOM 3414 O O . HIS B 1 146 ? -8.102 22.188 19.125 1 97.75 146 HIS B O 1
ATOM 3420 N N . HIS B 1 147 ? -9.383 21.203 17.5 1 96.44 147 HIS B N 1
ATOM 3421 C CA . HIS B 1 147 ? -9.25 22.281 16.516 1 96.44 147 HIS B CA 1
ATOM 3422 C C . HIS B 1 147 ? -7.781 22.531 16.172 1 96.44 147 HIS B C 1
ATOM 3424 O O . HIS B 1 147 ? -7.324 23.672 16.219 1 96.44 147 HIS B O 1
ATOM 3430 N N . ALA B 1 148 ? -7.074 21.484 15.945 1 97.31 148 ALA B N 1
ATOM 3431 C CA . ALA B 1 148 ? -5.672 21.594 15.555 1 97.31 148 ALA B CA 1
ATOM 3432 C C . ALA B 1 148 ? -5.516 22.375 14.258 1 97.31 148 ALA B C 1
ATOM 3434 O O . ALA B 1 148 ? -6.387 22.312 13.383 1 97.31 148 ALA B O 1
ATOM 3435 N N . ASP B 1 149 ? -4.418 23.078 14.148 1 97.75 149 ASP B N 1
ATOM 3436 C CA . ASP B 1 149 ? -4.102 23.828 12.93 1 97.75 149 ASP B CA 1
ATOM 3437 C C . ASP B 1 149 ? -3.197 23.016 12.008 1 97.75 149 ASP B C 1
ATOM 3439 O O . ASP B 1 149 ? -3.199 23.219 10.797 1 97.75 149 ASP B O 1
ATOM 3443 N N . LEU B 1 150 ? -2.445 22.141 12.586 1 98.31 150 LEU B N 1
ATOM 3444 C CA . LEU B 1 150 ? -1.535 21.266 11.859 1 98.31 150 LEU B CA 1
ATOM 3445 C C . LEU B 1 150 ? -1.738 19.812 12.273 1 98.31 150 LEU B C 1
ATOM 3447 O O . LEU B 1 150 ? -1.713 19.484 13.461 1 98.31 150 LEU B O 1
ATOM 3451 N N . LEU B 1 151 ? -2.047 18.969 11.328 1 98.56 151 LEU B N 1
ATOM 3452 C CA . LEU B 1 151 ? -2.166 17.531 11.555 1 98.56 151 LEU B CA 1
ATOM 3453 C C . LEU B 1 151 ? -0.906 16.797 11.102 1 98.56 151 LEU B C 1
ATOM 3455 O O . LEU B 1 151 ? -0.497 16.922 9.945 1 98.56 151 LEU B O 1
ATOM 3459 N N . ILE B 1 152 ? -0.214 16.141 12 1 98.38 152 ILE B N 1
ATOM 3460 C CA . ILE B 1 152 ? 0.988 15.359 11.711 1 98.38 152 ILE B CA 1
ATOM 3461 C C . ILE B 1 152 ? 0.706 13.875 11.914 1 98.38 152 ILE B C 1
ATOM 3463 O O . ILE B 1 152 ? 0.262 13.461 12.984 1 98.38 152 ILE B O 1
ATOM 3467 N N . MET B 1 153 ? 0.93 13.102 10.891 1 98.31 153 MET B N 1
ATOM 3468 C CA . MET B 1 153 ? 0.639 11.68 10.992 1 98.31 153 MET B CA 1
ATOM 3469 C C . MET B 1 153 ? 1.822 10.844 10.508 1 98.31 153 MET B C 1
ATOM 3471 O O . MET B 1 153 ? 2.473 11.195 9.523 1 98.31 153 MET B O 1
ATOM 3475 N N . ASP B 1 154 ? 2.113 9.844 11.203 1 97.62 154 ASP B N 1
ATOM 3476 C CA . ASP B 1 154 ? 3.176 8.914 10.836 1 97.62 154 ASP B CA 1
ATOM 3477 C C . ASP B 1 154 ? 2.598 7.586 10.352 1 97.62 154 ASP B C 1
ATOM 3479 O O . ASP B 1 154 ? 2.148 6.77 11.156 1 97.62 154 ASP B O 1
ATOM 3483 N N . GLU B 1 155 ? 2.609 7.348 9.062 1 96.25 155 GLU B N 1
ATOM 3484 C CA . GLU B 1 155 ? 2.156 6.137 8.391 1 96.25 155 GLU B CA 1
ATOM 3485 C C . GLU B 1 155 ? 0.732 5.773 8.797 1 96.25 155 GLU B C 1
ATOM 3487 O O . GLU B 1 155 ? 0.466 4.641 9.203 1 96.25 155 GLU B O 1
ATOM 3492 N N . PRO B 1 156 ? -0.161 6.699 8.586 1 96.12 156 PRO B N 1
ATOM 3493 C CA . PRO B 1 156 ? -1.529 6.469 9.055 1 96.12 156 PRO B CA 1
ATOM 3494 C C . PRO B 1 156 ? -2.262 5.41 8.234 1 96.12 156 PRO B C 1
ATOM 3496 O O . PRO B 1 156 ? -3.299 4.898 8.664 1 96.12 156 PRO B O 1
ATOM 3499 N N . THR B 1 157 ? -1.71 5.102 7.07 1 93.38 157 THR B N 1
ATOM 3500 C CA . THR B 1 157 ? -2.439 4.199 6.188 1 93.38 157 THR B CA 1
ATOM 3501 C C . THR B 1 157 ? -1.821 2.803 6.207 1 93.38 157 THR B C 1
ATOM 3503 O O . THR B 1 157 ? -2.252 1.916 5.469 1 93.38 157 THR B O 1
ATOM 3506 N N . SER B 1 158 ? -0.851 2.648 6.984 1 90.62 158 SER B N 1
ATOM 3507 C CA . SER B 1 158 ? -0.163 1.361 7.027 1 90.62 158 SER B CA 1
ATOM 3508 C C . SER B 1 158 ? -1.116 0.239 7.426 1 90.62 158 SER B C 1
ATOM 3510 O O . SER B 1 158 ? -1.839 0.354 8.422 1 90.62 158 SER B O 1
ATOM 3512 N N . GLY B 1 159 ? -1.12 -0.827 6.629 1 89.56 159 GLY B N 1
ATOM 3513 C CA . GLY B 1 159 ? -1.922 -1.998 6.945 1 89.56 159 GLY B CA 1
ATOM 3514 C C . GLY B 1 159 ? -3.396 -1.812 6.645 1 89.56 159 GLY B C 1
ATOM 3515 O O . GLY B 1 159 ? -4.207 -2.703 6.906 1 89.56 159 GLY B O 1
ATOM 3516 N N . LEU B 1 160 ? -3.781 -0.673 6.102 1 93.5 160 LEU B N 1
ATOM 3517 C CA . LEU B 1 160 ? -5.18 -0.395 5.801 1 93.5 160 LEU B CA 1
ATOM 3518 C C . LEU B 1 160 ? -5.508 -0.765 4.355 1 93.5 160 LEU B C 1
ATOM 3520 O O . LEU B 1 160 ? -4.656 -0.66 3.475 1 93.5 160 LEU B O 1
ATOM 3524 N N . ASP B 1 161 ? -6.727 -1.184 4.141 1 93.94 161 ASP B N 1
ATOM 3525 C CA . ASP B 1 161 ? -7.156 -1.482 2.777 1 93.94 161 ASP B CA 1
ATOM 3526 C C . ASP B 1 161 ? -7.594 -0.214 2.049 1 93.94 161 ASP B C 1
ATOM 3528 O O . ASP B 1 161 ? -7.672 0.858 2.652 1 93.94 161 ASP B O 1
ATOM 3532 N N . PRO B 1 162 ? -7.891 -0.293 0.771 1 93.81 162 PRO B N 1
ATOM 3533 C CA . PRO B 1 162 ? -8.18 0.895 -0.034 1 93.81 162 PRO B CA 1
ATOM 3534 C C . PRO B 1 162 ? -9.43 1.636 0.434 1 93.81 162 PRO B C 1
ATOM 3536 O O . PRO B 1 162 ? -9.508 2.861 0.325 1 93.81 162 PRO B O 1
ATOM 3539 N N . LEU B 1 163 ? -10.375 0.914 0.956 1 92.81 163 LEU B N 1
ATOM 3540 C CA . LEU B 1 163 ? -11.609 1.552 1.4 1 92.81 163 LEU B CA 1
ATOM 3541 C C . LEU B 1 163 ? -11.336 2.512 2.555 1 92.81 163 LEU B C 1
ATOM 3543 O O . LEU B 1 163 ? -11.727 3.68 2.5 1 92.81 163 LEU B O 1
ATOM 3547 N N . ILE B 1 164 ? -10.648 2.027 3.553 1 94.19 164 ILE B N 1
ATOM 3548 C CA . ILE B 1 164 ? -10.344 2.822 4.738 1 94.19 164 ILE B CA 1
ATOM 3549 C C . ILE B 1 164 ? -9.359 3.934 4.383 1 94.19 164 ILE B C 1
ATOM 3551 O O . ILE B 1 164 ? -9.469 5.055 4.887 1 94.19 164 ILE B O 1
ATOM 3555 N N . ARG B 1 165 ? -8.445 3.658 3.537 1 95.06 165 ARG B N 1
ATOM 3556 C CA . ARG B 1 165 ? -7.496 4.668 3.092 1 95.06 165 ARG B CA 1
ATOM 3557 C C . ARG B 1 165 ? -8.203 5.824 2.393 1 95.06 165 ARG B C 1
ATOM 3559 O O . ARG B 1 165 ? -7.906 6.992 2.645 1 95.06 165 ARG B O 1
ATOM 3566 N N . ASN B 1 166 ? -9.109 5.465 1.517 1 92.88 166 ASN B N 1
ATOM 3567 C CA . ASN B 1 166 ? -9.867 6.496 0.822 1 92.88 166 ASN B CA 1
ATOM 3568 C C . ASN B 1 166 ? -10.68 7.348 1.797 1 92.88 166 ASN B C 1
ATOM 3570 O O . ASN B 1 166 ? -10.805 8.562 1.614 1 92.88 166 ASN B O 1
ATOM 3574 N N . GLU B 1 167 ? -11.219 6.688 2.744 1 93.56 167 GLU B N 1
ATOM 3575 C CA . GLU B 1 167 ? -11.953 7.422 3.773 1 93.56 167 GLU B CA 1
ATOM 3576 C C . GLU B 1 167 ? -11.055 8.43 4.477 1 93.56 167 GLU B C 1
ATOM 3578 O O . GLU B 1 167 ? -11.453 9.578 4.699 1 93.56 167 GLU B O 1
ATOM 3583 N N . LEU B 1 168 ? -9.875 8 4.82 1 96.5 168 LEU B N 1
ATOM 3584 C CA . LEU B 1 168 ? -8.93 8.914 5.453 1 96.5 168 LEU B CA 1
ATOM 3585 C C . LEU B 1 168 ? -8.633 10.102 4.547 1 96.5 168 LEU B C 1
ATOM 3587 O O . LEU B 1 168 ? -8.594 11.25 5.008 1 96.5 168 LEU B O 1
ATOM 3591 N N . MET B 1 169 ? -8.391 9.852 3.277 1 96.25 169 MET B N 1
ATOM 3592 C CA . MET B 1 169 ? -8.117 10.945 2.342 1 96.25 169 MET B CA 1
ATOM 3593 C C . MET B 1 169 ? -9.273 11.938 2.314 1 96.25 169 MET B C 1
ATOM 3595 O O . MET B 1 169 ? -9.047 13.148 2.289 1 96.25 169 MET B O 1
ATOM 3599 N N . GLU B 1 170 ? -10.461 11.398 2.34 1 93 170 GLU B N 1
ATOM 3600 C CA . GLU B 1 170 ? -11.641 12.266 2.354 1 93 170 GLU B CA 1
ATOM 3601 C C . GLU B 1 170 ? -11.672 13.133 3.613 1 93 170 GLU B C 1
ATOM 3603 O O . GLU B 1 170 ? -12.008 14.312 3.553 1 93 170 GLU B O 1
ATOM 3608 N N . ILE B 1 171 ? -11.359 12.547 4.676 1 95.75 171 ILE B N 1
ATOM 3609 C CA . ILE B 1 171 ? -11.344 13.258 5.949 1 95.75 171 ILE B CA 1
ATOM 3610 C C . ILE B 1 171 ? -10.297 14.367 5.91 1 95.75 171 ILE B C 1
ATOM 3612 O O . ILE B 1 171 ? -10.547 15.477 6.391 1 95.75 171 ILE B O 1
ATOM 3616 N N . LEU B 1 172 ? -9.148 14.102 5.32 1 97.5 172 LEU B N 1
ATOM 3617 C CA . LEU B 1 172 ? -8.094 15.109 5.207 1 97.5 172 LEU B CA 1
ATOM 3618 C C . LEU B 1 172 ? -8.555 16.266 4.336 1 97.5 172 LEU B C 1
ATOM 3620 O O . LEU B 1 172 ? -8.289 17.438 4.66 1 97.5 172 LEU B O 1
ATOM 3624 N N . LEU B 1 173 ? -9.25 15.953 3.277 1 95.12 173 LEU B N 1
ATOM 3625 C CA . LEU B 1 173 ? -9.75 17 2.4 1 95.12 173 LEU B CA 1
ATOM 3626 C C . LEU B 1 173 ? -10.781 17.859 3.117 1 95.12 173 LEU B C 1
ATOM 3628 O O . LEU B 1 173 ? -10.789 19.094 2.973 1 95.12 173 LEU B O 1
ATOM 3632 N N . ASP B 1 174 ? -11.625 17.203 3.908 1 93.94 174 ASP B N 1
ATOM 3633 C CA . ASP B 1 174 ? -12.594 17.938 4.715 1 93.94 174 ASP B CA 1
ATOM 3634 C C . ASP B 1 174 ? -11.891 18.859 5.711 1 93.94 174 ASP B C 1
ATOM 3636 O O . ASP B 1 174 ? -12.281 20.016 5.871 1 93.94 174 ASP B O 1
ATOM 3640 N N . PHE B 1 175 ? -10.898 18.359 6.355 1 96.38 175 PHE B N 1
ATOM 3641 C CA . PHE B 1 175 ? -10.109 19.125 7.32 1 96.38 175 PHE B CA 1
ATOM 3642 C C . PHE B 1 175 ? -9.523 20.375 6.672 1 96.38 175 PHE B C 1
ATOM 3644 O O . PHE B 1 175 ? -9.5 21.438 7.285 1 96.38 175 PHE B O 1
ATOM 3651 N N . MET B 1 176 ? -9.164 20.281 5.426 1 96.75 176 MET B N 1
ATOM 3652 C CA . MET B 1 176 ? -8.477 21.359 4.715 1 96.75 176 MET B CA 1
ATOM 3653 C C . MET B 1 176 ? -9.461 22.422 4.254 1 96.75 176 MET B C 1
ATOM 3655 O O . MET B 1 176 ? -9.055 23.484 3.791 1 96.75 176 MET B O 1
ATOM 3659 N N . GLU B 1 177 ? -10.688 22.156 4.328 1 93.25 177 GLU B N 1
ATOM 3660 C CA . GLU B 1 177 ? -11.688 23.125 3.895 1 93.25 177 GLU B CA 1
ATOM 3661 C C . GLU B 1 177 ? -11.633 24.391 4.75 1 93.25 177 GLU B C 1
ATOM 3663 O O . GLU B 1 177 ? -11.969 25.469 4.281 1 93.25 177 GLU B O 1
ATOM 3668 N N . GLU B 1 178 ? -11.258 24.172 5.98 1 92.38 178 GLU B N 1
ATOM 3669 C CA . GLU B 1 178 ? -11.094 25.344 6.852 1 92.38 178 GLU B CA 1
ATOM 3670 C C . GLU B 1 178 ? -9.773 26.047 6.566 1 92.38 178 GLU B C 1
ATOM 3672 O O . GLU B 1 178 ? -8.742 25.406 6.352 1 92.38 178 GLU B O 1
ATOM 3677 N N . GLU B 1 179 ? -9.797 27.281 6.574 1 91.25 179 GLU B N 1
ATOM 3678 C CA . GLU B 1 179 ? -8.602 28.078 6.273 1 91.25 179 GLU B CA 1
ATOM 3679 C C . GLU B 1 179 ? -7.539 27.891 7.352 1 91.25 179 GLU B C 1
ATOM 3681 O O . GLU B 1 179 ? -7.859 27.781 8.539 1 91.25 179 GLU B O 1
ATOM 3686 N N . GLY B 1 180 ? -6.355 27.875 6.902 1 93.38 180 GLY B N 1
ATOM 3687 C CA . GLY B 1 180 ? -5.23 27.859 7.82 1 93.38 180 GLY B CA 1
ATOM 3688 C C . GLY B 1 180 ? -4.816 26.453 8.234 1 93.38 180 GLY B C 1
ATOM 3689 O O . GLY B 1 180 ? -3.811 26.281 8.922 1 93.38 180 GLY B O 1
ATOM 3690 N N . LYS B 1 181 ? -5.562 25.453 7.848 1 97.44 181 LYS B N 1
ATOM 3691 C CA . LYS B 1 181 ? -5.25 24.078 8.227 1 97.44 181 LYS B CA 1
ATOM 3692 C C . LYS B 1 181 ? -4.148 23.5 7.34 1 97.44 181 LYS B C 1
ATOM 3694 O O . LYS B 1 181 ? -4.047 23.844 6.16 1 97.44 181 LYS B O 1
ATOM 3699 N N . SER B 1 182 ? -3.287 22.719 7.922 1 98.5 182 SER B N 1
ATOM 3700 C CA . SER B 1 182 ? -2.197 22.062 7.211 1 98.5 182 SER B CA 1
ATOM 3701 C C . SER B 1 182 ? -2.068 20.594 7.633 1 98.5 182 SER B C 1
ATOM 3703 O O . SER B 1 182 ? -2.447 20.234 8.75 1 98.5 182 SER B O 1
ATOM 3705 N N . VAL B 1 183 ? -1.579 19.797 6.734 1 98.69 183 VAL B N 1
ATOM 3706 C CA . VAL B 1 183 ? -1.377 18.391 7.02 1 98.69 183 VAL B CA 1
ATOM 3707 C C . VAL B 1 183 ? 0.035 17.969 6.609 1 98.69 183 VAL B C 1
ATOM 3709 O O . VAL B 1 183 ? 0.538 18.406 5.57 1 98.69 183 VAL B O 1
ATOM 3712 N N . PHE B 1 184 ? 0.667 17.266 7.453 1 98.75 184 PHE B N 1
ATOM 3713 C CA . PHE B 1 184 ? 1.949 16.625 7.195 1 98.75 184 PHE B CA 1
ATOM 3714 C C . PHE B 1 184 ? 1.896 15.148 7.574 1 98.75 184 PHE B C 1
ATOM 3716 O O . PHE B 1 184 ? 1.755 14.805 8.75 1 98.75 184 PHE B O 1
ATOM 3723 N N . PHE B 1 185 ? 1.955 14.219 6.5 1 98.31 185 PHE B N 1
ATOM 3724 C CA . PHE B 1 185 ? 1.902 12.82 6.906 1 98.31 185 PHE B CA 1
ATOM 3725 C C . PHE B 1 185 ? 2.846 11.977 6.059 1 98.31 185 PHE B C 1
ATOM 3727 O O . PHE B 1 185 ? 3.033 12.25 4.871 1 98.31 185 PHE B O 1
ATOM 3734 N N . SER B 1 186 ? 3.477 11.047 6.715 1 98 186 SER B N 1
ATOM 3735 C CA . SER B 1 186 ? 4.355 10.102 6.035 1 98 186 SER B CA 1
ATOM 3736 C C . SER B 1 186 ? 3.578 8.906 5.508 1 98 186 SER B C 1
ATOM 3738 O O . SER B 1 186 ? 2.555 8.523 6.082 1 98 186 SER B O 1
ATOM 3740 N N . THR B 1 187 ? 3.975 8.375 4.434 1 95.75 187 THR B N 1
ATOM 3741 C CA . THR B 1 187 ? 3.377 7.16 3.896 1 95.75 187 THR B CA 1
ATOM 3742 C C . THR B 1 187 ? 4.301 6.508 2.873 1 95.75 187 THR B C 1
ATOM 3744 O O . THR B 1 187 ? 5.09 7.191 2.217 1 95.75 187 THR B O 1
ATOM 3747 N N . HIS B 1 188 ? 4.195 5.219 2.799 1 92 188 HIS B N 1
ATOM 3748 C CA . HIS B 1 188 ? 4.875 4.516 1.72 1 92 188 HIS B CA 1
ATOM 3749 C C . HIS B 1 188 ? 3.908 4.156 0.597 1 92 188 HIS B C 1
ATOM 3751 O O . HIS B 1 188 ? 4.316 3.615 -0.432 1 92 188 HIS B O 1
ATOM 3757 N N . ILE B 1 189 ? 2.709 4.434 0.765 1 92.12 189 ILE B N 1
ATOM 3758 C CA . ILE B 1 189 ? 1.696 4.238 -0.268 1 92.12 189 ILE B CA 1
ATOM 3759 C C . ILE B 1 189 ? 1.491 5.535 -1.045 1 92.12 189 ILE B C 1
ATOM 3761 O O . ILE B 1 189 ? 0.612 6.332 -0.71 1 92.12 189 ILE B O 1
ATOM 3765 N N . THR B 1 190 ? 2.092 5.715 -2.111 1 93.88 190 THR B N 1
ATOM 3766 C CA . THR B 1 190 ? 2.18 6.992 -2.811 1 93.88 190 THR B CA 1
ATOM 3767 C C . THR B 1 190 ? 0.887 7.285 -3.568 1 93.88 190 THR B C 1
ATOM 3769 O O . THR B 1 190 ? 0.603 8.438 -3.896 1 93.88 190 THR B O 1
ATOM 3772 N N . SER B 1 191 ? 0.107 6.242 -3.867 1 92.25 191 SER B N 1
ATOM 3773 C CA . SER B 1 191 ? -1.143 6.465 -4.586 1 92.25 191 SER B CA 1
ATOM 3774 C C . SER B 1 191 ? -2.1 7.332 -3.775 1 92.25 191 SER B C 1
ATOM 3776 O O . SER B 1 191 ? -2.93 8.047 -4.34 1 92.25 191 SER B O 1
ATOM 3778 N N . ASP B 1 192 ? -1.984 7.258 -2.477 1 94.69 192 ASP B N 1
ATOM 3779 C CA . ASP B 1 192 ? -2.803 8.102 -1.613 1 94.69 192 ASP B CA 1
ATOM 3780 C C . ASP B 1 192 ? -2.467 9.578 -1.811 1 94.69 192 ASP B C 1
ATOM 3782 O O . ASP B 1 192 ? -3.352 10.438 -1.765 1 94.69 192 ASP B O 1
ATOM 3786 N N . LEU B 1 193 ? -1.224 9.805 -2.037 1 96.62 193 LEU B N 1
ATOM 3787 C CA . LEU B 1 193 ? -0.738 11.172 -2.189 1 96.62 193 LEU B CA 1
ATOM 3788 C C . LEU B 1 193 ? -1.181 11.766 -3.525 1 96.62 193 LEU B C 1
ATOM 3790 O O . LEU B 1 193 ? -1.373 12.977 -3.643 1 96.62 193 LEU B O 1
ATOM 3794 N N . ASP B 1 194 ? -1.38 10.906 -4.5 1 92.12 194 ASP B N 1
ATOM 3795 C CA . ASP B 1 194 ? -1.903 11.359 -5.785 1 92.12 194 ASP B CA 1
ATOM 3796 C C . ASP B 1 194 ? -3.252 12.055 -5.617 1 92.12 194 ASP B C 1
ATOM 3798 O O . ASP B 1 194 ? -3.547 13.031 -6.312 1 92.12 194 ASP B O 1
ATOM 3802 N N . LYS B 1 195 ? -3.939 11.648 -4.66 1 89.81 195 LYS B N 1
ATOM 3803 C CA . LYS B 1 195 ? -5.316 12.102 -4.48 1 89.81 195 LYS B CA 1
ATOM 3804 C C . LYS B 1 195 ? -5.359 13.43 -3.725 1 89.81 195 LYS B C 1
ATOM 3806 O O . LYS B 1 195 ? -6.254 14.242 -3.949 1 89.81 195 LYS B O 1
ATOM 3811 N N . VAL B 1 196 ? -4.324 13.617 -2.877 1 96.19 196 VAL B N 1
ATOM 3812 C CA . VAL B 1 196 ? -4.645 14.68 -1.93 1 96.19 196 VAL B CA 1
ATOM 3813 C C . VAL B 1 196 ? -3.443 15.609 -1.77 1 96.19 196 VAL B C 1
ATOM 3815 O O . VAL B 1 196 ? -3.586 16.75 -1.304 1 96.19 196 VAL B O 1
ATOM 3818 N N . ALA B 1 197 ? -2.236 15.203 -2.086 1 98.19 197 ALA B N 1
ATOM 3819 C CA . ALA B 1 197 ? -1.042 15.945 -1.692 1 98.19 197 ALA B CA 1
ATOM 3820 C C . ALA B 1 197 ? -0.847 17.172 -2.572 1 98.19 197 ALA B C 1
ATOM 3822 O O . ALA B 1 197 ? -1.069 17.125 -3.783 1 98.19 197 ALA B O 1
ATOM 3823 N N . ASP B 1 198 ? -0.404 18.266 -1.968 1 98 198 ASP B N 1
ATOM 3824 C CA . ASP B 1 198 ? 0.051 19.469 -2.66 1 98 198 ASP B CA 1
ATOM 3825 C C . ASP B 1 198 ? 1.571 19.469 -2.805 1 98 198 ASP B C 1
ATOM 3827 O O . ASP B 1 198 ? 2.098 19.844 -3.855 1 98 198 ASP B O 1
ATOM 3831 N N . MET B 1 199 ? 2.191 19.094 -1.741 1 98.44 199 MET B N 1
ATOM 3832 C CA . MET B 1 199 ? 3.648 19.109 -1.629 1 98.44 199 MET B CA 1
ATOM 3833 C C . MET B 1 199 ? 4.188 17.719 -1.329 1 98.44 199 MET B C 1
ATOM 3835 O O . MET B 1 199 ? 3.486 16.891 -0.74 1 98.44 199 MET B O 1
ATOM 3839 N N . LEU B 1 200 ? 5.414 17.531 -1.706 1 98.5 200 LEU B N 1
ATOM 3840 C CA . LEU B 1 200 ? 6.09 16.266 -1.429 1 98.5 200 LEU B CA 1
ATOM 3841 C C . LEU B 1 200 ? 7.484 16.516 -0.86 1 98.5 200 LEU B C 1
ATOM 3843 O O . LEU B 1 200 ? 8.203 17.406 -1.326 1 98.5 200 LEU B O 1
ATOM 3847 N N . ILE B 1 201 ? 7.824 15.805 0.139 1 98.62 201 ILE B N 1
ATOM 3848 C CA . ILE B 1 201 ? 9.172 15.75 0.692 1 98.62 201 ILE B CA 1
ATOM 3849 C C . ILE B 1 201 ? 9.695 14.312 0.645 1 98.62 201 ILE B C 1
ATOM 3851 O O . ILE B 1 201 ? 9.047 13.398 1.151 1 98.62 201 ILE B O 1
ATOM 3855 N N . LEU B 1 202 ? 10.758 14.117 0.021 1 98 202 LEU B N 1
ATOM 3856 C CA . LEU B 1 202 ? 11.383 12.805 -0.071 1 98 202 LEU B CA 1
ATOM 3857 C C . LEU B 1 202 ? 12.625 12.727 0.807 1 98 202 LEU B C 1
ATOM 3859 O O . LEU B 1 202 ? 13.516 13.57 0.701 1 98 202 LEU B O 1
ATOM 3863 N N . ILE B 1 203 ? 12.648 11.797 1.641 1 97.88 203 ILE B N 1
ATOM 3864 C CA . ILE B 1 203 ? 13.812 11.562 2.492 1 97.88 203 ILE B CA 1
ATOM 3865 C C . ILE B 1 203 ? 14.461 10.227 2.127 1 97.88 203 ILE B C 1
ATOM 3867 O O . ILE B 1 203 ? 13.766 9.25 1.846 1 97.88 203 ILE B O 1
ATOM 3871 N N . ASP B 1 204 ? 15.711 10.234 2.076 1 96.31 204 ASP B N 1
ATOM 3872 C CA . ASP B 1 204 ? 16.516 9.039 1.807 1 96.31 204 ASP B CA 1
ATOM 3873 C C . ASP B 1 204 ? 17.766 9.016 2.67 1 96.31 204 ASP B C 1
ATOM 3875 O O . ASP B 1 204 ? 18.562 9.961 2.656 1 96.31 204 ASP B O 1
ATOM 3879 N N . LYS B 1 205 ? 17.938 7.938 3.43 1 95.06 205 LYS B N 1
ATOM 3880 C CA . LYS B 1 205 ? 19.109 7.719 4.273 1 95.06 205 LYS B CA 1
ATOM 3881 C C . LYS B 1 205 ? 19.344 8.906 5.195 1 95.06 205 LYS B C 1
ATOM 3883 O O . LYS B 1 205 ? 20.484 9.391 5.312 1 95.06 205 LYS B O 1
ATOM 3888 N N . GLY B 1 206 ? 18.281 9.445 5.695 1 96.75 206 GLY B N 1
ATOM 3889 C CA . GLY B 1 206 ? 18.375 10.469 6.719 1 96.75 206 GLY B CA 1
ATOM 3890 C C . GLY B 1 206 ? 18.594 11.859 6.148 1 96.75 206 GLY B C 1
ATOM 3891 O O . GLY B 1 206 ? 18.875 12.805 6.895 1 96.75 206 GLY B O 1
ATOM 3892 N N . ARG B 1 207 ? 18.5 12.023 4.816 1 96.62 207 ARG B N 1
ATOM 3893 C CA . ARG B 1 207 ? 18.656 13.312 4.16 1 96.62 207 ARG B CA 1
ATOM 3894 C C . ARG B 1 207 ? 17.469 13.641 3.27 1 96.62 207 ARG B C 1
ATOM 3896 O O . ARG B 1 207 ? 16.906 12.75 2.627 1 96.62 207 ARG B O 1
ATOM 3903 N N . ILE B 1 208 ? 17.125 14.898 3.186 1 97.81 208 ILE B N 1
ATOM 3904 C CA . ILE B 1 208 ? 16.047 15.328 2.293 1 97.81 208 ILE B CA 1
ATOM 3905 C C . ILE B 1 208 ? 16.562 15.367 0.854 1 97.81 208 ILE B C 1
ATOM 3907 O O . ILE B 1 208 ? 17.562 16 0.564 1 97.81 208 ILE B O 1
ATOM 3911 N N . VAL B 1 209 ? 15.891 14.734 -0.01 1 96.38 209 VAL B N 1
ATOM 3912 C CA . VAL B 1 209 ? 16.281 14.625 -1.409 1 96.38 209 VAL B CA 1
ATOM 3913 C C . VAL B 1 209 ? 15.531 15.664 -2.242 1 96.38 209 VAL B C 1
ATOM 3915 O O . VAL B 1 209 ? 16.094 16.25 -3.176 1 96.38 209 VAL B O 1
ATOM 3918 N N . LEU B 1 210 ? 14.289 15.891 -1.939 1 95.88 210 LEU B N 1
ATOM 3919 C CA . LEU B 1 210 ? 13.492 16.906 -2.615 1 95.88 210 LEU B CA 1
ATOM 3920 C C . LEU B 1 210 ? 12.383 17.422 -1.706 1 95.88 210 LEU B C 1
ATOM 3922 O O . LEU B 1 210 ? 11.969 16.734 -0.771 1 95.88 210 LEU B O 1
ATOM 3926 N N . ASN B 1 211 ? 11.984 18.547 -1.889 1 97.06 211 ASN B N 1
ATOM 3927 C CA . ASN B 1 211 ? 10.883 19.266 -1.244 1 97.06 211 ASN B CA 1
ATOM 3928 C C . ASN B 1 211 ? 10.219 20.25 -2.199 1 97.06 211 ASN B C 1
ATOM 3930 O O . ASN B 1 211 ? 10.664 21.391 -2.328 1 97.06 211 ASN B O 1
ATOM 3934 N N . GLU B 1 212 ? 9.109 19.828 -2.771 1 96.94 212 GLU B N 1
ATOM 3935 C CA . GLU B 1 212 ? 8.539 20.672 -3.818 1 96.94 212 GLU B CA 1
ATOM 3936 C C . GLU B 1 212 ? 7.082 20.312 -4.082 1 96.94 212 GLU B C 1
ATOM 3938 O O . GLU B 1 212 ? 6.551 19.375 -3.488 1 96.94 212 GLU B O 1
ATOM 3943 N N . SER B 1 213 ? 6.496 21.141 -4.918 1 97.88 213 SER B N 1
ATOM 3944 C CA . SER B 1 213 ? 5.117 20.906 -5.332 1 97.88 213 SER B CA 1
ATOM 3945 C C . SER B 1 213 ? 4.984 19.594 -6.098 1 97.88 213 SER B C 1
ATOM 3947 O O . SER B 1 213 ? 5.801 19.297 -6.969 1 97.88 213 SER B O 1
ATOM 3949 N N . LYS B 1 214 ? 3.916 18.812 -5.73 1 98.25 214 LYS B N 1
ATOM 3950 C CA . LYS B 1 214 ? 3.654 17.547 -6.406 1 98.25 214 LYS B CA 1
ATOM 3951 C C . LYS B 1 214 ? 3.516 17.75 -7.914 1 98.25 214 LYS B C 1
ATOM 3953 O O . LYS B 1 214 ? 4.164 17.047 -8.695 1 98.25 214 LYS B O 1
ATOM 3958 N N . ASP B 1 215 ? 2.754 18.734 -8.305 1 97 215 ASP B N 1
ATOM 3959 C CA . ASP B 1 215 ? 2.479 18.953 -9.719 1 97 215 ASP B CA 1
ATOM 3960 C C . ASP B 1 215 ? 3.732 19.406 -10.461 1 97 215 ASP B C 1
ATOM 3962 O O . ASP B 1 215 ? 4.02 18.938 -11.562 1 97 215 ASP B O 1
ATOM 3966 N N . GLU B 1 216 ? 4.438 20.312 -9.82 1 96.88 216 GLU B N 1
ATOM 3967 C CA . GLU B 1 216 ? 5.68 20.766 -10.43 1 96.88 216 GLU B CA 1
ATOM 3968 C C . GLU B 1 216 ? 6.664 19.609 -10.609 1 96.88 216 GLU B C 1
ATOM 3970 O O . GLU B 1 216 ? 7.309 19.5 -11.656 1 96.88 216 GLU B O 1
ATOM 3975 N N . LEU B 1 217 ? 6.715 18.812 -9.617 1 96.94 217 LEU B N 1
ATOM 3976 C CA . LEU B 1 217 ? 7.605 17.656 -9.664 1 96.94 217 LEU B CA 1
ATOM 3977 C C . LEU B 1 217 ? 7.238 16.734 -10.82 1 96.94 217 LEU B C 1
ATOM 3979 O O . LEU B 1 217 ? 8.102 16.328 -11.602 1 96.94 217 LEU B O 1
ATOM 3983 N N . LEU B 1 218 ? 5.984 16.406 -10.945 1 97.12 218 LEU B N 1
ATOM 3984 C CA . LEU B 1 218 ? 5.523 15.461 -11.953 1 97.12 218 LEU B CA 1
ATOM 3985 C C . LEU B 1 218 ? 5.602 16.062 -13.352 1 97.12 218 LEU B C 1
ATOM 3987 O O . LEU B 1 218 ? 5.863 15.359 -14.328 1 97.12 218 LEU B O 1
ATOM 3991 N N . ASP B 1 219 ? 5.43 17.375 -13.453 1 96.12 219 ASP B N 1
ATOM 3992 C CA . ASP B 1 219 ? 5.48 18.062 -14.742 1 96.12 219 ASP B CA 1
ATOM 3993 C C . ASP B 1 219 ? 6.91 18.109 -15.281 1 96.12 219 ASP B C 1
ATOM 3995 O O . ASP B 1 219 ? 7.129 18.125 -16.484 1 96.12 219 ASP B O 1
ATOM 3999 N N . ARG B 1 220 ? 7.816 18.141 -14.375 1 95.25 220 ARG B N 1
ATOM 4000 C CA . ARG B 1 220 ? 9.211 18.266 -14.766 1 95.25 220 ARG B CA 1
ATOM 4001 C C . ARG B 1 220 ? 9.82 16.906 -15.07 1 95.25 220 ARG B C 1
ATOM 4003 O O . ARG B 1 220 ? 10.93 16.812 -15.609 1 95.25 220 ARG B O 1
ATOM 4010 N N . HIS B 1 221 ? 9.117 15.883 -14.789 1 97.19 221 HIS B N 1
ATOM 4011 C CA . HIS B 1 221 ? 9.594 14.523 -15.031 1 97.19 221 HIS B CA 1
ATOM 4012 C C . HIS B 1 221 ? 8.711 13.805 -16.047 1 97.19 221 HIS B C 1
ATOM 4014 O O . HIS B 1 221 ? 7.594 14.25 -16.328 1 97.19 221 HIS B O 1
ATOM 4020 N N . ALA B 1 222 ? 9.258 12.742 -16.578 1 97.56 222 ALA B N 1
ATOM 4021 C CA . ALA B 1 222 ? 8.477 11.922 -17.516 1 97.56 222 ALA B CA 1
ATOM 4022 C C . ALA B 1 222 ? 8.938 10.469 -17.484 1 97.56 222 ALA B C 1
ATOM 4024 O O . ALA B 1 222 ? 10.109 10.188 -17.219 1 97.56 222 ALA B O 1
ATOM 4025 N N . LEU B 1 223 ? 7.973 9.633 -17.625 1 96.56 223 LEU B N 1
ATOM 4026 C CA . LEU B 1 223 ? 8.258 8.234 -17.938 1 96.56 223 LEU B CA 1
ATOM 4027 C C . LEU B 1 223 ? 8.422 8.039 -19.438 1 96.56 223 LEU B C 1
ATOM 4029 O O . LEU B 1 223 ? 7.516 8.352 -20.219 1 96.56 223 LEU B O 1
ATOM 4033 N N . VAL B 1 224 ? 9.57 7.531 -19.891 1 96.69 224 VAL B N 1
ATOM 4034 C CA . VAL B 1 224 ? 9.867 7.375 -21.312 1 96.69 224 VAL B CA 1
ATOM 4035 C C . VAL B 1 224 ? 10.039 5.895 -21.641 1 96.69 224 VAL B C 1
ATOM 4037 O O . VAL B 1 224 ? 10.742 5.172 -20.922 1 96.69 224 VAL B O 1
ATOM 4040 N N . LYS B 1 225 ? 9.359 5.488 -22.625 1 96.06 225 LYS B N 1
ATOM 4041 C CA . LYS B 1 225 ? 9.492 4.125 -23.141 1 96.06 225 LYS B CA 1
ATOM 4042 C C . LYS B 1 225 ? 9.891 4.129 -24.609 1 96.06 225 LYS B C 1
ATOM 4044 O O . LYS B 1 225 ? 9.422 4.961 -25.391 1 96.06 225 LYS B O 1
ATOM 4049 N N . GLY B 1 226 ? 10.727 3.201 -25.016 1 95.75 226 GLY B N 1
ATOM 4050 C CA . GLY B 1 226 ? 11.164 3.127 -26.391 1 95.75 226 GLY B CA 1
ATOM 4051 C C . GLY B 1 226 ? 12.055 1.931 -26.688 1 95.75 226 GLY B C 1
ATOM 4052 O O . GLY B 1 226 ? 12.164 1.025 -25.859 1 95.75 226 GLY B O 1
ATOM 4053 N N . ASP B 1 227 ? 12.539 1.939 -27.859 1 95.5 227 ASP B N 1
ATOM 4054 C CA . ASP B 1 227 ? 13.391 0.85 -28.328 1 95.5 227 ASP B CA 1
ATOM 4055 C C . ASP B 1 227 ? 14.789 0.954 -27.719 1 95.5 227 ASP B C 1
ATOM 4057 O O . ASP B 1 227 ? 15.336 2.051 -27.594 1 95.5 227 ASP B O 1
ATOM 4061 N N . ASN B 1 228 ? 15.312 -0.218 -27.422 1 95.56 228 ASN B N 1
ATOM 4062 C CA . ASN B 1 228 ? 16.641 -0.27 -26.812 1 95.56 228 ASN B CA 1
ATOM 4063 C C . ASN B 1 228 ? 17.703 0.365 -27.719 1 95.56 228 ASN B C 1
ATOM 4065 O O . ASN B 1 228 ? 18.75 0.782 -27.234 1 95.56 228 ASN B O 1
ATOM 4069 N N . ARG B 1 229 ? 17.484 0.416 -29.016 1 94.25 229 ARG B N 1
ATOM 4070 C CA . ARG B 1 229 ? 18.438 0.99 -29.969 1 94.25 229 ARG B CA 1
ATOM 4071 C C . ARG B 1 229 ? 18.672 2.465 -29.672 1 94.25 229 ARG B C 1
ATOM 4073 O O . ARG B 1 229 ? 19.703 3.025 -30.078 1 94.25 229 ARG B O 1
ATOM 4080 N N . LEU B 1 230 ? 17.719 3.021 -28.938 1 94.19 230 LEU B N 1
ATOM 4081 C CA . LEU B 1 230 ? 17.812 4.449 -28.656 1 94.19 230 LEU B CA 1
ATOM 4082 C C . LEU B 1 230 ? 18.703 4.699 -27.438 1 94.19 230 LEU B C 1
ATOM 4084 O O . LEU B 1 230 ? 19.031 5.848 -27.141 1 94.19 230 LEU B O 1
ATOM 4088 N N . ILE B 1 231 ? 19.062 3.693 -26.75 1 94.88 231 ILE B N 1
ATOM 4089 C CA . ILE B 1 231 ? 19.844 3.842 -25.516 1 94.88 231 ILE B CA 1
ATOM 4090 C C . ILE B 1 231 ? 21.312 3.6 -25.812 1 94.88 231 ILE B C 1
ATOM 4092 O O . ILE B 1 231 ? 21.688 2.572 -26.391 1 94.88 231 ILE B O 1
ATOM 4096 N N . ASN B 1 232 ? 22.188 4.551 -25.531 1 94.38 232 ASN B N 1
ATOM 4097 C CA . ASN B 1 232 ? 23.641 4.477 -25.625 1 94.38 232 ASN B CA 1
ATOM 4098 C C . ASN B 1 232 ? 24.312 5.219 -24.469 1 94.38 232 ASN B C 1
ATOM 4100 O O . ASN B 1 232 ? 23.656 5.602 -23.5 1 94.38 232 ASN B O 1
ATOM 4104 N N . LYS B 1 233 ? 25.609 5.422 -24.562 1 93.94 233 LYS B N 1
ATOM 4105 C CA . LYS B 1 233 ? 26.375 6.023 -23.469 1 93.94 233 LYS B CA 1
ATOM 4106 C C . LYS B 1 233 ? 25.922 7.461 -23.219 1 93.94 233 LYS B C 1
ATOM 4108 O O . LYS B 1 233 ? 25.953 7.93 -22.078 1 93.94 233 LYS B O 1
ATOM 4113 N N . HIS B 1 234 ? 25.5 8.086 -24.172 1 92.25 234 HIS B N 1
ATOM 4114 C CA . HIS B 1 234 ? 25.109 9.484 -24.062 1 92.25 234 HIS B CA 1
ATOM 4115 C C . HIS B 1 234 ? 23.656 9.609 -23.594 1 92.25 234 HIS B C 1
ATOM 4117 O O . HIS B 1 234 ? 23.359 10.359 -22.656 1 92.25 234 HIS B O 1
ATOM 4123 N N . THR B 1 235 ? 22.797 8.797 -24.219 1 93.88 235 THR B N 1
ATOM 4124 C CA . THR B 1 235 ? 21.375 8.961 -23.938 1 93.88 235 THR B CA 1
ATOM 4125 C C . THR B 1 235 ? 21 8.359 -22.594 1 93.88 235 THR B C 1
ATOM 4127 O O . THR B 1 235 ? 20 8.75 -21.984 1 93.88 235 THR B O 1
ATOM 4130 N N . SER B 1 236 ? 21.75 7.375 -22.125 1 95 236 SER B N 1
ATOM 4131 C CA . SER B 1 236 ? 21.484 6.766 -20.828 1 95 236 SER B CA 1
ATOM 4132 C C . SER B 1 236 ? 21.609 7.781 -19.703 1 95 236 SER B C 1
ATOM 4134 O O . SER B 1 236 ? 20.938 7.664 -18.672 1 95 236 SER B O 1
ATOM 4136 N N . LYS B 1 237 ? 22.391 8.828 -19.906 1 94.69 237 LYS B N 1
ATOM 4137 C CA . LYS B 1 237 ? 22.656 9.844 -18.891 1 94.69 237 LYS B CA 1
ATOM 4138 C C . LYS B 1 237 ? 21.469 10.797 -18.75 1 94.69 237 LYS B C 1
ATOM 4140 O O . LYS B 1 237 ? 21.391 11.555 -17.766 1 94.69 237 LYS B O 1
ATOM 4145 N N . LEU B 1 238 ? 20.594 10.703 -19.703 1 95.31 238 LEU B N 1
ATOM 4146 C CA . LEU B 1 238 ? 19.422 11.586 -19.672 1 95.31 238 LEU B CA 1
ATOM 4147 C C . LEU B 1 238 ? 18.391 11.094 -18.656 1 95.31 238 LEU B C 1
ATOM 4149 O O . LEU B 1 238 ? 17.438 11.812 -18.344 1 95.31 238 LEU B O 1
ATOM 4153 N N . PHE B 1 239 ? 18.641 9.93 -18.125 1 96.44 239 PHE B N 1
ATOM 4154 C CA . PHE B 1 239 ? 17.625 9.305 -17.297 1 96.44 239 PHE B CA 1
ATOM 4155 C C . PHE B 1 239 ? 18.125 9.172 -15.852 1 96.44 239 PHE B C 1
ATOM 4157 O O . PHE B 1 239 ? 19.281 8.82 -15.617 1 96.44 239 PHE B O 1
ATOM 4164 N N . LEU B 1 240 ? 17.234 9.516 -14.953 1 95.44 240 LEU B N 1
ATOM 4165 C CA . LEU B 1 240 ? 17.484 9.289 -13.539 1 95.44 240 LEU B CA 1
ATOM 4166 C C . LEU B 1 240 ? 17.453 7.797 -13.211 1 95.44 240 LEU B C 1
ATOM 4168 O O . LEU B 1 240 ? 18.172 7.336 -12.328 1 95.44 240 LEU B O 1
ATOM 4172 N N . SER B 1 241 ? 16.547 7.121 -13.828 1 94.25 241 SER B N 1
ATOM 4173 C CA . SER B 1 241 ? 16.438 5.668 -13.766 1 94.25 241 SER B CA 1
ATOM 4174 C C . SER B 1 241 ? 16.156 5.078 -15.148 1 94.25 241 SER B C 1
ATOM 4176 O O . SER B 1 241 ? 15.445 5.684 -15.953 1 94.25 241 SER B O 1
ATOM 4178 N N . LEU B 1 242 ? 16.734 3.92 -15.406 1 94.5 242 LEU B N 1
ATOM 4179 C CA . LEU B 1 242 ? 16.594 3.283 -16.719 1 94.5 242 LEU B CA 1
ATOM 4180 C C . LEU B 1 242 ? 16.578 1.765 -16.578 1 94.5 242 LEU B C 1
ATOM 4182 O O . LEU B 1 242 ? 17.422 1.189 -15.891 1 94.5 242 LEU B O 1
ATOM 4186 N N . ARG B 1 243 ? 15.555 1.2 -17.125 1 91.62 243 ARG B N 1
ATOM 4187 C CA . ARG B 1 243 ? 15.438 -0.254 -17.172 1 91.62 243 ARG B CA 1
ATOM 4188 C C . ARG B 1 243 ? 15.289 -0.748 -18.609 1 91.62 243 ARG B C 1
ATOM 4190 O O . ARG B 1 243 ? 14.445 -0.252 -19.359 1 91.62 243 ARG B O 1
ATOM 4197 N N . GLN B 1 244 ? 16.094 -1.683 -18.953 1 91.94 244 GLN B N 1
ATOM 4198 C CA . GLN B 1 244 ? 16.047 -2.264 -20.297 1 91.94 244 GLN B CA 1
ATOM 4199 C C . GLN B 1 244 ? 15.609 -3.727 -20.234 1 91.94 244 GLN B C 1
ATOM 4201 O O . GLN B 1 244 ? 16.062 -4.48 -19.375 1 91.94 244 GLN B O 1
ATOM 4206 N N . THR B 1 245 ? 14.664 -3.979 -21.031 1 86.5 245 THR B N 1
ATOM 4207 C CA . THR B 1 245 ? 14.211 -5.355 -21.203 1 86.5 245 THR B CA 1
ATOM 4208 C C . THR B 1 245 ? 14.344 -5.793 -22.656 1 86.5 245 THR B C 1
ATOM 4210 O O . THR B 1 245 ? 14.875 -5.055 -23.484 1 86.5 245 THR B O 1
ATOM 4213 N N . ALA B 1 246 ? 13.859 -7.031 -23 1 84.5 246 ALA B N 1
ATOM 4214 C CA . ALA B 1 246 ? 13.938 -7.555 -24.359 1 84.5 246 ALA B CA 1
ATOM 4215 C C . ALA B 1 246 ? 13.055 -6.746 -25.312 1 84.5 246 ALA B C 1
ATOM 4217 O O . ALA B 1 246 ? 13.352 -6.629 -26.5 1 84.5 246 ALA B O 1
ATOM 4218 N N . VAL B 1 247 ? 12.078 -6.082 -24.75 1 87.25 247 VAL B N 1
ATOM 4219 C CA . VAL B 1 247 ? 11.078 -5.43 -25.594 1 87.25 247 VAL B CA 1
ATOM 4220 C C . VAL B 1 247 ? 11.445 -3.957 -25.781 1 87.25 247 VAL B C 1
ATOM 4222 O O . VAL B 1 247 ? 10.984 -3.314 -26.734 1 87.25 247 VAL B O 1
ATOM 4225 N N . GLY B 1 248 ? 12.148 -3.471 -24.859 1 94.19 248 GLY B N 1
ATOM 4226 C CA . GLY B 1 248 ? 12.5 -2.061 -24.906 1 94.19 248 GLY B CA 1
ATOM 4227 C C . GLY B 1 248 ? 13 -1.52 -23.578 1 94.19 248 GLY B C 1
ATOM 4228 O O . GLY B 1 248 ? 13.445 -2.283 -22.719 1 94.19 248 GLY B O 1
ATOM 4229 N N . PHE B 1 249 ? 13.039 -0.185 -23.594 1 95.25 249 PHE B N 1
ATOM 4230 C CA . PHE B 1 249 ? 13.5 0.422 -22.344 1 95.25 249 PHE B CA 1
ATOM 4231 C C . PHE B 1 249 ? 12.391 1.26 -21.719 1 95.25 249 PHE B C 1
ATOM 4233 O O . PHE B 1 249 ? 11.422 1.625 -22.391 1 95.25 249 PHE B O 1
ATOM 4240 N N . GLU B 1 250 ? 12.453 1.412 -20.469 1 95.31 250 GLU B N 1
ATOM 4241 C CA . GLU B 1 250 ? 11.641 2.332 -19.672 1 95.31 250 GLU B CA 1
ATOM 4242 C C . GLU B 1 250 ? 12.508 3.131 -18.703 1 95.31 250 GLU B C 1
ATOM 4244 O O . GLU B 1 250 ? 13.391 2.576 -18.047 1 95.31 250 GLU B O 1
ATOM 4249 N N . GLY B 1 251 ? 12.305 4.473 -18.688 1 95.81 251 GLY B N 1
ATOM 4250 C CA . GLY B 1 251 ? 13.109 5.289 -17.797 1 95.81 251 GLY B CA 1
ATOM 4251 C C . GLY B 1 251 ? 12.414 6.562 -17.359 1 95.81 251 GLY B C 1
ATOM 4252 O O . GLY B 1 251 ? 11.453 7.004 -18 1 95.81 251 GLY B O 1
ATOM 4253 N N . ILE B 1 252 ? 12.859 7.09 -16.266 1 97.25 252 ILE B N 1
ATOM 4254 C CA . ILE B 1 252 ? 12.391 8.375 -15.75 1 97.25 252 ILE B CA 1
ATOM 4255 C C . ILE B 1 252 ? 13.422 9.453 -16.047 1 97.25 252 ILE B C 1
ATOM 4257 O O . ILE B 1 252 ? 14.609 9.273 -15.789 1 97.25 252 ILE B O 1
ATOM 4261 N N . THR B 1 253 ? 12.969 10.539 -16.562 1 97.44 253 THR B N 1
ATOM 4262 C CA . THR B 1 253 ? 13.883 11.625 -16.875 1 97.44 253 THR B CA 1
ATOM 4263 C C . THR B 1 253 ? 13.367 12.945 -16.297 1 97.44 253 THR B C 1
ATOM 4265 O O . THR B 1 253 ? 12.164 13.117 -16.109 1 97.44 253 THR B O 1
ATOM 4268 N N . ASP B 1 254 ? 14.344 13.844 -15.938 1 96.19 254 ASP B N 1
ATOM 4269 C CA . ASP B 1 254 ? 14.016 15.227 -15.609 1 96.19 254 ASP B CA 1
ATOM 4270 C C . ASP B 1 254 ? 14.539 16.188 -16.688 1 96.19 254 ASP B C 1
ATOM 4272 O O . ASP B 1 254 ? 14.633 17.391 -16.453 1 96.19 254 ASP B O 1
ATOM 4276 N N . LYS B 1 255 ? 14.945 15.633 -17.812 1 95.81 255 LYS B N 1
ATOM 4277 C CA . LYS B 1 255 ? 15.445 16.391 -18.953 1 95.81 255 LYS B CA 1
ATOM 4278 C C . LYS B 1 255 ? 14.562 16.188 -20.172 1 95.81 255 LYS B C 1
ATOM 4280 O O . LYS B 1 255 ? 15.055 15.82 -21.25 1 95.81 255 LYS B O 1
ATOM 4285 N N . LEU B 1 256 ? 13.359 16.5 -19.953 1 92.12 256 LEU B N 1
ATOM 4286 C CA . LEU B 1 256 ? 12.344 16.219 -20.969 1 92.12 256 LEU B CA 1
ATOM 4287 C C . LEU B 1 256 ? 12.68 16.922 -22.281 1 92.12 256 LEU B C 1
ATOM 4289 O O . LEU B 1 256 ? 12.516 16.344 -23.359 1 92.12 256 LEU B O 1
ATOM 4293 N N . ASP B 1 257 ? 13.164 18.094 -22.203 1 92 257 ASP B N 1
ATOM 4294 C CA . ASP B 1 257 ? 13.469 18.891 -23.391 1 92 257 ASP B CA 1
ATOM 4295 C C . ASP B 1 257 ? 14.539 18.219 -24.234 1 92 257 ASP B C 1
ATOM 4297 O O . ASP B 1 257 ? 14.445 18.203 -25.469 1 92 257 ASP B O 1
ATOM 4301 N N . VAL B 1 258 ? 15.453 17.688 -23.594 1 92.88 258 VAL B N 1
ATOM 4302 C CA . VAL B 1 258 ? 16.547 17.031 -24.297 1 92.88 258 VAL B CA 1
ATOM 4303 C C . VAL B 1 258 ? 16.062 15.734 -24.906 1 92.88 258 VAL B C 1
ATOM 4305 O O . VAL B 1 258 ? 16.438 15.391 -26.031 1 92.88 258 VAL B O 1
ATOM 4308 N N . VAL B 1 259 ? 15.188 15.031 -24.141 1 92.81 259 VAL B N 1
ATOM 4309 C CA . VAL B 1 259 ? 14.641 13.773 -24.641 1 92.81 259 VAL B CA 1
ATOM 4310 C C . VAL B 1 259 ? 13.805 14.016 -25.891 1 92.81 259 VAL B C 1
ATOM 4312 O O . VAL B 1 259 ? 13.922 13.297 -26.875 1 92.81 259 VAL B O 1
ATOM 4315 N N . TYR B 1 260 ? 13.039 15.039 -25.891 1 89 260 TYR B N 1
ATOM 4316 C CA . TYR B 1 260 ? 12.219 15.391 -27.047 1 89 260 TYR B CA 1
ATOM 4317 C C . TYR B 1 260 ? 13.078 15.68 -28.266 1 89 260 TYR B C 1
ATOM 4319 O O . TYR B 1 260 ? 12.711 15.352 -29.391 1 89 260 TYR B O 1
ATOM 4327 N N . GLU B 1 261 ? 14.172 16.234 -28.031 1 90.06 261 GLU B N 1
ATOM 4328 C CA . GLU B 1 261 ? 15.047 16.656 -29.125 1 90.06 261 GLU B CA 1
ATOM 4329 C C . GLU B 1 261 ? 15.867 15.492 -29.656 1 90.06 261 GLU B C 1
ATOM 4331 O O . GLU B 1 261 ? 16.094 15.391 -30.859 1 90.06 261 GLU B O 1
ATOM 4336 N N . GLN B 1 262 ? 16.203 14.625 -28.781 1 90.12 262 GLN B N 1
ATOM 4337 C CA . GLN B 1 262 ? 17.219 13.648 -29.141 1 90.12 262 GLN B CA 1
ATOM 4338 C C . GLN B 1 262 ? 16.609 12.273 -29.375 1 90.12 262 GLN B C 1
ATOM 4340 O O . GLN B 1 262 ? 17.234 11.398 -29.984 1 90.12 262 GLN B O 1
ATOM 4345 N N . MET B 1 263 ? 15.555 12 -28.797 1 89.25 263 MET B N 1
ATOM 4346 C CA . MET B 1 263 ? 14.977 10.664 -28.875 1 89.25 263 MET B CA 1
ATOM 4347 C C . MET B 1 263 ? 13.617 10.703 -29.578 1 89.25 263 MET B C 1
ATOM 4349 O O . MET B 1 263 ? 12.609 11.039 -28.953 1 89.25 263 MET B O 1
ATOM 4353 N N . ASN B 1 264 ? 13.758 10.211 -30.812 1 84.69 264 ASN B N 1
ATOM 4354 C CA . ASN B 1 264 ? 12.539 10.172 -31.594 1 84.69 264 ASN B CA 1
ATOM 4355 C C . ASN B 1 264 ? 11.805 8.844 -31.438 1 84.69 264 ASN B C 1
ATOM 4357 O O . ASN B 1 264 ? 12.406 7.836 -31.047 1 84.69 264 ASN B O 1
ATOM 4361 N N . ASP B 1 265 ? 10.445 8.797 -31.422 1 89.38 265 ASP B N 1
ATOM 4362 C CA . ASP B 1 265 ? 9.625 7.586 -31.453 1 89.38 265 ASP B CA 1
ATOM 4363 C C . ASP B 1 265 ? 9.508 6.973 -30.062 1 89.38 265 ASP B C 1
ATOM 4365 O O . ASP B 1 265 ? 9.555 5.75 -29.906 1 89.38 265 ASP B O 1
ATOM 4369 N N . CYS B 1 266 ? 9.727 7.75 -29.062 1 94.12 266 CYS B N 1
ATOM 4370 C CA . CYS B 1 266 ? 9.5 7.277 -27.703 1 94.12 266 CYS B CA 1
ATOM 4371 C C . CYS B 1 266 ? 8.094 7.637 -27.234 1 94.12 266 CYS B C 1
ATOM 4373 O O . CYS B 1 266 ? 7.508 8.617 -27.688 1 94.12 266 CYS B O 1
ATOM 4375 N N . LEU B 1 267 ? 7.609 6.793 -26.469 1 95 267 LEU B N 1
ATOM 4376 C CA . LEU B 1 267 ? 6.375 7.109 -25.75 1 95 267 LEU B CA 1
ATOM 4377 C C . LEU B 1 267 ? 6.676 7.875 -24.469 1 95 267 LEU B C 1
ATOM 4379 O O . LEU B 1 267 ? 7.457 7.414 -23.641 1 95 267 LEU B O 1
ATOM 4383 N N . ILE B 1 268 ? 6.129 9.031 -24.328 1 95.31 268 ILE B N 1
ATOM 4384 C CA . ILE B 1 268 ? 6.348 9.867 -23.156 1 95.31 268 ILE B CA 1
ATOM 4385 C C . ILE B 1 268 ? 5.051 10 -22.359 1 95.31 268 ILE B C 1
ATOM 4387 O O . ILE B 1 268 ? 4.02 10.406 -22.906 1 95.31 268 ILE B O 1
ATOM 4391 N N . GLU B 1 269 ? 5.09 9.625 -21.109 1 94.88 269 GLU B N 1
ATOM 4392 C CA . GLU B 1 269 ? 3.914 9.648 -20.234 1 94.88 269 GLU B CA 1
ATOM 4393 C C . GLU B 1 269 ? 4.199 10.391 -18.938 1 94.88 269 GLU B C 1
ATOM 4395 O O . GLU B 1 269 ? 5.359 10.523 -18.531 1 94.88 269 GLU B O 1
ATOM 4400 N N . ARG B 1 270 ? 3.123 10.93 -18.359 1 94.62 270 ARG B N 1
ATOM 4401 C CA . ARG B 1 270 ? 3.238 11.508 -17.016 1 94.62 270 ARG B CA 1
ATOM 4402 C C . ARG B 1 270 ? 3.611 10.438 -16 1 94.62 270 ARG B C 1
ATOM 4404 O O . ARG B 1 270 ? 2.986 9.375 -15.945 1 94.62 270 ARG B O 1
ATOM 4411 N N . PRO B 1 271 ? 4.625 10.656 -15.227 1 95.31 271 PRO B N 1
ATOM 4412 C CA . PRO B 1 271 ? 5.055 9.633 -14.273 1 95.31 271 PRO B CA 1
ATOM 4413 C C . PRO B 1 271 ? 4.207 9.617 -13.008 1 95.31 271 PRO B C 1
ATOM 4415 O O . PRO B 1 271 ? 3.482 10.57 -12.727 1 95.31 271 PRO B O 1
ATOM 4418 N N . SER B 1 272 ? 4.211 8.516 -12.336 1 93.88 272 SER B N 1
ATOM 4419 C CA . SER B 1 272 ? 3.611 8.438 -11.008 1 93.88 272 SER B CA 1
ATOM 4420 C C . SER B 1 272 ? 4.559 8.977 -9.938 1 93.88 272 SER B C 1
ATOM 4422 O O . SER B 1 272 ? 5.762 9.109 -10.18 1 93.88 272 SER B O 1
ATOM 4424 N N . ILE B 1 273 ? 4.031 9.273 -8.773 1 96.5 273 ILE B N 1
ATOM 4425 C CA . ILE B 1 273 ? 4.852 9.695 -7.641 1 96.5 273 ILE B CA 1
ATOM 4426 C C . ILE B 1 273 ? 5.852 8.602 -7.289 1 96.5 273 ILE B C 1
ATOM 4428 O O . ILE B 1 273 ? 7.031 8.875 -7.051 1 96.5 273 ILE B O 1
ATOM 4432 N N . GLU B 1 274 ? 5.414 7.391 -7.344 1 94.81 274 GLU B N 1
ATOM 4433 C CA . GLU B 1 274 ? 6.25 6.246 -6.996 1 94.81 274 GLU B CA 1
ATOM 4434 C C . GLU B 1 274 ? 7.449 6.133 -7.93 1 94.81 274 GLU B C 1
ATOM 4436 O O . GLU B 1 274 ? 8.578 5.926 -7.477 1 94.81 274 GLU B O 1
ATOM 4441 N N . SER B 1 275 ? 7.184 6.25 -9.227 1 93.75 275 SER B N 1
ATOM 4442 C CA . SER B 1 275 ? 8.258 6.109 -10.195 1 93.75 275 SER B CA 1
ATOM 4443 C C . SER B 1 275 ? 9.312 7.203 -10.023 1 93.75 275 SER B C 1
ATOM 4445 O O . SER B 1 275 ? 10.508 6.941 -10.133 1 93.75 275 SER B O 1
ATOM 4447 N N . VAL B 1 276 ? 8.82 8.398 -9.734 1 95.62 276 VAL B N 1
ATOM 4448 C CA . VAL B 1 276 ? 9.742 9.508 -9.523 1 95.62 276 VAL B CA 1
ATOM 4449 C C . VAL B 1 276 ? 10.531 9.281 -8.234 1 95.62 276 VAL B C 1
ATOM 4451 O O . VAL B 1 276 ? 11.758 9.445 -8.219 1 95.62 276 VAL B O 1
ATOM 4454 N N . MET B 1 277 ? 9.828 8.898 -7.176 1 95.38 277 MET B N 1
ATOM 4455 C CA . MET B 1 277 ? 10.484 8.609 -5.902 1 95.38 277 MET B CA 1
ATOM 4456 C C . MET B 1 277 ? 11.594 7.582 -6.082 1 95.38 277 MET B C 1
ATOM 4458 O O . MET B 1 277 ? 12.719 7.797 -5.637 1 95.38 277 MET B O 1
ATOM 4462 N N . LEU B 1 278 ? 11.289 6.535 -6.766 1 94.44 278 LEU B N 1
ATOM 4463 C CA . LEU B 1 278 ? 12.227 5.434 -6.93 1 94.44 278 LEU B CA 1
ATOM 4464 C C . LEU B 1 278 ? 13.414 5.863 -7.789 1 94.44 278 LEU B C 1
ATOM 4466 O O . LEU B 1 278 ? 14.531 5.359 -7.613 1 94.44 278 LEU B O 1
ATOM 4470 N N . ALA B 1 279 ? 13.164 6.754 -8.695 1 95.25 279 ALA B N 1
ATOM 4471 C CA . ALA B 1 279 ? 14.234 7.254 -9.562 1 95.25 279 ALA B CA 1
ATOM 4472 C C . ALA B 1 279 ? 15.281 8.023 -8.75 1 95.25 279 ALA B C 1
ATOM 4474 O O . ALA B 1 279 ? 16.453 8.07 -9.125 1 95.25 279 ALA B O 1
ATOM 4475 N N . TYR B 1 280 ? 14.836 8.609 -7.66 1 94.75 280 TYR B N 1
ATOM 4476 C CA . TYR B 1 280 ? 15.734 9.414 -6.848 1 94.75 280 TYR B CA 1
ATOM 4477 C C . TYR B 1 280 ? 16.406 8.57 -5.777 1 94.75 280 TYR B C 1
ATOM 4479 O O . TYR B 1 280 ? 17.422 8.977 -5.207 1 94.75 280 TYR B O 1
ATOM 4487 N N . VAL B 1 281 ? 15.758 7.508 -5.316 1 90.19 281 VAL B N 1
ATOM 4488 C CA . VAL B 1 281 ? 16.281 6.688 -4.227 1 90.19 281 VAL B CA 1
ATOM 4489 C C . VAL B 1 281 ? 17.234 5.637 -4.781 1 90.19 281 VAL B C 1
ATOM 4491 O O . VAL B 1 281 ? 16.828 4.738 -5.52 1 90.19 281 VAL B O 1
ATOM 4494 N N . LYS B 1 282 ? 18.203 5.918 -5.727 1 63.38 282 LYS B N 1
ATOM 4495 C CA . LYS B 1 282 ? 19.203 5.09 -6.391 1 63.38 282 LYS B CA 1
ATOM 4496 C C . LYS B 1 282 ? 19.609 3.906 -5.512 1 63.38 282 LYS B C 1
ATOM 4498 O O . LYS B 1 282 ? 19.641 4.016 -4.285 1 63.38 282 LYS B O 1
ATOM 4503 N N . GLU B 1 283 ? 19.281 2.621 -6 1 55.91 283 GLU B N 1
ATOM 4504 C CA . GLU B 1 283 ? 20.094 1.578 -5.383 1 55.91 283 GLU B CA 1
ATOM 4505 C C . GLU B 1 283 ? 21.562 1.991 -5.32 1 55.91 283 GLU B C 1
ATOM 4507 O O . GLU B 1 283 ? 22.141 2.395 -6.328 1 55.91 283 GLU B O 1
ATOM 4512 N N . ARG B 1 284 ? 22.078 2.814 -4.496 1 39 284 ARG B N 1
ATOM 4513 C CA . ARG B 1 284 ? 23.547 2.727 -4.438 1 39 284 ARG B CA 1
ATOM 4514 C C . ARG B 1 284 ? 24 1.284 -4.234 1 39 284 ARG B C 1
ATOM 4516 O O . ARG B 1 284 ? 23.297 0.494 -3.594 1 39 284 ARG B O 1
#

Sequence (568 aa):
MKAVLEVNNLKKELDNFSLDKVDFSIKEGCITGFIGINGSGKTTTIKTILGLYPKDNGSISVFGKEIEKNEYIVKNRIGVVLDEGYFYEEMTLKEMKSVIAPAYTNWDESVFLNYINRFHLKLNQKIAALSKGMRMKFALALALSHHADLLIMDEPTSGLDPLIRNELMEILLDFMEEEGKSVFFSTHITSDLDKVADMLILIDKGRIVLNESKDELLDRHALVKGDNRLINKHTSKLFLSLRQTAVGFEGITDKLDVVYEQMNDCLIERPSIESVMLAYVKERMKAVLEVNNLKKELDNFSLDKVDFSIKEGCITGFIGINGSGKTTTIKTILGLYPKDNGSISVFGKEIEKNEYIVKNRIGVVLDEGYFYEEMTLKEMKSVIAPAYTNWDESVFLNYINRFHLKLNQKIAALSKGMRMKFALALALSHHADLLIMDEPTSGLDPLIRNELMEILLDFMEEEGKSVFFSTHITSDLDKVADMLILIDKGRIVLNESKDELLDRHALVKGDNRLINKHTSKLFLSLRQTAVGFEGITDKLDVVYEQMNDCLIERPSIESVMLAYVKER

Nearest PDB structures (foldseek):
  8k1o-assembly1_B  TM=9.179E-01  e=1.872E-23  Mycobacterium tuberculosis H37Rv
  8k1n-assembly1_D  TM=9.017E-01  e=2.211E-20  Mycobacterium tuberculosis H37Rv
  6xji-assembly1_D  TM=7.118E-01  e=2.596E-19  Staphylococcus aureus
  7x0q-assembly1_B  TM=8.274E-01  e=8.670E-17  Acetivibrio thermocellus
  2awo-assembly2_C  TM=7.286E-01  e=8.670E-17  Escherichia coli K-12

pLDDT: mean 94.63, std 5.93, range [39.0, 98.75]

Foldseek 3Di:
DDFQKWWAQWWDDDDPAMQGGATDTFDWLFEEEEEEDPPLCLVVVLCCQLVVDPIPDTFMDGNRHTCVVVVLVRVLQEFEAEQVPPFDQADFLQRRLVVLQVSHPQFAVVQLVVLCVVLVHDRRDGNNPDDSLSNLSSSVSSRPRRNHQEYEYEASCPPHDPVSLVVVLVVVVVNSVDGRHYYYYYHHPQVSCVSGGQWYWYGGRNYTQDIGGPVVLQVLKKKKKDAQVLDDPVVVVQFLDWDADPGTIIGMGSPVVVCVVRPPPIDIHRDGPNRSSVSRRDPD/DDFQKWWAQWWDDDDPAMQGGATDTFDWLFEEEEEEDPPLCLVVVLCCQLVVDPTPDTFMDGNRHTCVVVVLVRVLQEFEAEQVPPFDQADFLQRRLVVLQVSHPQFAVVQLVVLCVVLVHDRRDGNNPDDSLSNLSSSVSSRPRRNHQEYEYEASCPPHDPVSLVVVLVVVVVNSVDGRHYYYYYHHPQVSCVSGGQWYWYGGRNYTQDIGGPVVLQVQKKKKKDAQVLDDPVVVVQFLDWDADPGTIIGMGSPVVVCVVRPPPIDIHRDGPNRSSVSRNDPD

Organism: Aneurinibacillus migulanus (NCBI:txid47500)